Protein AF-A0A1Q9HNQ7-F1 (afdb_monomer)

pLDDT: mean 89.46, std 15.28, range [23.73, 98.38]

Mean predicted aligned error: 10.91 Å

Solvent-accessible surface area (backbone atoms only — not comparable to full-atom values): 27500 Å² total; per-residue (Å²): 143,78,88,79,82,76,81,74,91,65,92,75,77,81,81,85,80,81,80,77,95,71,97,66,94,70,82,82,75,68,68,32,61,39,37,33,38,51,45,33,31,14,45,19,39,31,31,39,55,84,80,77,77,73,62,89,55,94,88,52,54,72,78,48,54,20,36,83,77,5,33,37,79,37,73,58,79,75,85,63,38,43,30,37,34,42,20,19,91,90,26,73,59,40,55,53,42,30,75,78,41,60,91,51,60,97,61,44,11,28,34,60,74,45,74,58,26,51,41,67,59,58,44,60,33,26,17,50,83,91,47,52,35,28,23,50,54,20,24,50,38,44,56,37,32,77,71,72,40,52,71,68,56,24,51,52,49,50,24,57,49,61,74,43,93,67,67,61,65,59,58,35,86,50,79,97,52,51,33,58,66,61,31,41,37,22,43,24,48,46,54,19,51,52,74,40,59,64,69,61,45,66,74,39,44,66,61,50,51,30,52,41,44,55,50,45,55,49,35,70,70,34,92,89,49,57,59,80,42,77,45,63,49,46,32,54,47,71,45,97,85,69,50,77,47,81,44,59,27,29,54,43,39,52,34,58,74,30,47,51,49,44,44,53,52,50,73,69,53,71,43,30,85,82,44,83,54,51,76,42,62,41,52,38,73,54,100,87,40,82,38,50,32,50,48,40,83,43,58,84,84,87,70,70,59,46,69,75,45,43,70,61,43,43,75,35,12,30,42,60,48,74,54,96,65,19,45,34,38,30,63,63,81,54,72,57,49,60,48,81,46,70,47,40,35,32,38,78,18,34,23,64,86,68,45,81,75,52,47,33,47,41,77,37,74,41,62,33,54,19,54,95,72,62,67,72,36,41,72,34,67,65,50,50,52,50,54,43,48,49,41,69,74,74,51,80,40,35,46,74,44,68,48,66,95,47,68,46,82,44,68,70,34,57,49,39,86,86,66,51,67,75,40,66,52,100,50,54,48,61,37,65,74,47,42,77,21,35,42,46,60,41,60,43,99,83,56,38,34,38,39,45,34,44,41,28,75,50,71,48,69,87,33,39,39,33,45,41,33,26,48,84,68,66,61,98,88,61,61,37,70,53,76,38,69,48,62,47,30,37,120

Secondary structure (DSSP, 8-state):
-----PPP------------S----------EEEEEBTTBEETPEEEEE-SSSSS--TT--EEEE--TTSEEEESSPPSSEEEEE---TT-HHHHHHHHH-GGGTT---EETTSTTS--SS--EEEE-TT-SEESHHHHHHHHHHHTT--HHHHHHHHHHHTTS---TTS-TTSGGG--HHHHHHHHHHHHHHHTS-HHHHHHHHHHHHHHHHHHHHHHHH-TT--TT-TTB--EEEE-TTS-EEEE--B--EE-HHHHHHHHHHHHT--BSTT---EEEESEEEETTEEEESEE-TT--S----EETTHHHHHHTTEEEEEETTEEEEEE-SSPP--EEEEEEEEEEEE-TTS-EEEEEEEEEEEEE--GGGPPPPEE-HHHHHHHHHHHHHH--EETT--EEEEEEE-TTSEE-TT----EE-SSPEEPHHHHHTTEEEEE-TTSSEEEEEE---S-B-S-EEEEEEE-SSS-TT--EEEEEEPPPEE-

Radius of gyration: 30.81 Å; Cα contacts (8 Å, |Δi|>4): 963; chains: 1; bounding box: 62×51×103 Å

Organism: NCBI:txid1381081

Sequence (491 aa):
MKKLSLLAASIVIGLTGCGGDGEESGSSSASFTLTAFDGYLSNAIVFIDSNDDSSWSRGETILGLTNQAGQLSLATRPEGVIAVQTLTPNGVVQQRLVSDHPEYEGIYTIDTDRPAQPMQQEVVLKTTASSNVVSPLTDWIVIAMESGQSEQQAIESLTTALGKPVSPFDNYLSGNTTDSELHKLAQILTETKANNDIAQYKQNRDAVVTKAQDLVDTIISDPNLDVDNSHYIPTIEIALDNTLSSKSNHLIVVNQHVAGAVQQTLSSLMINDSFSGVTIPLTKSIDGIDTELFQDADQTGSIVPSLANSAELSAKGLNAVIVAGALEITPNGTSLVSGEYQINLQASDLDSGGNLVTHGQALFPVTIQAASNNQLPIADDKVSQSLQGQITADWSFQVGTPVSNMTLDISNLFNDPEGDKLKFGTRPRLSYHYLERGIDVAYSADFSTLTLSGTPTGTASDGTMSIDVQDHFHGYGEWTTVELKLPDITQ

Structure (mmCIF, N/CA/C/O backbone):
data_AF-A0A1Q9HNQ7-F1
#
_entry.id   AF-A0A1Q9HNQ7-F1
#
loop_
_atom_site.group_PDB
_atom_site.id
_atom_site.type_symbol
_atom_site.label_atom_id
_atom_site.label_alt_id
_atom_site.label_comp_id
_atom_site.label_asym_id
_atom_site.label_entity_id
_atom_site.label_seq_id
_atom_site.pdbx_PDB_ins_code
_atom_site.Cartn_x
_atom_site.Cartn_y
_atom_site.Cartn_z
_atom_site.occupancy
_atom_site.B_iso_or_equiv
_atom_site.auth_seq_id
_atom_site.auth_comp_id
_atom_site.auth_asym_id
_atom_site.auth_atom_id
_atom_site.pdbx_PDB_model_num
ATOM 1 N N . MET A 1 1 ? 7.703 24.005 -29.912 1.00 42.09 1 MET A N 1
ATOM 2 C CA . MET A 1 1 ? 6.764 23.982 -28.771 1.00 42.09 1 MET A CA 1
ATOM 3 C C . MET A 1 1 ? 5.558 23.125 -29.120 1.00 42.09 1 MET A C 1
ATOM 5 O O . MET A 1 1 ? 4.658 23.610 -29.788 1.00 42.09 1 MET A O 1
ATOM 9 N N . LYS A 1 2 ? 5.563 21.866 -28.680 1.00 23.73 2 LYS A N 1
ATOM 10 C CA . LYS A 1 2 ? 4.375 21.074 -28.338 1.00 23.73 2 LYS A CA 1
ATOM 11 C C . LYS A 1 2 ? 4.823 20.165 -27.195 1.00 23.73 2 LYS A C 1
ATOM 13 O O . LYS A 1 2 ? 5.821 19.466 -27.333 1.00 23.73 2 LYS A O 1
ATOM 18 N N . LYS A 1 3 ? 4.179 20.326 -26.042 1.00 33.50 3 LYS A N 1
ATOM 19 C CA . LYS A 1 3 ? 4.436 19.566 -24.820 1.00 33.50 3 LYS A CA 1
ATOM 20 C C . LYS A 1 3 ? 3.907 18.153 -25.056 1.00 33.50 3 LYS A C 1
ATOM 22 O O . LYS A 1 3 ? 2.711 18.003 -25.283 1.00 33.50 3 LYS A O 1
ATOM 27 N N . LEU A 1 4 ? 4.787 17.160 -25.055 1.00 30.05 4 LEU A N 1
ATOM 28 C CA . LEU A 1 4 ? 4.398 15.758 -24.969 1.00 30.05 4 LEU A CA 1
ATOM 29 C C . LEU A 1 4 ? 4.558 15.362 -23.504 1.00 30.05 4 LEU A C 1
ATOM 31 O O . LEU A 1 4 ? 5.665 15.286 -22.982 1.00 30.05 4 LEU A O 1
ATOM 35 N N . SER A 1 5 ? 3.407 15.259 -22.846 1.00 31.61 5 SER A N 1
ATOM 36 C CA . SER A 1 5 ? 3.229 14.707 -21.510 1.00 31.61 5 SER A CA 1
ATOM 37 C C . SER A 1 5 ? 3.661 13.244 -21.555 1.00 31.61 5 SER A C 1
ATOM 39 O O . SER A 1 5 ? 3.027 12.456 -22.254 1.00 31.61 5 SER A O 1
ATOM 41 N N . LEU A 1 6 ? 4.750 12.891 -20.871 1.00 30.20 6 LEU A N 1
ATOM 42 C CA . LEU A 1 6 ? 5.074 11.490 -20.616 1.00 30.20 6 LEU A CA 1
ATOM 43 C C . LEU A 1 6 ? 4.100 10.976 -19.552 1.00 30.20 6 LEU A C 1
ATOM 45 O O . LEU A 1 6 ? 3.877 11.642 -18.540 1.00 30.20 6 LEU A O 1
ATOM 49 N N . LEU A 1 7 ? 3.493 9.828 -19.838 1.00 31.20 7 LEU A N 1
ATOM 50 C CA . LEU A 1 7 ? 2.587 9.101 -18.961 1.00 31.20 7 LEU A CA 1
ATOM 51 C C . LEU A 1 7 ? 3.254 8.861 -17.600 1.00 31.20 7 LEU A C 1
ATOM 53 O O . LEU A 1 7 ? 4.331 8.275 -17.524 1.00 31.20 7 LEU A O 1
ATOM 57 N N . ALA A 1 8 ? 2.586 9.296 -16.535 1.00 30.53 8 ALA A N 1
ATOM 58 C CA . ALA A 1 8 ? 2.787 8.728 -15.215 1.00 30.53 8 ALA A CA 1
ATOM 59 C C . ALA A 1 8 ? 2.381 7.248 -15.280 1.00 30.53 8 ALA A C 1
ATOM 61 O O . ALA A 1 8 ? 1.311 6.940 -15.817 1.00 30.53 8 ALA A O 1
ATOM 62 N N . ALA A 1 9 ? 3.218 6.355 -14.749 1.00 29.69 9 ALA A N 1
ATOM 63 C CA . ALA A 1 9 ? 2.857 4.968 -14.493 1.00 29.69 9 ALA A CA 1
ATOM 64 C C . ALA A 1 9 ? 1.701 4.960 -13.483 1.00 29.69 9 ALA A C 1
ATOM 66 O O . ALA A 1 9 ? 1.872 5.025 -12.270 1.00 29.69 9 ALA A O 1
ATOM 67 N N . SER A 1 10 ? 0.499 4.996 -14.038 1.00 30.58 10 SER A N 1
ATOM 68 C CA . SER A 1 10 ? -0.743 4.675 -13.370 1.00 30.58 10 SER A CA 1
ATOM 69 C C . SER A 1 10 ? -0.798 3.157 -13.365 1.00 30.58 10 SER A C 1
ATOM 71 O O . SER A 1 10 ? -0.655 2.530 -14.412 1.00 30.58 10 SER A O 1
ATOM 73 N N . ILE A 1 11 ? -0.957 2.566 -12.185 1.00 34.53 11 ILE A N 1
ATOM 74 C CA . ILE A 1 11 ? -1.228 1.139 -12.037 1.00 34.53 11 ILE A CA 1
ATOM 75 C C . ILE A 1 11 ? -2.604 0.895 -12.674 1.00 34.53 11 ILE A C 1
ATOM 77 O O . ILE A 1 11 ? -3.643 1.085 -12.045 1.00 34.53 11 ILE A O 1
ATOM 81 N N . VAL A 1 12 ? -2.614 0.568 -13.966 1.00 29.73 12 VAL A N 1
ATOM 82 C CA . VAL A 1 12 ? -3.797 0.114 -14.698 1.00 29.73 12 VAL A CA 1
ATOM 83 C C . VAL A 1 12 ? -3.829 -1.402 -14.568 1.00 29.73 12 VAL A C 1
ATOM 85 O O . VAL A 1 12 ? -3.191 -2.123 -15.330 1.00 29.73 12 VAL A O 1
ATOM 88 N N . ILE A 1 13 ? -4.573 -1.886 -13.576 1.00 39.19 13 ILE A N 1
ATOM 89 C CA . ILE A 1 13 ? -5.011 -3.282 -13.523 1.00 39.19 13 ILE A CA 1
ATOM 90 C C . ILE A 1 13 ? -6.040 -3.457 -14.645 1.00 39.19 13 ILE A C 1
ATOM 92 O O . ILE A 1 13 ? -6.967 -2.657 -14.783 1.00 39.19 13 ILE A O 1
ATOM 96 N N . GLY A 1 14 ? -5.821 -4.462 -15.492 1.00 33.31 14 GLY A N 1
ATOM 97 C CA . GLY A 1 14 ? -6.529 -4.665 -16.751 1.00 33.31 14 GLY A CA 1
ATOM 98 C C . GLY A 1 14 ? -8.053 -4.636 -16.628 1.00 33.31 14 GLY A C 1
ATOM 99 O O . GLY A 1 14 ? -8.670 -5.513 -16.025 1.00 33.31 14 GLY A O 1
ATOM 100 N N . LEU A 1 15 ? -8.667 -3.658 -17.294 1.00 31.81 15 LEU A N 1
ATOM 101 C CA . LEU A 1 15 ? -10.073 -3.700 -17.669 1.00 31.81 15 LEU A CA 1
ATOM 102 C C . LEU A 1 15 ? -10.247 -4.777 -18.745 1.00 31.81 15 LEU A C 1
ATOM 104 O O . LEU A 1 15 ? -9.947 -4.558 -19.919 1.00 31.81 15 LEU A O 1
ATOM 108 N N . THR A 1 16 ? -10.765 -5.939 -18.362 1.00 35.41 16 THR A N 1
ATOM 109 C CA . THR A 1 16 ? -11.345 -6.893 -19.312 1.00 35.41 16 THR A CA 1
ATOM 110 C C . THR A 1 16 ? -12.707 -6.367 -19.771 1.00 35.41 16 THR A C 1
ATOM 112 O O . THR A 1 16 ? -13.765 -6.784 -19.315 1.00 35.41 16 THR A O 1
ATOM 115 N N . GLY A 1 17 ? -12.681 -5.396 -20.685 1.00 26.22 17 GLY A N 1
ATOM 116 C CA . GLY A 1 17 ? -13.854 -4.930 -21.419 1.00 26.22 17 GLY A CA 1
ATOM 117 C C . GLY A 1 17 ? -14.144 -5.848 -22.603 1.00 26.22 17 GLY A C 1
ATOM 118 O O . GLY A 1 17 ? -13.705 -5.585 -23.718 1.00 26.22 17 GLY A O 1
ATOM 119 N N . CYS A 1 18 ? -14.873 -6.935 -22.362 1.00 35.12 18 CYS A N 1
ATOM 120 C CA . CYS A 1 18 ? -15.587 -7.658 -23.410 1.00 35.12 18 CYS A CA 1
ATOM 121 C C . CYS A 1 18 ? -16.958 -6.992 -23.600 1.00 35.12 18 CYS A C 1
ATOM 123 O O . CYS A 1 18 ? -17.664 -6.788 -22.615 1.00 35.12 18 CYS A O 1
ATOM 125 N N . GLY A 1 19 ? -17.351 -6.663 -24.833 1.00 31.50 19 GLY A N 1
ATOM 126 C CA . GLY A 1 19 ? -18.733 -6.256 -25.094 1.00 31.50 19 GLY A CA 1
ATOM 127 C C . GLY A 1 19 ? -18.943 -5.512 -26.401 1.00 31.50 19 GLY A C 1
ATOM 128 O O . GLY A 1 19 ? -19.123 -4.299 -26.396 1.00 31.50 19 GLY A O 1
ATOM 129 N N . GLY A 1 20 ? -18.928 -6.251 -27.511 1.00 29.89 20 GLY A N 1
ATOM 130 C CA . GLY A 1 20 ? -19.629 -5.841 -28.722 1.00 29.89 20 GLY A CA 1
ATOM 131 C C . GLY A 1 20 ? -21.144 -5.963 -28.534 1.00 29.89 20 GLY A C 1
ATOM 132 O O . GLY A 1 20 ? -21.613 -6.750 -27.713 1.00 29.89 20 GLY A O 1
ATOM 133 N N . ASP A 1 21 ? -21.875 -5.163 -29.305 1.00 33.34 21 ASP A N 1
ATOM 134 C CA . ASP A 1 21 ? -23.334 -5.107 -29.347 1.00 33.34 21 ASP A CA 1
ATOM 135 C C . ASP A 1 21 ? -23.980 -6.495 -29.481 1.00 33.34 21 ASP A C 1
ATOM 137 O O . ASP A 1 21 ? -23.758 -7.227 -30.448 1.00 33.34 21 ASP A O 1
ATOM 141 N N . GLY A 1 22 ? -24.833 -6.815 -28.513 1.00 29.47 22 GLY A N 1
ATOM 142 C CA . GLY A 1 22 ? -25.702 -7.980 -28.508 1.00 29.47 22 GLY A CA 1
ATOM 143 C C . GLY A 1 22 ? -26.739 -7.821 -27.404 1.00 29.47 22 GLY A C 1
ATOM 144 O O . GLY A 1 22 ? -26.427 -7.962 -26.225 1.00 29.47 22 GLY A O 1
ATOM 145 N N . GLU A 1 23 ? -27.965 -7.472 -27.786 1.00 40.12 23 GLU A N 1
ATOM 146 C CA . GLU A 1 23 ? -29.124 -7.442 -26.896 1.00 40.12 23 GLU A CA 1
ATOM 147 C C . GLU A 1 23 ? -29.399 -8.853 -26.354 1.00 40.12 23 GLU A C 1
ATOM 149 O O . GLU A 1 23 ? -30.071 -9.654 -26.998 1.00 40.12 23 GLU A O 1
ATOM 154 N N . GLU A 1 24 ? -28.915 -9.158 -25.151 1.00 31.78 24 GLU A N 1
ATOM 155 C CA . GLU A 1 24 ? -29.402 -10.292 -24.369 1.00 31.78 24 GLU A CA 1
ATOM 156 C C . GLU A 1 24 ? -29.783 -9.835 -22.960 1.00 31.78 24 GLU A C 1
ATOM 158 O O . GLU A 1 24 ? -28.976 -9.373 -22.155 1.00 31.78 24 GLU A O 1
ATOM 163 N N . SER A 1 25 ? -31.076 -9.955 -22.673 1.00 42.91 25 SER A N 1
ATOM 164 C CA . SER A 1 25 ? -31.689 -9.763 -21.365 1.00 42.91 25 SER A CA 1
ATOM 165 C C . SER A 1 25 ? -31.144 -10.789 -20.362 1.00 42.91 25 SER A C 1
ATOM 167 O O . SER A 1 25 ? -31.700 -11.879 -20.212 1.00 42.91 25 SER A O 1
ATOM 169 N N . GLY A 1 26 ? -30.045 -10.443 -19.691 1.00 32.19 26 GLY A N 1
ATOM 170 C CA . GLY A 1 26 ? -29.411 -11.238 -18.642 1.00 32.19 26 GLY A CA 1
ATOM 171 C C . GLY A 1 26 ? -29.948 -10.892 -17.253 1.00 32.19 26 GLY A C 1
ATOM 172 O O . GLY A 1 26 ? -29.834 -9.762 -16.788 1.00 32.19 26 GLY A O 1
ATOM 173 N N . SER A 1 27 ? -30.533 -11.884 -16.585 1.00 37.53 27 SER A N 1
ATOM 174 C CA . SER A 1 27 ? -30.915 -11.857 -15.170 1.00 37.53 27 SER A CA 1
ATOM 175 C C . SER A 1 27 ? -29.758 -11.360 -14.294 1.00 37.53 27 SER A C 1
ATOM 177 O O . SER A 1 27 ? -28.737 -12.037 -14.198 1.00 37.53 27 SER A O 1
ATOM 179 N N . SER A 1 28 ? -29.924 -10.221 -13.614 1.00 39.09 28 SER A N 1
ATOM 180 C CA . SER A 1 28 ? -28.970 -9.725 -12.619 1.00 39.09 28 SER A CA 1
ATOM 181 C C . SER A 1 28 ? -28.888 -10.708 -11.447 1.00 39.09 28 SER A C 1
ATOM 183 O O . SER A 1 28 ? -29.738 -10.698 -10.553 1.00 39.09 28 SER A O 1
ATOM 185 N N . SER A 1 29 ? -27.888 -11.586 -11.443 1.00 50.31 29 SER A N 1
ATOM 186 C CA . SER A 1 29 ? -27.482 -12.298 -10.233 1.00 50.31 29 SER A CA 1
ATOM 187 C C . SER A 1 29 ? -27.060 -11.251 -9.201 1.00 50.31 29 SER A C 1
ATOM 189 O O . SER A 1 29 ? -26.140 -10.480 -9.465 1.00 50.31 29 SER A O 1
ATOM 191 N N . ALA A 1 30 ? -27.776 -11.169 -8.077 1.00 57.25 30 ALA A N 1
ATOM 192 C CA . ALA A 1 30 ? -27.500 -10.204 -7.018 1.00 57.25 30 ALA A CA 1
ATOM 193 C C . ALA A 1 30 ? -26.054 -10.364 -6.527 1.00 57.25 30 ALA A C 1
ATOM 195 O O . ALA A 1 30 ? -25.719 -11.398 -5.961 1.00 57.25 30 ALA A O 1
ATOM 196 N N . SER A 1 31 ? -25.206 -9.364 -6.764 1.00 81.69 31 SER A N 1
ATOM 197 C CA . SER A 1 31 ? -23.826 -9.338 -6.280 1.00 81.69 31 SER A CA 1
ATOM 198 C C . SER A 1 31 ? -23.780 -8.880 -4.822 1.00 81.69 31 SER A C 1
ATOM 200 O O . SER A 1 31 ? -24.456 -7.922 -4.445 1.00 81.69 31 SER A O 1
ATOM 202 N N . PHE A 1 32 ? -22.966 -9.541 -4.005 1.00 88.94 32 PHE A N 1
ATOM 203 C CA . PHE A 1 32 ? -22.637 -9.116 -2.646 1.00 88.94 32 PHE A CA 1
ATOM 204 C C . PHE A 1 32 ? -21.390 -8.229 -2.684 1.00 88.94 32 PHE A C 1
ATOM 206 O O . PHE A 1 32 ? -20.371 -8.640 -3.231 1.00 88.94 32 PHE A O 1
ATOM 213 N N . THR A 1 33 ? -21.445 -7.043 -2.083 1.00 94.19 33 THR A N 1
ATOM 214 C CA . THR A 1 33 ? -20.286 -6.147 -1.972 1.00 94.19 33 THR A CA 1
ATOM 215 C C . THR A 1 33 ? -19.980 -5.913 -0.505 1.00 94.19 33 THR A C 1
ATOM 217 O O . THR A 1 33 ? -20.781 -5.306 0.202 1.00 94.19 33 THR A O 1
ATOM 220 N N . LEU A 1 34 ? -18.821 -6.397 -0.065 1.00 95.94 34 LEU A N 1
ATOM 221 C CA . LEU A 1 34 ? -18.252 -6.091 1.240 1.00 95.94 34 LEU A CA 1
ATOM 222 C C . LEU A 1 34 ? -17.518 -4.753 1.160 1.00 95.94 34 LEU A C 1
ATOM 224 O O . LEU A 1 34 ? -16.814 -4.524 0.181 1.00 95.94 34 LEU A O 1
ATOM 228 N N . THR A 1 35 ? -17.642 -3.906 2.178 1.00 96.31 35 THR A N 1
ATOM 229 C CA . THR A 1 35 ? -16.848 -2.676 2.326 1.00 96.31 35 THR A CA 1
ATOM 230 C C . THR A 1 35 ? -16.089 -2.727 3.646 1.00 96.31 35 THR A C 1
ATOM 232 O O . THR A 1 35 ? -16.710 -2.869 4.695 1.00 96.31 35 THR A O 1
ATOM 235 N N . ALA A 1 36 ? -14.766 -2.623 3.601 1.00 95.38 36 ALA A N 1
ATOM 236 C CA . ALA A 1 36 ? -13.889 -2.632 4.761 1.00 95.38 36 ALA A CA 1
ATOM 237 C C . ALA A 1 36 ? -13.295 -1.246 4.993 1.00 95.38 36 ALA A C 1
ATOM 239 O O . ALA A 1 36 ? -12.710 -0.670 4.068 1.00 95.38 36 ALA A O 1
ATOM 240 N N . PHE A 1 37 ? -13.454 -0.717 6.205 1.00 90.62 37 PHE A N 1
ATOM 241 C CA . PHE A 1 37 ? -12.950 0.607 6.511 1.00 90.62 37 PHE A CA 1
ATOM 242 C C . PHE A 1 37 ? -12.732 0.914 7.993 1.00 90.62 37 PHE A C 1
ATOM 244 O O . PHE A 1 37 ? -13.503 0.513 8.865 1.00 90.62 37 PHE A O 1
ATOM 251 N N . ASP A 1 38 ? -11.714 1.732 8.217 1.00 75.75 38 ASP A N 1
ATOM 252 C CA . ASP A 1 38 ? -11.610 2.743 9.265 1.00 75.75 38 ASP A CA 1
ATOM 253 C C . ASP A 1 38 ? -11.315 4.121 8.637 1.00 75.75 38 ASP A C 1
ATOM 255 O O . ASP A 1 38 ? -11.979 5.075 9.001 1.00 75.75 38 ASP A O 1
ATOM 259 N N . GLY A 1 39 ? -10.451 4.193 7.622 1.00 78.44 39 GLY A N 1
ATOM 260 C CA . GLY A 1 39 ? -10.639 4.819 6.306 1.00 78.44 39 GLY A CA 1
ATOM 261 C C . GLY A 1 39 ? -10.803 3.703 5.255 1.00 78.44 39 GLY A C 1
ATOM 262 O O . GLY A 1 39 ? -10.774 2.527 5.616 1.00 78.44 39 GLY A O 1
ATOM 263 N N . TYR A 1 40 ? -11.008 3.969 3.958 1.00 92.38 40 TYR A N 1
ATOM 264 C CA . TYR A 1 40 ? -11.131 2.846 3.008 1.00 92.38 40 TYR A CA 1
ATOM 265 C C . TYR A 1 40 ? -9.826 2.036 2.950 1.00 92.38 40 TYR A C 1
ATOM 267 O O . TYR A 1 40 ? -8.779 2.544 2.553 1.00 92.38 40 TYR A O 1
ATOM 275 N N . LEU A 1 41 ? -9.898 0.753 3.320 1.00 97.06 41 LEU A N 1
ATOM 276 C CA . LEU A 1 41 ? -8.739 -0.136 3.372 1.00 97.06 41 LEU A CA 1
ATOM 277 C C . LEU A 1 41 ? -8.541 -0.804 2.014 1.00 97.06 41 LEU A C 1
ATOM 279 O O . LEU A 1 41 ? -9.223 -1.776 1.702 1.00 97.06 41 LEU A O 1
ATOM 283 N N . SER A 1 42 ? -7.615 -0.308 1.199 1.00 97.31 42 SER A N 1
ATOM 284 C CA . SER A 1 42 ? -7.249 -0.902 -0.094 1.00 97.31 42 SER A CA 1
ATOM 285 C C . SER A 1 42 ? -6.208 -2.002 0.079 1.00 97.31 42 SER A C 1
ATOM 287 O O . SER A 1 42 ? -5.283 -1.839 0.865 1.00 97.31 42 SER A O 1
ATOM 289 N N . ASN A 1 43 ? -6.288 -3.082 -0.706 1.00 96.62 43 ASN A N 1
ATOM 290 C CA . ASN A 1 43 ? -5.375 -4.234 -0.650 1.00 96.62 43 ASN A CA 1
ATOM 291 C C . ASN A 1 43 ? -5.342 -4.949 0.716 1.00 96.62 43 ASN A C 1
ATOM 293 O O . ASN A 1 43 ? -4.317 -5.508 1.107 1.00 96.62 43 ASN A O 1
ATOM 297 N N . ALA A 1 44 ? -6.435 -4.913 1.471 1.00 97.69 44 ALA A N 1
ATOM 298 C CA . ALA A 1 44 ? -6.596 -5.741 2.657 1.00 97.69 44 ALA A CA 1
ATOM 299 C C . ALA A 1 44 ? -7.135 -7.115 2.248 1.00 97.69 44 ALA A C 1
ATOM 301 O O . ALA A 1 44 ? -7.965 -7.222 1.339 1.00 97.69 44 ALA A O 1
ATOM 302 N N . ILE A 1 45 ? -6.672 -8.172 2.909 1.00 97.25 45 ILE A N 1
ATOM 303 C CA . ILE A 1 45 ? -7.155 -9.529 2.645 1.00 97.25 45 ILE A CA 1
ATOM 304 C C . ILE A 1 45 ? -8.504 -9.702 3.291 1.00 97.25 45 ILE A C 1
ATOM 306 O O . ILE A 1 45 ? -8.647 -9.480 4.487 1.00 97.25 45 ILE A O 1
ATOM 310 N N . VAL A 1 46 ? -9.459 -10.197 2.519 1.00 97.31 46 VAL A N 1
ATOM 311 C CA . VAL A 1 46 ? -10.733 -10.665 3.043 1.00 97.31 46 VAL A CA 1
ATOM 312 C C . VAL A 1 46 ? -10.694 -12.184 3.145 1.00 97.31 46 VAL A C 1
ATOM 314 O O . VAL A 1 46 ? -10.386 -12.864 2.165 1.00 97.31 46 VAL A O 1
ATOM 317 N N . PHE A 1 47 ? -11.032 -12.725 4.310 1.00 96.06 47 PHE A N 1
ATOM 318 C CA . PHE A 1 47 ? -11.050 -14.164 4.563 1.00 96.06 47 PHE A CA 1
ATOM 319 C C . PHE A 1 47 ? -12.207 -14.568 5.485 1.00 96.06 47 PHE A C 1
ATOM 321 O O . PHE A 1 47 ? -12.882 -13.721 6.073 1.00 96.06 47 PHE A O 1
ATOM 328 N N . ILE A 1 48 ? -12.460 -15.873 5.575 1.00 94.81 48 ILE A N 1
ATOM 329 C CA . ILE A 1 48 ? -13.367 -16.447 6.574 1.00 94.81 48 ILE A CA 1
ATOM 330 C C . ILE A 1 48 ? -12.555 -16.818 7.812 1.00 94.81 48 ILE A C 1
ATOM 332 O O . ILE A 1 48 ? -11.760 -17.755 7.737 1.00 94.81 48 ILE A O 1
ATOM 336 N N . ASP A 1 49 ? -12.784 -16.101 8.915 1.00 92.50 49 ASP A N 1
ATOM 337 C CA . ASP A 1 49 ? -12.222 -16.414 10.236 1.00 92.50 49 ASP A CA 1
ATOM 338 C C . ASP A 1 49 ? -12.992 -17.614 10.795 1.00 92.50 49 ASP A C 1
ATOM 340 O O . ASP A 1 49 ? -14.142 -17.507 11.223 1.00 92.50 49 ASP A O 1
ATOM 344 N N . SER A 1 50 ? -12.400 -18.794 10.650 1.00 89.62 50 SER A N 1
ATOM 345 C CA . SER A 1 50 ? -13.044 -20.078 10.947 1.00 89.62 50 SER A CA 1
ATOM 346 C C . SER A 1 50 ? -12.650 -20.646 12.307 1.00 89.62 50 SER A C 1
ATOM 348 O O . SER A 1 50 ? -13.278 -21.597 12.781 1.00 89.62 50 SER A O 1
ATOM 350 N N . ASN A 1 51 ? -11.603 -20.090 12.918 1.00 87.94 51 ASN A N 1
ATOM 351 C CA . ASN A 1 51 ? -11.041 -20.535 14.187 1.00 87.94 51 ASN A CA 1
ATOM 352 C C . ASN A 1 51 ? -11.164 -19.480 15.311 1.00 87.94 51 ASN A C 1
ATOM 354 O O . ASN A 1 51 ? -10.757 -19.768 16.440 1.00 87.94 51 ASN A O 1
ATOM 358 N N . ASP A 1 52 ? -11.739 -18.309 15.011 1.00 84.06 52 ASP A N 1
ATOM 359 C CA . ASP A 1 52 ? -11.970 -17.164 15.899 1.00 84.06 52 ASP A CA 1
ATOM 360 C C . ASP A 1 52 ? -10.686 -16.580 16.534 1.00 84.06 52 ASP A C 1
ATOM 362 O O . ASP A 1 52 ? -10.736 -15.863 17.546 1.00 84.06 52 ASP A O 1
ATOM 366 N N . ASP A 1 53 ? -9.513 -16.840 15.945 1.00 83.69 53 ASP A N 1
ATOM 367 C CA . ASP A 1 53 ? -8.219 -16.400 16.482 1.00 83.69 53 ASP A CA 1
ATOM 368 C C . ASP A 1 53 ? -7.886 -14.933 16.146 1.00 83.69 53 ASP A C 1
ATOM 370 O O . ASP A 1 53 ? -6.985 -14.343 16.745 1.00 83.69 53 ASP A O 1
ATOM 374 N N . SER A 1 54 ? -8.696 -14.299 15.284 1.00 83.56 54 SER A N 1
ATOM 375 C CA . SER A 1 54 ? -8.543 -12.898 14.864 1.00 83.56 54 SER A CA 1
ATOM 376 C C . SER A 1 54 ? -7.210 -12.604 14.162 1.00 83.56 54 SER A C 1
ATOM 378 O O . SER A 1 54 ? -6.661 -11.511 14.307 1.00 83.56 54 SER A O 1
ATOM 380 N N . SER A 1 55 ? -6.702 -13.563 13.388 1.00 89.31 55 SER A N 1
ATOM 381 C CA . SER A 1 55 ? -5.564 -13.430 12.481 1.00 89.31 55 SER A CA 1
ATOM 382 C C . SER A 1 55 ? -5.771 -14.346 11.280 1.00 89.31 55 SER A C 1
ATOM 384 O O . SER A 1 55 ? -6.246 -15.461 11.432 1.00 89.31 55 SER A O 1
ATOM 386 N N . TRP A 1 56 ? -5.380 -13.934 10.072 1.00 93.94 56 TRP A N 1
ATOM 387 C CA . TRP A 1 56 ? -5.394 -14.912 8.982 1.00 93.94 56 TRP A CA 1
ATOM 388 C C . TRP A 1 56 ? -4.385 -16.041 9.253 1.00 93.94 56 TRP A C 1
ATOM 390 O O . TRP A 1 56 ? -3.198 -15.813 9.542 1.00 93.94 56 TRP A O 1
ATOM 400 N N . SER A 1 57 ? -4.849 -17.283 9.124 1.00 91.75 57 SER A N 1
ATOM 401 C CA . SER A 1 57 ? -4.041 -18.478 9.338 1.00 91.75 57 SER A CA 1
ATOM 402 C C . SER A 1 57 ? -4.143 -19.500 8.197 1.00 91.75 57 SER A C 1
ATOM 404 O O . SER A 1 57 ? -5.047 -19.496 7.359 1.00 91.75 57 SER A O 1
ATOM 406 N N . ARG A 1 58 ? -3.152 -20.401 8.137 1.00 89.44 58 ARG A N 1
ATOM 407 C CA . ARG A 1 58 ? -3.066 -21.445 7.106 1.00 89.44 58 ARG A CA 1
ATOM 408 C C . ARG A 1 58 ? -4.306 -22.332 7.117 1.00 89.44 58 ARG A C 1
ATOM 410 O O . ARG A 1 58 ? -4.594 -22.979 8.120 1.00 89.44 58 ARG A O 1
ATOM 417 N N . GLY A 1 59 ? -4.942 -22.460 5.955 1.00 86.25 59 GLY A N 1
ATOM 418 C CA . GLY A 1 59 ? -6.123 -23.302 5.755 1.00 86.25 59 GLY A CA 1
A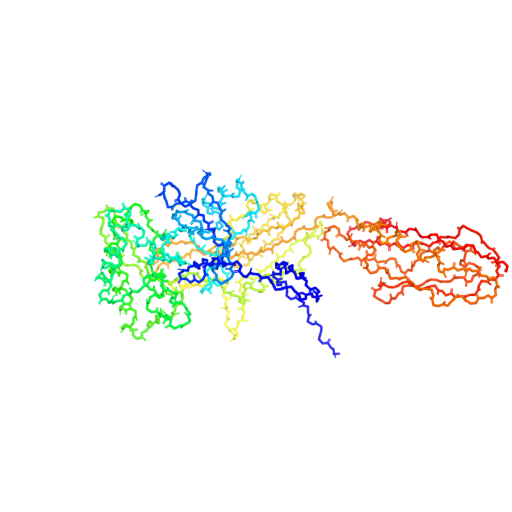TOM 419 C C . GLY A 1 59 ? -7.444 -22.538 5.802 1.00 86.25 59 GLY A C 1
ATOM 420 O O . GLY A 1 59 ? -8.475 -23.112 5.453 1.00 86.25 59 GLY A O 1
ATOM 421 N N . GLU A 1 60 ? -7.420 -21.257 6.164 1.00 93.56 60 GLU A N 1
ATOM 422 C CA . GLU A 1 60 ? -8.589 -20.392 6.072 1.00 93.56 60 GLU A CA 1
ATOM 423 C C . GLU A 1 60 ? -8.834 -19.928 4.639 1.00 93.56 60 GLU A C 1
ATOM 425 O O . GLU A 1 60 ? -7.916 -19.780 3.829 1.00 93.56 60 GLU A O 1
ATOM 430 N N . THR A 1 61 ? -10.106 -19.719 4.308 1.00 93.31 61 THR A N 1
ATOM 431 C CA . THR A 1 61 ? -10.502 -19.380 2.939 1.00 93.31 61 THR A CA 1
ATOM 432 C C . THR A 1 61 ? -10.299 -17.893 2.688 1.00 93.31 61 THR A C 1
ATOM 434 O O . THR A 1 61 ? -11.035 -17.073 3.235 1.00 93.31 61 THR A O 1
ATOM 437 N N . ILE A 1 62 ? -9.344 -17.557 1.819 1.00 95.75 62 ILE A N 1
ATOM 438 C CA . ILE A 1 62 ? -9.188 -16.209 1.266 1.00 95.75 62 ILE A CA 1
ATOM 439 C C . ILE A 1 62 ? -10.272 -15.983 0.208 1.00 95.75 62 ILE A C 1
ATOM 441 O O . ILE A 1 62 ? -10.450 -16.784 -0.709 1.00 95.75 62 ILE A O 1
ATOM 445 N N . LEU A 1 63 ? -10.996 -14.877 0.340 1.00 95.44 63 LEU A N 1
ATOM 446 C CA . LEU A 1 63 ? -12.051 -14.454 -0.580 1.00 95.44 63 LEU A CA 1
ATOM 447 C C . LEU A 1 63 ? -11.531 -13.478 -1.642 1.00 95.44 63 LEU A C 1
ATOM 449 O O . LEU A 1 63 ? -12.111 -13.385 -2.722 1.00 95.44 63 LEU A O 1
ATOM 453 N N . GLY A 1 64 ? -10.458 -12.747 -1.336 1.00 95.69 64 GLY A N 1
ATOM 454 C CA . GLY A 1 64 ? -9.813 -11.804 -2.244 1.00 95.69 64 GLY A CA 1
ATOM 455 C C . GLY A 1 64 ? -9.188 -10.619 -1.514 1.00 95.69 64 GLY A C 1
ATOM 456 O O . GLY A 1 64 ? -9.053 -10.628 -0.291 1.00 95.69 64 GLY A O 1
ATOM 457 N N . LEU A 1 65 ? -8.832 -9.593 -2.285 1.00 97.06 65 LEU A N 1
ATOM 458 C CA . LEU A 1 65 ? -8.354 -8.309 -1.780 1.00 97.06 65 LEU A CA 1
ATOM 459 C C . LEU A 1 65 ? -9.431 -7.239 -1.945 1.00 97.06 65 LEU A C 1
ATOM 461 O O . LEU A 1 65 ? -10.171 -7.237 -2.932 1.00 97.06 65 LEU A O 1
ATOM 465 N N . THR A 1 66 ? -9.482 -6.299 -1.013 1.00 98.06 66 THR A N 1
ATOM 466 C CA . THR A 1 66 ? -10.253 -5.070 -1.192 1.00 98.06 66 THR A CA 1
ATOM 467 C C . THR A 1 66 ? -9.620 -4.171 -2.258 1.00 98.06 66 THR A C 1
ATOM 469 O O . THR A 1 66 ? -8.400 -4.102 -2.407 1.00 98.06 66 THR A O 1
ATOM 472 N N . ASN A 1 67 ? -10.456 -3.460 -3.011 1.00 95.75 67 ASN A N 1
ATOM 473 C CA . ASN A 1 67 ? -10.026 -2.469 -3.997 1.00 95.75 67 ASN A CA 1
ATOM 474 C C . ASN A 1 67 ? -9.781 -1.082 -3.358 1.00 95.75 67 ASN A C 1
ATOM 476 O O . ASN A 1 67 ? -9.907 -0.913 -2.149 1.00 95.75 67 ASN A O 1
ATOM 480 N N . GLN A 1 68 ? -9.508 -0.063 -4.181 1.00 92.94 68 GLN A N 1
ATOM 481 C CA . GLN A 1 68 ? -9.259 1.321 -3.733 1.00 92.94 68 GLN A CA 1
ATOM 482 C C . GLN A 1 68 ? -10.427 1.977 -2.977 1.00 92.94 68 GLN A C 1
ATOM 484 O O . GLN A 1 68 ? -10.216 2.945 -2.258 1.00 92.94 68 GLN A O 1
ATOM 489 N N . ALA A 1 69 ? -11.652 1.472 -3.138 1.00 93.31 69 ALA A N 1
ATOM 490 C CA . ALA A 1 69 ? -12.825 1.910 -2.384 1.00 93.31 69 ALA A CA 1
ATOM 491 C C . ALA A 1 69 ? -13.068 1.041 -1.136 1.00 93.31 69 ALA A C 1
ATOM 493 O O . ALA A 1 69 ? -14.179 1.007 -0.617 1.00 93.31 69 ALA A O 1
ATOM 494 N N . GLY A 1 70 ? -12.071 0.264 -0.701 1.00 96.31 70 GLY A N 1
ATOM 495 C CA . GLY A 1 70 ? -12.190 -0.676 0.410 1.00 96.31 70 GLY A CA 1
ATOM 496 C C . GLY A 1 70 ? -13.139 -1.842 0.132 1.00 96.31 70 GLY A C 1
ATOM 497 O O . GLY A 1 70 ? -13.621 -2.472 1.067 1.00 96.31 70 GLY A O 1
ATOM 498 N N . GLN A 1 71 ? -13.462 -2.129 -1.134 1.00 97.12 71 GLN A N 1
ATOM 499 C CA . GLN A 1 71 ? -14.535 -3.061 -1.484 1.00 97.12 71 GLN A CA 1
ATOM 500 C C . GLN A 1 71 ? -14.043 -4.384 -2.060 1.00 97.12 71 GLN A C 1
ATOM 502 O O . GLN A 1 71 ? -13.122 -4.415 -2.873 1.00 97.12 71 GLN A O 1
ATOM 507 N N . LEU A 1 72 ? -14.750 -5.465 -1.728 1.00 96.88 72 LEU A N 1
ATOM 508 C CA . LEU A 1 72 ? -14.656 -6.756 -2.409 1.00 96.88 72 LEU A CA 1
ATOM 509 C C . LEU A 1 72 ? -16.049 -7.173 -2.887 1.00 96.88 72 LEU A C 1
ATOM 511 O O . LEU A 1 72 ? -16.988 -7.256 -2.096 1.00 96.88 72 LEU A O 1
ATOM 515 N N . SER A 1 73 ? -16.185 -7.448 -4.185 1.00 96.00 73 SER A N 1
ATOM 516 C CA . SER A 1 73 ? -17.435 -7.943 -4.769 1.00 96.00 73 SER A CA 1
ATOM 517 C C . SER A 1 73 ? -17.379 -9.453 -4.976 1.00 96.00 73 SER A C 1
ATOM 519 O O . SER A 1 73 ? -16.453 -9.965 -5.597 1.00 96.00 73 SER A O 1
ATOM 521 N N . LEU A 1 74 ? -18.395 -10.153 -4.482 1.00 92.69 74 LEU A N 1
ATOM 522 C CA . LEU A 1 74 ? -18.577 -11.595 -4.594 1.00 92.69 74 LEU A CA 1
ATOM 523 C C . LEU A 1 74 ? -19.933 -11.896 -5.239 1.00 92.69 74 LEU A C 1
ATOM 525 O O . LEU A 1 74 ? -20.881 -11.115 -5.141 1.00 92.69 74 LEU A O 1
ATOM 529 N N . ALA A 1 75 ? -20.053 -13.063 -5.869 1.00 92.44 75 ALA A N 1
ATOM 530 C CA . ALA A 1 75 ? -21.323 -13.497 -6.451 1.00 92.44 75 ALA A CA 1
ATOM 531 C C . ALA A 1 75 ? -22.408 -13.711 -5.381 1.00 92.44 75 ALA A C 1
ATOM 533 O O . ALA A 1 75 ? -23.573 -13.423 -5.618 1.00 92.44 75 ALA A O 1
ATOM 534 N N . THR A 1 76 ? -22.024 -14.200 -4.202 1.00 90.56 76 THR A N 1
ATOM 535 C CA . THR A 1 76 ? -22.908 -14.425 -3.053 1.00 90.56 76 THR A CA 1
ATOM 536 C C . THR A 1 76 ? -22.142 -14.176 -1.761 1.00 90.56 76 THR A C 1
ATOM 538 O O . THR A 1 76 ? -20.928 -14.383 -1.721 1.00 90.56 76 THR A O 1
ATOM 541 N N . ARG A 1 77 ? -22.842 -13.789 -0.688 1.00 90.62 77 ARG A N 1
ATOM 542 C CA . ARG A 1 77 ? -22.230 -13.698 0.642 1.00 90.62 77 ARG A CA 1
ATOM 543 C C . ARG A 1 77 ? -21.809 -15.101 1.112 1.00 90.62 77 ARG A C 1
ATOM 545 O O . ARG A 1 77 ? -22.669 -15.983 1.136 1.00 90.62 77 ARG A O 1
ATOM 552 N N . PRO A 1 78 ? -20.544 -15.325 1.497 1.00 90.19 78 PRO A N 1
ATOM 553 C CA . PRO A 1 78 ? -20.127 -16.592 2.090 1.00 90.19 78 PRO A CA 1
ATOM 554 C C . PRO A 1 78 ? -20.707 -16.769 3.503 1.00 90.19 78 PRO A C 1
ATOM 556 O O . PRO A 1 78 ? -21.063 -15.795 4.173 1.00 90.19 78 PRO A O 1
ATOM 559 N N . GLU A 1 79 ? -20.821 -18.015 3.958 1.00 88.88 79 GLU A N 1
ATOM 560 C CA . GLU A 1 79 ? -21.192 -18.324 5.344 1.00 88.88 79 GLU A CA 1
ATOM 561 C C . GLU A 1 79 ? -20.005 -18.090 6.291 1.00 88.88 79 GLU A C 1
ATOM 563 O O . GLU A 1 79 ? -18.850 -18.238 5.897 1.00 88.88 79 GLU A O 1
ATOM 568 N N . GLY A 1 80 ? -20.299 -17.745 7.548 1.00 87.12 80 GLY A N 1
ATOM 569 C CA . GLY A 1 80 ? -19.292 -17.508 8.585 1.00 87.12 80 GLY A CA 1
ATOM 570 C C . GLY A 1 80 ? -18.993 -16.033 8.864 1.00 87.12 80 GLY A C 1
ATOM 571 O O . GLY A 1 80 ? -19.603 -15.119 8.286 1.00 87.12 80 GLY A O 1
ATOM 572 N N . VAL A 1 81 ? -18.067 -15.830 9.806 1.00 92.12 81 VAL A N 1
ATOM 573 C CA . VAL A 1 81 ? -17.513 -14.523 10.169 1.00 92.12 81 VAL A CA 1
ATOM 574 C C . VAL A 1 81 ? -16.539 -14.112 9.074 1.00 92.12 81 VAL A C 1
ATOM 576 O O . VAL A 1 81 ? -15.584 -14.825 8.771 1.00 92.12 81 VAL A O 1
ATOM 579 N N . ILE A 1 82 ? -16.811 -12.969 8.450 1.00 95.56 82 ILE A N 1
ATOM 580 C CA . ILE A 1 82 ? -15.904 -12.398 7.457 1.00 95.56 82 ILE A CA 1
ATOM 581 C C . ILE A 1 82 ? -14.945 -11.481 8.204 1.00 95.56 82 ILE A C 1
ATOM 583 O O . ILE A 1 82 ? -15.379 -10.621 8.977 1.00 95.56 82 ILE A O 1
ATOM 587 N N . ALA A 1 83 ? -13.659 -11.666 7.951 1.00 96.75 83 ALA A N 1
ATOM 588 C CA . ALA A 1 83 ? -12.588 -10.881 8.523 1.00 96.75 83 ALA A CA 1
ATOM 589 C C . ALA A 1 83 ? -11.782 -10.188 7.424 1.00 96.75 83 ALA A C 1
ATOM 591 O O . ALA A 1 83 ? -11.681 -10.668 6.291 1.00 96.75 83 ALA A O 1
ATOM 592 N N . VAL A 1 84 ? -11.221 -9.038 7.777 1.00 97.56 84 VAL A N 1
ATOM 593 C CA . VAL A 1 84 ? -10.319 -8.247 6.950 1.00 97.56 84 VAL A CA 1
ATOM 594 C C . VAL A 1 84 ? -9.004 -8.121 7.692 1.00 97.56 84 VAL A C 1
ATOM 596 O O . VAL A 1 84 ? -8.987 -7.605 8.804 1.00 97.56 84 VAL A O 1
ATOM 599 N N . GLN A 1 85 ? -7.924 -8.590 7.080 1.00 97.06 85 GLN A N 1
ATOM 600 C CA . GLN A 1 85 ? -6.561 -8.505 7.589 1.00 97.06 85 GLN A CA 1
ATOM 601 C C . GLN A 1 85 ? -5.796 -7.448 6.797 1.00 97.06 85 GLN A C 1
ATOM 603 O O . GLN A 1 85 ? -5.670 -7.549 5.573 1.00 97.06 85 GLN A O 1
ATOM 608 N N . THR A 1 86 ? -5.247 -6.462 7.499 1.00 97.06 86 THR A N 1
ATOM 609 C CA . THR A 1 86 ? -4.316 -5.507 6.895 1.00 97.06 86 THR A CA 1
ATOM 610 C C . THR A 1 86 ? -2.933 -6.143 6.761 1.00 97.06 86 THR A C 1
ATOM 612 O O . THR A 1 86 ? -2.529 -6.967 7.586 1.00 97.06 86 THR A O 1
ATOM 615 N N . LEU A 1 87 ? -2.224 -5.780 5.696 1.00 96.62 87 LEU A N 1
ATOM 616 C CA . LEU A 1 87 ? -0.891 -6.261 5.354 1.00 96.62 87 LEU A CA 1
ATOM 617 C C . LEU A 1 87 ? 0.100 -5.111 5.413 1.00 96.62 87 LEU A C 1
ATOM 619 O O . LEU A 1 87 ? -0.126 -4.064 4.801 1.00 96.62 87 LEU A O 1
ATOM 623 N N . THR A 1 88 ? 1.228 -5.328 6.076 1.00 95.38 88 THR A N 1
ATOM 624 C CA . THR A 1 88 ? 2.306 -4.340 6.151 1.00 95.38 88 THR A CA 1
ATOM 625 C C . THR A 1 88 ? 3.617 -4.935 5.655 1.00 95.38 88 THR A C 1
ATOM 627 O O . THR A 1 88 ? 3.791 -6.160 5.667 1.00 95.38 88 THR A O 1
ATOM 630 N N . PRO A 1 89 ? 4.570 -4.111 5.191 1.00 92.56 89 PRO A N 1
ATOM 631 C CA . PRO A 1 89 ? 5.851 -4.642 4.764 1.00 92.56 89 PRO A CA 1
ATOM 632 C C . PRO A 1 89 ? 6.620 -5.194 5.957 1.00 92.56 89 PRO A C 1
ATOM 634 O O . PRO A 1 89 ? 6.775 -4.527 6.983 1.00 92.56 89 PRO A O 1
ATOM 637 N N . ASN A 1 90 ? 7.118 -6.421 5.791 1.00 87.81 90 ASN A N 1
ATOM 638 C CA . ASN A 1 90 ? 7.716 -7.242 6.846 1.00 87.81 90 ASN A CA 1
ATOM 639 C C . ASN A 1 90 ? 6.748 -7.648 7.975 1.00 87.81 90 ASN A C 1
ATOM 641 O O . ASN A 1 90 ? 7.206 -8.120 9.017 1.00 87.81 90 ASN A O 1
ATOM 645 N N . GLY A 1 91 ? 5.437 -7.489 7.773 1.00 92.56 91 GLY A N 1
ATOM 646 C CA . GLY A 1 91 ? 4.411 -7.979 8.685 1.00 92.56 91 GLY A CA 1
ATOM 647 C C . GLY A 1 91 ? 4.450 -9.503 8.824 1.00 92.56 91 GLY A C 1
ATOM 648 O O . GLY A 1 91 ? 4.821 -10.227 7.896 1.00 92.56 91 GLY A O 1
ATOM 649 N N . VAL A 1 92 ? 4.092 -10.013 10.001 1.00 93.25 92 VAL A N 1
ATOM 650 C CA . VAL A 1 92 ? 4.148 -11.455 10.292 1.00 93.25 92 VAL A CA 1
ATOM 651 C C . VAL A 1 92 ? 3.108 -12.209 9.465 1.00 93.25 92 VAL A C 1
ATOM 653 O O . VAL A 1 92 ? 3.359 -13.335 9.022 1.00 93.25 92 VAL A O 1
ATOM 656 N N . VAL A 1 93 ? 1.934 -11.611 9.265 1.00 94.38 93 VAL A N 1
ATOM 657 C CA . VAL A 1 93 ? 0.869 -12.188 8.446 1.00 94.38 93 VAL A CA 1
ATOM 658 C C . VAL A 1 93 ? 1.216 -12.061 6.967 1.00 94.38 93 VAL A C 1
ATOM 660 O O . VAL A 1 93 ? 1.089 -13.049 6.249 1.00 94.38 93 VAL A O 1
ATOM 663 N N . GLN A 1 94 ? 1.762 -10.927 6.527 1.00 95.06 94 GLN A N 1
ATOM 664 C CA . GLN A 1 94 ? 2.250 -10.735 5.160 1.00 95.06 94 GLN A CA 1
ATOM 665 C C . GLN A 1 94 ? 3.333 -11.757 4.781 1.00 95.06 94 GLN A C 1
ATOM 667 O O . GLN A 1 94 ? 3.223 -12.408 3.744 1.00 95.06 94 GLN A O 1
ATOM 672 N N . GLN A 1 95 ? 4.334 -11.983 5.636 1.00 93.62 95 GLN A N 1
ATOM 673 C CA . GLN A 1 95 ? 5.392 -12.967 5.368 1.00 93.62 95 GLN A CA 1
ATOM 674 C C . GLN A 1 95 ? 4.839 -14.393 5.280 1.00 93.62 95 GLN A C 1
ATOM 676 O O . GLN A 1 95 ? 5.252 -15.188 4.432 1.00 93.62 95 GLN A O 1
ATOM 681 N N . ARG A 1 96 ? 3.889 -14.728 6.159 1.00 94.31 96 ARG A N 1
ATOM 682 C CA . ARG A 1 96 ? 3.216 -16.031 6.151 1.00 94.31 96 ARG A CA 1
ATOM 683 C C . ARG A 1 96 ? 2.393 -16.220 4.885 1.00 94.31 96 ARG A C 1
ATOM 685 O O . ARG A 1 96 ? 2.477 -17.277 4.270 1.00 94.31 96 ARG A O 1
ATOM 692 N N . LEU A 1 97 ? 1.643 -15.192 4.502 1.00 94.31 97 LEU A N 1
ATOM 693 C CA . LEU A 1 97 ? 0.830 -15.179 3.302 1.00 94.31 97 LEU A CA 1
ATOM 694 C C . LEU A 1 97 ? 1.688 -15.405 2.065 1.00 94.31 97 LEU A C 1
ATOM 696 O O . LEU A 1 97 ? 1.397 -16.326 1.322 1.00 94.31 97 LEU A O 1
ATOM 700 N N . VAL A 1 98 ? 2.765 -14.639 1.871 1.00 92.62 98 VAL A N 1
ATOM 701 C CA . VAL A 1 98 ? 3.647 -14.782 0.698 1.00 92.62 98 VAL A CA 1
ATOM 702 C C . VAL A 1 98 ? 4.283 -16.171 0.630 1.00 92.62 98 VAL A C 1
ATOM 704 O O . VAL A 1 98 ? 4.462 -16.720 -0.454 1.00 92.62 98 VAL A O 1
ATOM 707 N N . SER A 1 99 ? 4.576 -16.791 1.778 1.00 92.19 99 SER A N 1
ATOM 708 C CA . SER A 1 99 ? 5.073 -18.171 1.803 1.00 92.19 99 SER A CA 1
ATOM 709 C C . SER A 1 99 ? 4.067 -19.192 1.257 1.00 92.19 99 SER A C 1
ATOM 711 O O . SER A 1 99 ? 4.503 -20.250 0.800 1.00 92.19 99 SER A O 1
ATOM 713 N N . ASP A 1 100 ? 2.764 -18.929 1.360 1.00 90.25 100 ASP A N 1
ATOM 714 C CA . ASP A 1 100 ? 1.696 -19.847 0.936 1.00 90.25 100 ASP A CA 1
ATOM 715 C C . ASP A 1 100 ? 1.071 -19.446 -0.405 1.00 90.25 100 ASP A C 1
ATOM 717 O O . ASP A 1 100 ? 0.650 -20.303 -1.180 1.00 90.25 100 ASP A O 1
ATOM 721 N N . HIS A 1 101 ? 1.062 -18.145 -0.669 1.00 88.62 101 HIS A N 1
ATOM 722 C CA . HIS A 1 101 ? 0.452 -17.448 -1.788 1.00 88.62 101 HIS A CA 1
ATOM 723 C C . HIS A 1 101 ? 1.434 -16.385 -2.318 1.00 88.62 101 HIS A C 1
ATOM 725 O O . HIS A 1 101 ? 1.279 -15.191 -2.027 1.00 88.62 101 HIS A O 1
ATOM 731 N N . PRO A 1 102 ? 2.478 -16.798 -3.067 1.00 88.19 102 PRO A N 1
ATOM 732 C CA . PRO A 1 102 ? 3.506 -15.891 -3.581 1.00 88.19 102 PRO A CA 1
ATOM 733 C C . PRO A 1 102 ? 2.955 -14.750 -4.448 1.00 88.19 102 PRO A C 1
ATOM 735 O O . PRO A 1 102 ? 3.590 -13.711 -4.572 1.00 88.19 102 PRO A O 1
ATOM 738 N N . GLU A 1 103 ? 1.758 -14.906 -5.017 1.00 87.50 103 GLU A N 1
ATOM 739 C CA . GLU A 1 103 ? 1.053 -13.872 -5.779 1.00 87.50 103 GLU A CA 1
ATOM 740 C C . GLU A 1 103 ? 0.732 -12.595 -4.980 1.00 87.50 103 GLU A C 1
ATOM 742 O O . GLU A 1 103 ? 0.435 -11.566 -5.586 1.00 87.50 103 GLU A O 1
ATOM 747 N N . TYR A 1 104 ? 0.793 -12.639 -3.644 1.00 89.88 104 TYR A N 1
ATOM 748 C CA . TYR A 1 104 ? 0.608 -11.470 -2.779 1.00 89.88 104 TYR A CA 1
ATOM 749 C C . TYR A 1 104 ? 1.924 -10.784 -2.372 1.00 89.88 104 TYR A C 1
ATOM 751 O O . TYR A 1 104 ? 1.920 -9.881 -1.530 1.00 89.88 104 TYR A O 1
ATOM 759 N N . GLU A 1 105 ? 3.063 -11.192 -2.938 1.00 89.06 105 GLU A N 1
ATOM 760 C CA . GLU A 1 105 ? 4.345 -10.528 -2.699 1.00 89.06 105 GLU A CA 1
ATOM 761 C C . GLU A 1 105 ? 4.290 -9.048 -3.112 1.00 89.06 105 GLU A C 1
ATOM 763 O O . GLU A 1 105 ? 3.735 -8.686 -4.147 1.00 89.06 105 GLU A O 1
ATOM 768 N N . GLY A 1 106 ? 4.828 -8.166 -2.262 1.00 88.62 106 GLY A N 1
ATOM 769 C CA . GLY A 1 106 ? 4.821 -6.718 -2.503 1.00 88.62 106 GLY A CA 1
ATOM 770 C C . GLY A 1 106 ? 3.451 -6.033 -2.382 1.00 88.62 106 GLY A C 1
ATOM 771 O O . GLY A 1 106 ? 3.362 -4.828 -2.622 1.00 88.62 106 GLY A O 1
ATOM 772 N N . ILE A 1 107 ? 2.393 -6.757 -1.997 1.00 92.12 107 ILE A N 1
ATOM 773 C CA . ILE A 1 107 ? 1.058 -6.194 -1.778 1.00 92.12 107 ILE A CA 1
ATOM 774 C C . ILE A 1 107 ? 0.887 -5.822 -0.304 1.00 92.12 107 ILE A C 1
ATOM 776 O O . ILE A 1 107 ? 0.967 -6.669 0.585 1.00 92.12 107 ILE A O 1
ATOM 780 N N . TYR A 1 108 ? 0.608 -4.542 -0.057 1.00 96.44 108 TYR A N 1
ATOM 781 C CA . TYR A 1 108 ? 0.399 -3.989 1.281 1.00 96.44 108 TYR A CA 1
ATOM 782 C C . TYR A 1 108 ? -0.877 -3.162 1.331 1.00 96.44 108 TYR A C 1
ATOM 784 O O . TYR A 1 108 ? -1.266 -2.539 0.336 1.00 96.44 108 TYR A O 1
ATOM 792 N N . THR A 1 109 ? -1.511 -3.147 2.500 1.00 97.69 109 THR A N 1
ATOM 793 C CA . THR A 1 109 ? -2.749 -2.412 2.728 1.00 97.69 109 THR A CA 1
ATOM 794 C C . THR A 1 109 ? -2.481 -0.916 2.804 1.00 97.69 109 THR A C 1
ATOM 796 O O . THR A 1 109 ? -1.605 -0.475 3.549 1.00 97.69 109 THR A O 1
ATOM 799 N N . ILE A 1 110 ? -3.256 -0.147 2.041 1.00 95.94 110 ILE A N 1
ATOM 800 C CA . ILE A 1 110 ? -3.243 1.315 2.033 1.00 95.94 110 ILE A CA 1
ATOM 801 C C . ILE A 1 110 ? -4.563 1.804 2.622 1.00 95.94 110 ILE A C 1
ATOM 803 O O . ILE A 1 110 ? -5.629 1.461 2.113 1.00 95.94 110 ILE A O 1
ATOM 807 N N . ASP A 1 111 ? -4.481 2.628 3.657 1.00 94.31 111 ASP A N 1
ATOM 808 C CA . ASP A 1 111 ? -5.604 3.416 4.156 1.00 94.31 111 ASP A CA 1
ATOM 809 C C . ASP A 1 111 ? -5.736 4.681 3.290 1.00 94.31 111 ASP A C 1
ATOM 811 O O . ASP A 1 111 ? -4.767 5.426 3.108 1.00 94.31 111 ASP A O 1
ATOM 815 N N . THR A 1 112 ? -6.916 4.926 2.711 1.00 91.75 112 THR A N 1
ATOM 816 C CA . THR A 1 112 ? -7.141 6.098 1.848 1.00 91.75 112 THR A CA 1
ATOM 817 C C . THR A 1 112 ? -7.006 7.433 2.565 1.00 91.75 112 THR A C 1
ATOM 819 O O . THR A 1 112 ? -6.806 8.441 1.887 1.00 91.75 112 THR A O 1
ATOM 822 N N . ASP A 1 113 ? -7.077 7.456 3.896 1.00 90.00 113 ASP A N 1
ATOM 823 C CA . ASP A 1 113 ? -6.792 8.658 4.680 1.00 90.00 113 ASP A CA 1
ATOM 824 C C . ASP A 1 113 ? -5.297 9.035 4.612 1.00 90.00 113 ASP A C 1
ATOM 826 O O . ASP A 1 113 ? -4.929 10.193 4.832 1.00 90.00 113 ASP A O 1
ATOM 830 N N . ARG A 1 114 ? -4.428 8.068 4.264 1.00 89.38 114 ARG A N 1
ATOM 831 C CA . ARG A 1 114 ? -2.961 8.188 4.167 1.00 89.38 114 ARG A CA 1
ATOM 832 C C . ARG A 1 114 ? -2.408 7.463 2.921 1.00 89.38 114 ARG A C 1
ATOM 834 O O . ARG A 1 114 ? -1.584 6.556 3.034 1.00 89.38 114 ARG A O 1
ATOM 841 N N . PRO A 1 115 ? -2.754 7.891 1.691 1.00 88.94 115 PRO A N 1
ATOM 842 C CA . PRO A 1 115 ? -2.518 7.093 0.482 1.00 88.94 115 PRO A CA 1
ATOM 843 C C . PRO A 1 115 ? -1.050 7.023 0.021 1.00 88.94 115 PRO A C 1
ATOM 845 O O . PRO A 1 115 ? -0.740 6.379 -0.978 1.00 88.94 115 PRO A O 1
ATOM 848 N N . ALA A 1 116 ? -0.142 7.720 0.709 1.00 87.12 116 ALA A N 1
ATOM 849 C CA . ALA A 1 116 ? 1.283 7.780 0.384 1.00 87.12 116 ALA A CA 1
ATOM 850 C C . ALA A 1 116 ? 2.111 6.636 0.990 1.00 87.12 116 ALA A C 1
ATOM 852 O O . ALA A 1 116 ? 3.287 6.498 0.652 1.00 87.12 116 ALA A O 1
ATOM 853 N N . GLN A 1 117 ? 1.530 5.867 1.913 1.00 93.19 117 GLN A N 1
ATOM 854 C CA . GLN A 1 117 ? 2.240 4.867 2.702 1.00 93.19 117 GLN A CA 1
ATOM 855 C C . GLN A 1 117 ? 1.345 3.668 3.017 1.00 93.19 117 GLN A C 1
ATOM 857 O O . GLN A 1 117 ? 0.127 3.824 3.117 1.00 93.19 117 GLN A O 1
ATOM 862 N N . PRO A 1 118 ? 1.926 2.474 3.199 1.00 95.06 118 PRO A N 1
ATOM 863 C CA . PRO A 1 118 ? 1.194 1.355 3.765 1.00 95.06 118 PRO A CA 1
ATOM 864 C C . PRO A 1 118 ? 0.806 1.618 5.219 1.00 95.06 118 PRO A C 1
ATOM 866 O O . PRO A 1 118 ? 1.392 2.465 5.902 1.00 95.06 118 PRO A O 1
ATOM 869 N N . MET A 1 119 ? -0.158 0.838 5.705 1.00 94.31 119 MET A N 1
ATOM 870 C CA . MET A 1 119 ? -0.451 0.776 7.132 1.00 94.31 119 MET A CA 1
ATOM 871 C C . MET A 1 119 ? 0.806 0.433 7.938 1.00 94.31 119 MET A C 1
ATOM 873 O O . MET A 1 119 ? 1.680 -0.311 7.489 1.00 94.31 119 MET A O 1
ATOM 877 N N . GLN A 1 120 ? 0.892 0.992 9.143 1.00 92.56 120 GLN A N 1
ATOM 878 C CA . GLN A 1 120 ? 2.065 0.855 10.008 1.00 92.56 120 GLN A CA 1
ATOM 879 C C . GLN A 1 120 ? 2.043 -0.460 10.802 1.00 92.56 120 GLN A C 1
ATOM 881 O O . GLN A 1 120 ? 3.093 -0.951 11.216 1.00 92.56 120 GLN A O 1
ATOM 886 N N . GLN A 1 121 ? 0.858 -1.049 10.999 1.00 92.56 121 GLN A N 1
ATOM 887 C CA . GLN A 1 121 ? 0.657 -2.293 11.741 1.00 92.56 121 GLN A CA 1
ATOM 888 C C . GLN A 1 121 ? -0.387 -3.199 11.075 1.00 92.56 121 GLN A C 1
ATOM 890 O O . GLN A 1 121 ? -1.294 -2.739 10.377 1.00 92.56 121 GLN A O 1
ATOM 895 N N . GLU A 1 122 ? -0.231 -4.505 11.292 1.00 94.31 122 GLU A N 1
ATOM 896 C CA . GLU A 1 122 ? -1.210 -5.513 10.891 1.00 94.31 122 GLU A CA 1
ATOM 897 C C . GLU A 1 122 ? -2.343 -5.565 11.919 1.00 94.31 122 GLU A C 1
ATOM 899 O O . GLU A 1 122 ? -2.104 -5.707 13.117 1.00 94.31 122 GLU A O 1
ATOM 904 N N . VAL A 1 123 ? -3.583 -5.488 11.450 1.00 95.44 123 VAL A N 1
ATOM 905 C CA . VAL A 1 123 ? -4.788 -5.553 12.276 1.00 95.44 123 VAL A CA 1
ATOM 906 C C . VAL A 1 123 ? -5.851 -6.373 11.560 1.00 95.44 123 VAL A C 1
ATOM 908 O O . VAL A 1 123 ? -5.936 -6.376 10.330 1.00 95.44 123 VAL A O 1
ATOM 911 N N . VAL A 1 124 ? -6.668 -7.078 12.341 1.00 96.50 124 VAL A N 1
ATOM 912 C CA . VAL A 1 124 ? -7.861 -7.760 11.838 1.00 96.50 124 VAL A CA 1
ATOM 913 C C . VAL A 1 124 ? -9.103 -7.032 12.297 1.00 96.50 124 VAL A C 1
ATOM 915 O O . VAL A 1 124 ? -9.225 -6.716 13.477 1.00 96.50 124 VAL A O 1
ATOM 918 N N . LEU A 1 125 ? -10.045 -6.823 11.388 1.00 97.38 125 LEU A N 1
ATOM 919 C CA . LEU A 1 125 ? -11.391 -6.342 11.679 1.00 97.38 125 LEU A CA 1
ATOM 920 C C . LEU A 1 125 ? -12.406 -7.373 11.193 1.00 97.38 125 LEU A C 1
ATOM 922 O O . LEU A 1 125 ? -12.193 -8.016 10.16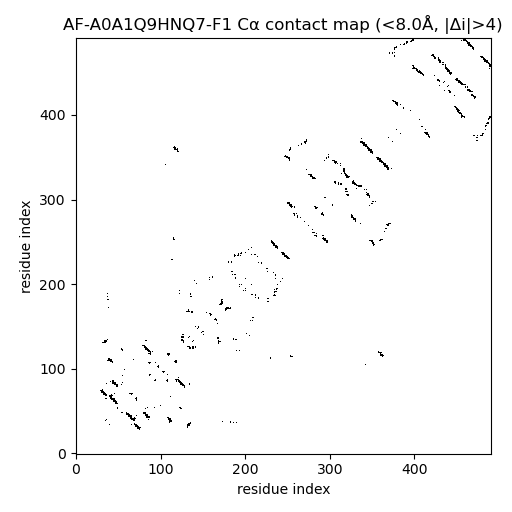7 1.00 97.38 125 LEU A O 1
ATOM 926 N N . LYS A 1 126 ? -13.510 -7.542 11.920 1.00 96.25 126 LYS A N 1
ATOM 927 C CA . LYS A 1 126 ? -14.498 -8.593 11.639 1.00 96.25 126 LYS A CA 1
ATOM 928 C C . LYS A 1 126 ? -15.904 -8.051 11.485 1.00 96.25 126 LYS A C 1
ATOM 930 O O . LYS A 1 126 ? -16.227 -6.954 11.935 1.00 96.25 126 LYS A O 1
ATOM 935 N N . THR A 1 127 ? -16.759 -8.839 10.843 1.00 95.50 127 THR A N 1
ATOM 936 C CA . THR A 1 127 ? -18.184 -8.535 10.748 1.00 95.50 127 THR A CA 1
ATOM 937 C C . THR A 1 127 ? -19.064 -9.770 10.841 1.00 95.50 127 THR A C 1
ATOM 939 O O . THR A 1 127 ? -18.646 -10.898 10.565 1.00 95.50 127 THR A O 1
ATOM 942 N N . THR A 1 128 ? -20.312 -9.543 11.237 1.00 90.44 128 THR A N 1
ATOM 943 C CA . THR A 1 128 ? -21.314 -10.587 11.437 1.00 90.44 128 THR A CA 1
ATOM 944 C C . THR A 1 128 ? -22.000 -10.969 10.125 1.00 90.44 128 THR A C 1
ATOM 946 O O . THR A 1 128 ? -21.873 -10.300 9.095 1.00 90.44 128 THR A O 1
ATOM 949 N N . ALA A 1 129 ? -22.774 -12.058 10.163 1.00 87.31 129 ALA A N 1
ATOM 950 C CA . ALA A 1 129 ? -23.557 -12.551 9.029 1.00 87.31 129 ALA A CA 1
ATOM 951 C C . ALA A 1 129 ? -24.574 -11.532 8.472 1.00 87.31 129 ALA A C 1
ATOM 953 O O . ALA A 1 129 ? -24.962 -11.638 7.308 1.00 87.31 129 ALA A O 1
ATOM 954 N N . SER A 1 130 ? -25.009 -10.569 9.288 1.00 86.62 130 SER A N 1
ATOM 955 C CA . SER A 1 130 ? -26.044 -9.588 8.944 1.00 86.62 130 SER A CA 1
ATOM 956 C C . SER A 1 130 ? -25.502 -8.319 8.281 1.00 86.62 130 SER A C 1
ATOM 958 O O . SER A 1 130 ? -26.295 -7.509 7.801 1.00 86.62 130 SER A O 1
ATOM 960 N N . SER A 1 131 ? -24.178 -8.155 8.217 1.00 91.31 131 SER A N 1
ATOM 961 C CA . SER A 1 131 ? -23.534 -6.945 7.715 1.00 91.31 131 SER A CA 1
ATOM 962 C C . SER A 1 131 ? -22.659 -7.205 6.486 1.00 91.31 131 SER A C 1
ATOM 964 O O . SER A 1 131 ? -22.049 -8.267 6.314 1.00 91.31 131 SER A O 1
ATOM 966 N N . ASN A 1 132 ? -22.604 -6.181 5.634 1.00 92.69 132 ASN A N 1
ATOM 967 C CA . ASN A 1 132 ? -21.721 -6.085 4.471 1.00 92.69 132 ASN A CA 1
ATOM 968 C C . ASN A 1 132 ? -20.572 -5.093 4.724 1.00 92.69 132 ASN A C 1
ATOM 970 O O . ASN A 1 132 ? -19.820 -4.755 3.812 1.00 92.69 132 ASN A O 1
ATOM 974 N N . VAL A 1 133 ? -20.467 -4.590 5.948 1.00 94.50 133 VAL A N 1
ATOM 975 C CA . VAL A 1 133 ? -19.472 -3.617 6.383 1.00 94.50 133 VAL A CA 1
ATOM 976 C C . VAL A 1 133 ? -18.531 -4.291 7.364 1.00 94.50 133 VAL A C 1
ATOM 978 O O . VAL A 1 133 ? -18.998 -4.950 8.289 1.00 94.50 133 VAL A O 1
ATOM 981 N N . VAL A 1 134 ? -17.228 -4.112 7.175 1.00 97.25 134 VAL A N 1
ATOM 982 C CA . VAL A 1 134 ? -16.192 -4.473 8.143 1.00 97.25 134 VAL A CA 1
ATOM 983 C C . VAL A 1 134 ? -15.565 -3.186 8.654 1.00 97.25 134 VAL A C 1
ATOM 985 O O . VAL A 1 134 ? -14.906 -2.482 7.898 1.00 97.25 134 VAL A O 1
ATOM 988 N N . SER A 1 135 ? -15.784 -2.874 9.923 1.00 96.94 135 SER A N 1
ATOM 989 C CA . SER A 1 135 ? -15.237 -1.694 10.587 1.00 96.94 135 SER A CA 1
ATOM 990 C C . SER A 1 135 ? -14.870 -2.011 12.039 1.00 96.94 135 SER A C 1
ATOM 992 O O . SER A 1 135 ? -15.280 -3.054 12.560 1.00 96.94 135 SER A O 1
ATOM 994 N N . PRO A 1 136 ? -14.157 -1.120 12.747 1.00 96.69 136 PRO A N 1
ATOM 995 C CA . PRO A 1 136 ? -13.898 -1.292 14.178 1.00 96.69 136 PRO A CA 1
ATOM 996 C C . PRO A 1 136 ? -15.173 -1.436 15.021 1.00 96.69 136 PRO A C 1
ATOM 998 O O . PRO A 1 136 ? -15.168 -2.122 16.041 1.00 96.69 136 PRO A O 1
ATOM 1001 N N . LEU A 1 137 ? -16.296 -0.855 14.578 1.00 97.12 137 LEU A N 1
ATOM 1002 C CA . LEU A 1 137 ? -17.580 -1.004 15.264 1.00 97.12 137 LEU A CA 1
ATOM 1003 C C . LEU A 1 137 ? -18.195 -2.386 15.029 1.00 97.12 137 LEU A C 1
ATOM 1005 O O . LEU A 1 137 ? -18.693 -2.992 15.974 1.00 97.12 137 LEU A O 1
ATOM 1009 N N . THR A 1 138 ? -18.141 -2.926 13.806 1.00 97.12 138 THR A N 1
ATOM 1010 C CA . THR A 1 138 ? -18.619 -4.299 13.566 1.00 97.12 138 THR A CA 1
ATOM 1011 C C . THR A 1 138 ? -17.719 -5.334 14.223 1.00 97.12 138 THR A C 1
ATOM 1013 O O . THR A 1 138 ? -18.216 -6.343 14.718 1.00 97.12 138 THR A O 1
ATOM 1016 N N . ASP A 1 139 ? -16.415 -5.066 14.289 1.00 97.25 139 ASP A N 1
ATOM 1017 C CA . ASP A 1 139 ? -15.454 -5.908 14.993 1.00 97.25 139 ASP A CA 1
ATOM 1018 C C . ASP A 1 139 ? -15.777 -5.970 16.489 1.00 97.25 139 ASP A C 1
ATOM 1020 O O . ASP A 1 139 ? -15.853 -7.055 17.065 1.00 97.25 139 ASP A O 1
ATOM 1024 N N . TRP A 1 140 ? -16.094 -4.822 17.098 1.00 97.25 140 TRP A N 1
ATOM 1025 C CA . TRP A 1 140 ? -16.559 -4.763 18.481 1.00 97.25 140 TRP A CA 1
ATOM 1026 C C . TRP A 1 140 ? -17.812 -5.625 18.701 1.00 97.25 140 TRP A C 1
ATOM 1028 O O . TRP A 1 140 ? -17.875 -6.380 19.675 1.00 97.25 140 TRP A O 1
ATOM 1038 N N . ILE A 1 141 ? -18.788 -5.570 17.781 1.00 97.12 141 ILE A N 1
ATOM 1039 C CA . ILE A 1 141 ? -20.001 -6.405 17.838 1.00 97.12 141 ILE A CA 1
ATOM 1040 C C . ILE A 1 141 ? -19.639 -7.893 17.798 1.00 97.12 141 ILE A C 1
ATOM 1042 O O . ILE A 1 141 ? -20.148 -8.662 18.615 1.00 97.12 141 ILE A O 1
ATOM 1046 N N . VAL A 1 142 ? -18.732 -8.302 16.904 1.00 95.94 142 VAL A N 1
ATOM 1047 C CA . VAL A 1 142 ? -18.260 -9.693 16.822 1.00 95.94 142 VAL A CA 1
ATOM 1048 C C . VAL A 1 142 ? -17.606 -10.127 18.140 1.00 95.94 142 VAL A C 1
ATOM 1050 O O . VAL A 1 142 ? -17.973 -11.170 18.678 1.00 95.94 142 VAL A O 1
ATOM 1053 N N . ILE A 1 143 ? -16.726 -9.314 18.733 1.00 95.69 143 ILE A N 1
ATOM 1054 C CA . ILE A 1 143 ? -16.075 -9.628 20.022 1.00 95.69 143 ILE A CA 1
ATOM 1055 C C . ILE A 1 143 ? -17.105 -9.739 21.165 1.00 95.69 143 ILE A C 1
ATOM 1057 O O . ILE A 1 143 ? -16.994 -10.594 22.054 1.00 95.69 143 ILE A O 1
ATOM 1061 N N . ALA A 1 144 ? -18.132 -8.887 21.171 1.00 96.12 144 ALA A N 1
ATOM 1062 C CA . ALA A 1 144 ? -19.211 -8.963 22.152 1.00 96.12 144 ALA A CA 1
ATOM 1063 C C . ALA A 1 144 ? -20.035 -10.256 21.999 1.00 96.12 144 ALA A C 1
ATOM 1065 O O . ALA A 1 144 ? -20.379 -10.896 22.999 1.00 96.12 144 ALA A O 1
ATOM 1066 N N . MET A 1 145 ? -20.286 -10.685 20.760 1.00 94.94 145 MET A N 1
ATOM 1067 C CA . MET A 1 145 ? -20.958 -11.950 20.454 1.00 94.94 145 MET A CA 1
ATOM 1068 C C . MET A 1 145 ? -20.118 -13.174 20.838 1.00 94.94 145 MET A C 1
ATOM 1070 O O . MET A 1 145 ? -20.654 -14.105 21.438 1.00 94.94 145 MET A O 1
ATOM 1074 N N . GLU A 1 146 ? -18.801 -13.146 20.607 1.00 92.62 146 GLU A N 1
ATOM 1075 C CA . GLU A 1 146 ? -17.850 -14.164 21.098 1.00 92.62 146 GLU A CA 1
ATOM 1076 C C . GLU A 1 146 ? -17.910 -14.313 22.628 1.00 92.62 146 GLU A C 1
ATOM 1078 O O . GLU A 1 146 ? -17.698 -15.393 23.177 1.00 92.62 146 GLU A O 1
ATOM 1083 N N . SER A 1 147 ? -18.267 -13.235 23.332 1.00 91.38 147 SER A N 1
ATOM 1084 C CA . SER A 1 147 ? -18.452 -13.226 24.788 1.00 91.38 147 SER A CA 1
ATOM 1085 C C . SER A 1 147 ? -19.847 -13.682 25.244 1.00 91.38 147 SER A C 1
ATOM 1087 O O . SER A 1 147 ? -20.174 -13.575 26.427 1.00 91.38 147 SER A O 1
ATOM 1089 N N . GLY A 1 148 ? -20.677 -14.189 24.327 1.00 94.06 148 GLY A N 1
ATOM 1090 C CA . GLY A 1 148 ? -21.984 -14.786 24.609 1.00 94.06 148 GLY A CA 1
ATOM 1091 C C . GLY A 1 148 ? -23.184 -13.847 24.473 1.00 94.06 148 GLY A C 1
ATOM 1092 O O . GLY A 1 148 ? -24.295 -14.248 24.825 1.00 94.06 148 GLY A O 1
ATOM 1093 N N . GLN A 1 149 ? -22.999 -12.616 23.985 1.00 96.62 149 GLN A N 1
ATOM 1094 C CA . GLN A 1 149 ? -24.123 -11.724 23.688 1.00 96.62 149 GLN A CA 1
ATOM 1095 C C . GLN A 1 149 ? -24.804 -12.105 22.365 1.00 96.62 149 GLN A C 1
ATOM 1097 O O . GLN A 1 149 ? -24.173 -12.595 21.432 1.00 96.62 149 GLN A O 1
ATOM 1102 N N . SER A 1 150 ? -26.108 -11.846 22.256 1.00 96.88 150 SER A N 1
ATOM 1103 C CA . SER A 1 150 ? -26.760 -11.786 20.941 1.00 96.88 150 SER A CA 1
ATOM 1104 C C . SER A 1 150 ? -26.355 -10.512 20.193 1.00 96.88 150 SER A C 1
ATOM 1106 O O . SER A 1 150 ? -26.003 -9.515 20.820 1.00 96.88 150 SER A O 1
ATOM 1108 N N . GLU A 1 151 ? -26.469 -10.508 18.863 1.00 95.50 151 GLU A N 1
ATOM 1109 C CA . GLU A 1 151 ? -26.156 -9.327 18.041 1.00 95.50 151 GLU A CA 1
ATOM 1110 C C . GLU A 1 151 ? -26.939 -8.082 18.492 1.00 95.50 151 GLU A C 1
ATOM 1112 O O . GLU A 1 151 ? -26.370 -7.006 18.640 1.00 95.50 151 GLU A O 1
ATOM 1117 N N . GLN A 1 152 ? -28.227 -8.237 18.819 1.00 95.94 152 GLN A N 1
ATOM 1118 C CA . GLN A 1 152 ? -29.037 -7.131 19.332 1.00 95.94 152 GLN A CA 1
ATOM 1119 C C . GLN A 1 152 ? -28.511 -6.598 20.676 1.00 95.94 152 GLN A C 1
ATOM 1121 O O . GLN A 1 152 ? -28.401 -5.388 20.854 1.00 95.94 152 GLN A O 1
ATOM 1126 N N . GLN A 1 153 ? -28.151 -7.483 21.611 1.00 97.44 153 GLN A N 1
ATOM 1127 C CA . GLN A 1 153 ? -27.581 -7.078 22.903 1.00 97.44 153 GLN A CA 1
ATOM 1128 C C . GLN A 1 153 ? -26.223 -6.391 22.743 1.00 97.44 153 GLN A C 1
ATOM 1130 O O . GLN A 1 153 ? -25.923 -5.462 23.492 1.00 97.44 153 GLN A O 1
ATOM 1135 N N . ALA A 1 154 ? -25.422 -6.822 21.768 1.00 97.38 154 ALA A N 1
ATOM 1136 C CA . ALA A 1 154 ? -24.160 -6.182 21.431 1.00 97.38 154 ALA A CA 1
ATOM 1137 C C . ALA A 1 154 ? -24.393 -4.763 20.894 1.00 97.38 154 ALA A C 1
ATOM 1139 O O . ALA A 1 154 ? -23.778 -3.821 21.386 1.00 97.38 154 ALA A O 1
ATOM 1140 N N . ILE A 1 155 ? -25.344 -4.574 19.974 1.00 96.88 155 ILE A N 1
ATOM 1141 C CA . ILE A 1 155 ? -25.703 -3.244 19.450 1.00 96.88 155 ILE A CA 1
ATOM 1142 C C . ILE A 1 155 ? -26.202 -2.320 20.572 1.00 96.88 155 ILE A C 1
ATOM 1144 O O . ILE A 1 155 ? -25.799 -1.157 20.648 1.00 96.88 155 ILE A O 1
ATOM 1148 N N . GLU A 1 156 ? -27.054 -2.830 21.466 1.00 96.62 156 GLU A N 1
ATOM 1149 C CA . GLU A 1 156 ? -27.559 -2.079 22.623 1.00 96.62 156 GLU A CA 1
ATOM 1150 C C . GLU A 1 156 ? -26.427 -1.699 23.592 1.00 96.62 156 GLU A C 1
ATOM 1152 O O . GLU A 1 156 ? -26.383 -0.570 24.091 1.00 96.62 156 GLU A O 1
ATOM 1157 N N . SER A 1 157 ? -25.484 -2.616 23.825 1.00 96.56 157 SER A N 1
ATOM 1158 C CA . SER A 1 157 ? -24.319 -2.391 24.686 1.00 96.56 157 SER A CA 1
ATOM 1159 C C . SER A 1 157 ? -23.374 -1.345 24.092 1.00 96.56 157 SER A C 1
ATOM 1161 O O . SER A 1 157 ? -22.977 -0.423 24.801 1.00 96.56 157 SER A O 1
ATOM 1163 N N . LEU A 1 158 ? -23.086 -1.425 22.788 1.00 97.31 158 LEU A N 1
ATOM 1164 C CA . LEU A 1 158 ? -22.277 -0.438 22.070 1.00 97.31 158 LEU A CA 1
ATOM 1165 C C . LEU A 1 158 ? -22.927 0.950 22.118 1.00 97.31 158 LEU A C 1
ATOM 1167 O O . LEU A 1 158 ? -22.287 1.923 22.501 1.00 97.31 158 LEU A O 1
ATOM 1171 N N . THR A 1 159 ? -24.222 1.032 21.800 1.00 96.12 159 THR A N 1
ATOM 1172 C CA . THR A 1 159 ? -25.008 2.278 21.865 1.00 96.12 159 THR A CA 1
ATOM 1173 C C . THR A 1 159 ? -24.972 2.897 23.264 1.00 96.12 159 THR A C 1
ATOM 1175 O O . THR A 1 159 ? -24.862 4.112 23.416 1.00 96.12 159 THR A O 1
ATOM 1178 N N . THR A 1 160 ? -25.047 2.059 24.301 1.00 95.44 160 THR A N 1
ATOM 1179 C CA . THR A 1 160 ? -24.955 2.507 25.695 1.00 95.44 160 THR A CA 1
ATOM 1180 C C . THR A 1 160 ? -23.560 3.034 26.022 1.00 95.44 160 THR A C 1
ATOM 1182 O O . THR A 1 160 ? -23.450 4.085 26.648 1.00 95.44 160 THR A O 1
ATOM 1185 N N . ALA A 1 161 ? -22.507 2.337 25.586 1.00 94.75 161 ALA A N 1
ATOM 1186 C CA . ALA A 1 161 ? -21.119 2.720 25.836 1.00 94.75 161 ALA A CA 1
ATOM 1187 C C . ALA A 1 161 ? -20.733 4.032 25.134 1.00 94.75 161 ALA A C 1
ATOM 1189 O O . ALA A 1 161 ? -20.031 4.850 25.718 1.00 94.75 161 ALA A O 1
ATOM 1190 N N . LEU A 1 162 ? -21.245 4.268 23.921 1.00 95.50 162 LEU A N 1
ATOM 1191 C CA . LEU A 1 162 ? -21.043 5.524 23.190 1.00 95.50 162 LEU A CA 1
ATOM 1192 C C . LEU A 1 162 ? -21.933 6.672 23.689 1.00 95.50 162 LEU A C 1
ATOM 1194 O O . LEU A 1 162 ? -21.758 7.811 23.273 1.00 95.50 162 LEU A O 1
ATOM 1198 N N . GLY A 1 163 ? -22.938 6.391 24.526 1.00 92.69 163 GLY A N 1
ATOM 1199 C CA . GLY A 1 163 ? -23.877 7.402 25.022 1.00 92.69 163 GLY A CA 1
ATOM 1200 C C . GLY A 1 163 ? -24.803 8.002 23.953 1.00 92.69 163 GLY A C 1
ATOM 1201 O O . GLY A 1 163 ? -25.549 8.938 24.248 1.00 92.69 163 GLY A O 1
ATOM 1202 N N . LYS A 1 164 ? -24.794 7.463 22.727 1.00 91.75 164 LYS A N 1
ATOM 1203 C CA . LYS A 1 164 ? -25.585 7.943 21.587 1.00 91.75 164 LYS A CA 1
ATOM 1204 C C . LYS A 1 164 ? -26.044 6.786 20.692 1.00 91.75 164 LYS A C 1
ATOM 1206 O O . LYS A 1 164 ? -25.331 5.788 20.585 1.00 91.75 164 LYS A O 1
ATOM 1211 N N . PRO A 1 165 ? -27.212 6.902 20.027 1.00 91.25 165 PRO A N 1
ATOM 1212 C CA . PRO A 1 165 ? -27.637 5.934 19.019 1.00 91.25 165 PRO A CA 1
ATOM 1213 C C . PRO A 1 165 ? -26.590 5.803 17.911 1.00 91.25 165 PRO A C 1
ATOM 1215 O O . PRO A 1 165 ? -26.211 6.805 17.310 1.00 91.25 165 PRO A O 1
ATOM 1218 N N . VAL A 1 166 ? -26.165 4.573 17.625 1.00 92.06 166 VAL A N 1
ATOM 1219 C CA . VAL A 1 166 ? -25.230 4.265 16.538 1.00 92.06 166 VAL A CA 1
ATOM 1220 C C . VAL A 1 166 ? -25.750 3.084 15.724 1.00 92.06 166 VAL A C 1
ATOM 1222 O O . VAL A 1 166 ? -26.319 2.141 16.275 1.00 92.06 166 VAL A O 1
ATOM 1225 N N . SER A 1 167 ? -25.541 3.123 14.410 1.00 92.50 167 SER A N 1
ATOM 1226 C CA . SER A 1 167 ? -25.673 1.949 13.547 1.00 92.50 167 SER A CA 1
ATOM 1227 C C . SER A 1 167 ? -24.266 1.438 13.227 1.00 92.50 167 SER A C 1
ATOM 1229 O O . SER A 1 167 ? -23.575 2.049 12.412 1.00 92.50 167 SER A O 1
ATOM 1231 N N . PRO A 1 168 ? -23.792 0.341 13.850 1.00 93.50 168 PRO A N 1
ATOM 1232 C CA . PRO A 1 168 ? -22.440 -0.166 13.597 1.00 93.50 168 PRO A CA 1
ATOM 1233 C C . PRO A 1 168 ? -22.251 -0.694 12.166 1.00 93.50 168 PRO A C 1
ATOM 1235 O O . PRO A 1 168 ? -21.121 -0.923 11.747 1.00 93.50 168 PRO A O 1
ATOM 1238 N N . PHE A 1 169 ? -23.344 -0.902 11.425 1.00 94.25 169 PHE A N 1
ATOM 1239 C CA . PHE A 1 169 ? -23.347 -1.465 10.073 1.00 94.25 169 PHE A CA 1
ATOM 1240 C C . PHE A 1 169 ? -23.396 -0.404 8.967 1.00 94.25 169 PHE A C 1
ATOM 1242 O O . PHE A 1 169 ? -23.374 -0.759 7.787 1.00 94.25 169 PHE A O 1
ATOM 1249 N N . ASP A 1 170 ? -23.467 0.878 9.327 1.00 93.31 170 ASP A N 1
ATOM 1250 C CA . ASP A 1 170 ? -23.486 1.974 8.362 1.00 93.31 170 ASP A CA 1
ATOM 1251 C C . ASP A 1 170 ? -22.070 2.301 7.871 1.00 93.31 170 ASP A C 1
ATOM 1253 O O . ASP A 1 170 ? -21.092 2.202 8.611 1.00 93.31 170 ASP A O 1
ATOM 1257 N N . ASN A 1 171 ? -21.965 2.746 6.615 1.00 91.88 171 ASN A N 1
ATOM 1258 C CA . ASN A 1 171 ? -20.743 3.352 6.093 1.00 91.88 171 ASN A CA 1
ATOM 1259 C C . ASN A 1 171 ? -20.695 4.834 6.486 1.00 91.88 171 ASN A C 1
ATOM 1261 O O . ASN A 1 171 ? -21.350 5.660 5.851 1.00 91.88 171 ASN A O 1
ATOM 1265 N N . TYR A 1 172 ? -19.920 5.170 7.516 1.00 93.69 172 TYR A N 1
ATOM 1266 C CA . TYR A 1 172 ? -19.789 6.545 8.009 1.00 93.69 172 TYR A CA 1
ATOM 1267 C C . TYR A 1 172 ? -18.770 7.407 7.246 1.00 93.69 172 TYR A C 1
ATOM 1269 O O . TYR A 1 172 ? -18.585 8.571 7.588 1.00 93.69 172 TYR A O 1
ATOM 1277 N N . LEU A 1 173 ? -18.154 6.899 6.172 1.00 90.12 173 LEU A N 1
ATOM 1278 C CA . LEU A 1 173 ? -17.223 7.677 5.342 1.00 90.12 173 LEU A CA 1
ATOM 1279 C C . LEU A 1 173 ? -17.910 8.395 4.177 1.00 90.12 173 LEU A C 1
ATOM 1281 O O . LEU A 1 173 ? -17.390 9.369 3.639 1.00 90.12 173 LEU A O 1
ATOM 1285 N N . SER A 1 174 ? -19.075 7.921 3.729 1.00 87.69 174 SER A N 1
ATOM 1286 C CA . SER A 1 174 ? -19.727 8.468 2.533 1.00 87.69 174 SER A CA 1
ATOM 1287 C C . SER A 1 174 ? -21.243 8.273 2.520 1.00 87.69 174 SER A C 1
ATOM 1289 O O . SER A 1 174 ? -21.793 7.409 3.198 1.00 87.69 174 SER A O 1
ATOM 1291 N N . GLY A 1 175 ? -21.927 9.053 1.680 1.00 87.94 175 GLY A N 1
ATOM 1292 C CA . GLY A 1 175 ? -23.370 8.949 1.486 1.00 87.94 175 GLY A CA 1
ATOM 1293 C C . GLY A 1 175 ? -24.172 9.677 2.565 1.00 87.94 175 GLY A C 1
ATOM 1294 O O . GLY A 1 175 ? -23.742 10.686 3.109 1.00 87.94 175 GLY A O 1
ATOM 1295 N N . ASN A 1 176 ? -25.382 9.188 2.844 1.00 87.06 176 ASN A N 1
ATOM 1296 C CA . ASN A 1 176 ? -26.290 9.828 3.808 1.00 87.06 176 ASN A CA 1
ATOM 1297 C C . ASN A 1 176 ? -25.942 9.519 5.272 1.00 87.06 176 ASN A C 1
ATOM 1299 O O . ASN A 1 176 ? -26.582 10.059 6.169 1.00 87.06 176 ASN A O 1
ATOM 1303 N N . THR A 1 177 ? -24.982 8.625 5.495 1.00 88.44 177 THR A N 1
ATOM 1304 C CA . THR A 1 177 ? -24.542 8.147 6.808 1.00 88.44 177 THR A CA 1
ATOM 1305 C C . THR A 1 177 ? -23.166 8.684 7.192 1.00 88.44 177 THR A C 1
ATOM 1307 O O . THR A 1 177 ? -22.642 8.262 8.213 1.00 88.44 177 THR A O 1
ATOM 1310 N N . THR A 1 178 ? -22.580 9.597 6.400 1.00 92.81 178 THR A N 1
ATOM 1311 C CA . THR A 1 178 ? -21.288 10.225 6.713 1.00 92.81 178 THR A CA 1
ATOM 1312 C C . THR A 1 178 ? -21.301 10.857 8.103 1.00 92.81 178 THR A C 1
ATOM 1314 O O . THR A 1 178 ? -22.182 11.663 8.403 1.00 92.81 178 THR A O 1
ATOM 1317 N N . ASP A 1 179 ? -20.304 10.517 8.916 1.00 95.12 179 ASP A N 1
ATOM 1318 C CA . ASP A 1 179 ? -20.172 10.973 10.297 1.00 95.12 179 ASP A CA 1
ATOM 1319 C C . ASP A 1 179 ? -18.683 11.036 10.687 1.00 95.12 179 ASP A C 1
ATOM 1321 O O . ASP A 1 179 ? -18.045 10.008 10.930 1.00 95.12 179 ASP A O 1
ATOM 1325 N N . SER A 1 180 ? -18.130 12.254 10.743 1.00 95.19 180 SER A N 1
ATOM 1326 C CA . SER A 1 180 ? -16.730 12.512 11.115 1.00 95.19 180 SER A CA 1
ATOM 1327 C C . SER A 1 180 ? -16.385 12.037 12.527 1.00 95.19 180 SER A C 1
ATOM 1329 O O . SER A 1 180 ? -15.253 11.647 12.800 1.00 95.19 180 SER A O 1
ATOM 1331 N N . GLU A 1 181 ? -17.355 12.046 13.443 1.00 95.81 181 GLU A N 1
ATOM 1332 C CA . GLU A 1 181 ? -17.144 11.619 14.821 1.00 95.81 181 GLU A CA 1
ATOM 1333 C C . GLU A 1 181 ? -16.965 10.099 14.890 1.00 95.81 181 GLU A C 1
ATOM 1335 O O . GLU A 1 181 ? -16.034 9.603 15.525 1.00 95.81 181 GLU A O 1
ATOM 1340 N N . LEU A 1 182 ? -17.825 9.354 14.188 1.00 96.12 182 LEU A N 1
ATOM 1341 C CA . LEU A 1 182 ? -17.688 7.902 14.064 1.00 96.12 182 LEU A CA 1
ATOM 1342 C C . LEU A 1 182 ? -16.449 7.508 13.253 1.00 96.12 182 LEU A C 1
ATOM 1344 O O . LEU A 1 182 ? -15.817 6.504 13.582 1.00 96.12 182 LEU A O 1
ATOM 1348 N N . HIS A 1 183 ? -16.064 8.305 12.251 1.00 95.94 183 HIS A N 1
ATOM 1349 C CA . HIS A 1 183 ? -14.810 8.112 11.520 1.00 95.94 183 HIS A CA 1
ATOM 1350 C C . HIS A 1 183 ? -13.598 8.253 12.445 1.00 95.94 183 HIS A C 1
ATOM 1352 O O . HIS A 1 183 ? -12.786 7.331 12.537 1.00 95.94 183 HIS A O 1
ATOM 1358 N N . LYS A 1 184 ? -13.510 9.340 13.219 1.00 97.12 184 LYS A N 1
ATOM 1359 C CA . LYS A 1 184 ? -12.419 9.522 14.186 1.00 97.12 184 LYS A CA 1
ATOM 1360 C C . LYS A 1 184 ? -12.413 8.433 15.261 1.00 97.12 184 LYS A C 1
ATOM 1362 O O . LYS A 1 184 ? -11.348 7.923 15.606 1.00 97.12 184 LYS A O 1
ATOM 1367 N N . LEU A 1 185 ? -13.586 8.040 15.764 1.00 97.25 185 LEU A N 1
ATOM 1368 C CA . LEU A 1 185 ? -13.722 6.923 16.702 1.00 97.25 185 LEU A CA 1
ATOM 1369 C C . LEU A 1 185 ? -13.139 5.633 16.112 1.00 97.25 185 LEU A C 1
ATOM 1371 O O . LEU A 1 185 ? -12.399 4.927 16.793 1.00 97.25 185 LEU A O 1
ATOM 1375 N N . ALA A 1 186 ? -13.447 5.331 14.852 1.00 96.56 186 ALA A N 1
ATOM 1376 C CA . ALA A 1 186 ? -12.937 4.151 14.174 1.00 96.56 186 ALA A CA 1
ATOM 1377 C C . ALA A 1 186 ? -11.415 4.170 14.033 1.00 96.56 186 ALA A C 1
ATOM 1379 O O . ALA A 1 186 ? -10.774 3.193 14.410 1.00 96.56 186 ALA A O 1
ATOM 1380 N N . GLN A 1 187 ? -10.839 5.293 13.600 1.00 96.56 187 GLN A N 1
ATOM 1381 C CA . GLN A 1 187 ? -9.385 5.466 13.528 1.00 96.56 187 GLN A CA 1
ATOM 1382 C C . GLN A 1 187 ? -8.717 5.210 14.892 1.00 96.56 187 GLN A C 1
ATOM 1384 O O . GLN A 1 187 ? -7.765 4.435 14.984 1.00 96.56 187 GLN A O 1
ATOM 1389 N N . ILE A 1 188 ? -9.257 5.788 15.975 1.00 97.44 188 ILE A N 1
ATOM 1390 C CA . ILE A 1 188 ? -8.746 5.574 17.341 1.00 97.44 188 ILE A CA 1
ATOM 1391 C C . ILE A 1 188 ? -8.856 4.100 17.744 1.00 97.44 188 ILE A C 1
ATOM 1393 O O . ILE A 1 188 ? -7.924 3.555 18.337 1.00 97.44 188 ILE A O 1
ATOM 1397 N N . LEU A 1 189 ? -9.977 3.438 17.444 1.00 97.56 189 LEU A N 1
ATOM 1398 C CA . LEU A 1 189 ? -10.188 2.031 17.783 1.00 97.56 189 LEU A CA 1
ATOM 1399 C C . LEU A 1 189 ? -9.252 1.099 17.010 1.00 97.56 189 LEU A C 1
ATOM 1401 O O . LEU A 1 189 ? -8.744 0.156 17.622 1.00 97.56 189 LEU A O 1
ATOM 1405 N N . THR A 1 190 ? -9.000 1.352 15.722 1.00 96.19 190 THR A N 1
ATOM 1406 C CA . THR A 1 190 ? -8.056 0.553 14.932 1.00 96.19 190 THR A CA 1
ATOM 1407 C C . THR A 1 190 ? -6.638 0.698 15.457 1.00 96.19 190 THR A C 1
ATOM 1409 O O . THR A 1 190 ? -6.014 -0.310 15.786 1.00 96.19 190 THR A O 1
ATOM 1412 N N . GLU A 1 191 ? -6.142 1.931 15.597 1.00 95.00 191 GLU A N 1
ATOM 1413 C CA . GLU A 1 191 ? -4.778 2.174 16.078 1.00 95.00 191 GLU A CA 1
ATOM 1414 C C . GLU A 1 191 ? -4.619 1.677 17.526 1.00 95.00 191 GLU A C 1
ATOM 1416 O O . GLU A 1 191 ? -3.596 1.102 17.892 1.00 95.00 191 GLU A O 1
ATOM 1421 N N . THR A 1 192 ? -5.659 1.790 18.359 1.00 96.00 192 THR A N 1
ATOM 1422 C CA . THR A 1 192 ? -5.670 1.177 19.697 1.00 96.00 192 THR A CA 1
ATOM 1423 C C . THR A 1 192 ? -5.582 -0.345 19.617 1.00 96.00 192 THR A C 1
ATOM 1425 O O . THR A 1 192 ? -4.802 -0.945 20.352 1.00 96.00 192 THR A O 1
ATOM 1428 N N . LYS A 1 193 ? -6.354 -1.001 18.747 1.00 95.94 193 LYS A N 1
ATOM 1429 C CA . LYS A 1 193 ? -6.309 -2.463 18.609 1.00 95.94 193 LYS A CA 1
ATOM 1430 C C . LYS A 1 193 ? -4.936 -2.939 18.141 1.00 95.94 193 LYS A C 1
ATOM 1432 O O . LYS A 1 193 ? -4.433 -3.924 18.668 1.00 95.94 193 LYS A O 1
ATOM 1437 N N . ALA A 1 194 ? -4.339 -2.236 17.185 1.00 93.44 194 ALA A N 1
ATOM 1438 C CA . ALA A 1 194 ? -3.048 -2.587 16.611 1.00 93.44 194 ALA A CA 1
ATOM 1439 C C . ALA A 1 194 ? -1.882 -2.417 17.611 1.00 93.44 194 ALA A C 1
ATOM 1441 O O . ALA A 1 194 ? -0.942 -3.211 17.611 1.00 93.44 194 ALA A O 1
ATOM 1442 N N . ASN A 1 195 ? -1.990 -1.451 18.532 1.00 92.00 195 ASN A N 1
ATOM 1443 C CA . ASN A 1 195 ? -0.966 -1.155 19.539 1.00 92.00 195 ASN A CA 1
ATOM 1444 C C . ASN A 1 195 ? -1.087 -1.950 20.853 1.00 92.00 195 ASN A C 1
ATOM 1446 O O . ASN A 1 195 ? -0.321 -1.705 21.787 1.00 92.00 195 ASN A O 1
ATOM 1450 N N . ASN A 1 196 ? -2.030 -2.890 20.966 1.00 93.44 196 ASN A N 1
ATOM 1451 C CA . ASN A 1 196 ? -2.246 -3.667 22.189 1.00 93.44 196 ASN A CA 1
ATOM 1452 C C . ASN A 1 196 ? -2.310 -5.173 21.912 1.00 93.44 196 ASN A C 1
ATOM 1454 O O . ASN A 1 196 ? -2.619 -5.618 20.809 1.00 93.44 196 ASN A O 1
ATOM 1458 N N . ASP A 1 197 ? -2.065 -5.980 22.947 1.00 92.62 197 ASP A N 1
ATOM 1459 C CA . ASP A 1 197 ? -2.331 -7.417 22.881 1.00 92.62 197 ASP A CA 1
ATOM 1460 C C . ASP A 1 197 ? -3.822 -7.678 22.606 1.00 92.62 197 ASP A C 1
ATOM 1462 O O . ASP A 1 197 ? -4.707 -7.100 23.246 1.00 92.62 197 ASP A O 1
ATOM 1466 N N . ILE A 1 198 ? -4.107 -8.583 21.666 1.00 90.75 198 ILE A N 1
ATOM 1467 C CA . ILE A 1 198 ? -5.474 -8.860 21.206 1.00 90.75 198 ILE A CA 1
ATOM 1468 C C . ILE A 1 198 ? -6.346 -9.395 22.348 1.00 90.75 198 ILE A C 1
ATOM 1470 O O . ILE A 1 198 ? -7.518 -9.024 22.447 1.00 90.75 198 ILE A O 1
ATOM 1474 N N . ALA A 1 199 ? -5.812 -10.245 23.231 1.00 92.19 199 ALA A N 1
ATOM 1475 C CA . ALA A 1 199 ? -6.592 -10.785 24.340 1.00 92.19 199 ALA A CA 1
ATOM 1476 C C . ALA A 1 199 ? -6.923 -9.691 25.366 1.00 92.19 199 ALA A C 1
ATOM 1478 O O . ALA A 1 199 ? -8.068 -9.609 25.820 1.00 92.19 199 ALA A O 1
ATOM 1479 N N . GLN A 1 200 ? -5.967 -8.807 25.673 1.00 94.38 200 GLN A N 1
ATOM 1480 C CA . GLN A 1 200 ? -6.207 -7.641 26.529 1.00 94.38 200 GLN A CA 1
ATOM 1481 C C . GLN A 1 200 ? -7.218 -6.669 25.908 1.00 94.38 200 GLN A C 1
ATOM 1483 O O . GLN A 1 200 ? -8.123 -6.208 26.606 1.00 94.38 200 GLN A O 1
ATOM 1488 N N . TYR A 1 201 ? -7.123 -6.396 24.605 1.00 95.38 201 TYR A N 1
ATOM 1489 C CA . TYR A 1 201 ? -8.092 -5.564 23.891 1.00 95.38 201 TYR A CA 1
ATOM 1490 C C . TYR A 1 201 ? -9.506 -6.154 23.981 1.00 95.38 201 TYR A C 1
ATOM 1492 O O . TYR A 1 201 ? -10.437 -5.472 24.414 1.00 95.38 201 TYR A O 1
ATOM 1500 N N . LYS A 1 202 ? -9.669 -7.451 23.668 1.00 94.38 202 LYS A N 1
ATOM 1501 C CA . LYS A 1 202 ? -10.964 -8.152 23.754 1.00 94.38 202 LYS A CA 1
ATOM 1502 C C . LYS A 1 202 ? -11.553 -8.115 25.168 1.00 94.38 202 LYS A C 1
ATOM 1504 O O . LYS A 1 202 ? -12.758 -7.905 25.323 1.00 94.38 202 LYS A O 1
ATOM 1509 N N . GLN A 1 203 ? -10.714 -8.301 26.191 1.00 94.94 203 GLN A N 1
ATOM 1510 C CA . GLN A 1 203 ? -11.122 -8.254 27.598 1.00 94.94 203 GLN A CA 1
ATOM 1511 C C . GLN A 1 203 ? -11.611 -6.860 28.018 1.00 94.94 203 GLN A C 1
ATOM 1513 O O . GLN A 1 203 ? -12.545 -6.759 28.812 1.00 94.94 203 GLN A O 1
ATOM 1518 N N . ASN A 1 204 ? -10.996 -5.800 27.491 1.00 96.81 204 ASN A N 1
ATOM 1519 C CA . ASN A 1 204 ? -11.264 -4.416 27.886 1.00 96.81 204 ASN A CA 1
ATOM 1520 C C . ASN A 1 204 ? -12.161 -3.653 26.901 1.00 96.81 204 ASN A C 1
ATOM 1522 O O . ASN A 1 204 ? -12.314 -2.441 27.047 1.00 96.81 204 ASN A O 1
ATOM 1526 N N . ARG A 1 205 ? -12.782 -4.331 25.925 1.00 95.50 205 ARG A N 1
ATOM 1527 C CA . ARG A 1 205 ? -13.514 -3.704 24.807 1.00 95.50 205 ARG A CA 1
ATOM 1528 C C . ARG A 1 205 ? -14.511 -2.611 25.222 1.00 95.50 205 ARG A C 1
ATOM 1530 O O . ARG A 1 205 ? -14.621 -1.606 24.527 1.00 95.50 205 ARG A O 1
ATOM 1537 N N . ASP A 1 206 ? -15.229 -2.790 26.336 1.00 95.69 206 ASP A N 1
ATOM 1538 C CA . ASP A 1 206 ? -16.268 -1.854 26.794 1.00 95.69 206 ASP A CA 1
ATOM 1539 C C . ASP A 1 206 ? -15.620 -0.568 27.338 1.00 95.69 206 ASP A C 1
ATOM 1541 O O . ASP A 1 206 ? -16.046 0.549 27.036 1.00 95.69 206 ASP A O 1
ATOM 1545 N N . ALA A 1 207 ? -14.540 -0.723 28.109 1.00 97.25 207 ALA A N 1
ATOM 1546 C CA . ALA A 1 207 ? -13.770 0.393 28.645 1.00 97.25 207 ALA A CA 1
ATOM 1547 C C . ALA A 1 207 ? -13.005 1.126 27.534 1.00 97.25 207 ALA A C 1
ATOM 1549 O O . ALA A 1 207 ? -12.953 2.353 27.539 1.00 97.25 207 ALA A O 1
ATOM 1550 N N . VAL A 1 208 ? -12.464 0.383 26.563 1.00 98.25 208 VAL A N 1
ATOM 1551 C CA . VAL A 1 208 ? -11.760 0.937 25.401 1.00 98.25 208 VAL A CA 1
ATOM 1552 C C . VAL A 1 208 ? -12.701 1.784 24.551 1.00 98.25 208 VAL A C 1
ATOM 1554 O O . VAL A 1 208 ? -12.368 2.930 24.272 1.00 98.25 208 VAL A O 1
ATOM 1557 N N . VAL A 1 209 ? -13.883 1.275 24.183 1.00 98.06 209 VAL A N 1
ATOM 1558 C CA . VAL A 1 209 ? -14.812 2.036 23.331 1.00 98.06 209 VAL A CA 1
ATOM 1559 C C . VAL A 1 209 ? -15.350 3.285 24.031 1.00 98.06 209 VAL A C 1
ATOM 1561 O O . VAL A 1 209 ? -15.427 4.343 23.414 1.00 98.06 209 VAL A O 1
ATOM 1564 N N . THR A 1 210 ? -15.616 3.200 25.339 1.00 98.06 210 THR A N 1
ATOM 1565 C CA . THR A 1 210 ? -16.009 4.365 26.150 1.00 98.06 210 THR A CA 1
ATOM 1566 C C . THR A 1 210 ? -14.886 5.404 26.182 1.00 98.06 210 THR A C 1
ATOM 1568 O O . THR A 1 210 ? -15.107 6.581 25.922 1.00 98.06 210 THR A O 1
ATOM 1571 N N . LYS A 1 211 ? -13.648 4.965 26.440 1.00 98.31 211 LYS A N 1
ATOM 1572 C CA . LYS A 1 211 ? -12.487 5.857 26.501 1.00 98.31 211 LYS A CA 1
ATOM 1573 C C . LYS A 1 211 ? -12.156 6.476 25.141 1.00 98.31 211 LYS A C 1
ATOM 1575 O O . LYS A 1 211 ? -11.705 7.617 25.094 1.00 98.31 211 LYS A O 1
ATOM 1580 N N . ALA A 1 212 ? -12.367 5.743 24.051 1.00 98.25 212 ALA A N 1
ATOM 1581 C CA . ALA A 1 212 ? -12.193 6.250 22.697 1.00 98.25 212 ALA A CA 1
ATOM 1582 C C . ALA A 1 212 ? -13.226 7.342 22.389 1.00 98.25 212 ALA A C 1
ATOM 1584 O O . ALA A 1 212 ? -12.847 8.395 21.887 1.00 98.25 212 ALA A O 1
ATOM 1585 N N . GLN A 1 213 ? -14.490 7.151 22.781 1.00 97.94 213 GLN A N 1
ATOM 1586 C CA . GLN A 1 213 ? -15.513 8.195 22.683 1.00 97.94 213 GLN A CA 1
ATOM 1587 C C . GLN A 1 213 ? -15.144 9.438 23.513 1.00 97.94 213 GLN A C 1
ATOM 1589 O O . GLN A 1 213 ? -15.212 10.545 22.990 1.00 97.94 213 GLN A O 1
ATOM 1594 N N . ASP A 1 214 ? -14.649 9.277 24.747 1.00 97.62 214 ASP A N 1
ATOM 1595 C CA . ASP A 1 214 ? -14.174 10.416 25.556 1.00 97.62 214 ASP A CA 1
ATOM 1596 C C . ASP A 1 214 ? -13.056 11.214 24.847 1.00 97.62 214 ASP A C 1
ATOM 1598 O O . ASP A 1 214 ? -12.972 12.442 24.966 1.00 97.62 214 ASP A O 1
ATOM 1602 N N . LEU A 1 215 ? -12.159 10.527 24.126 1.00 98.00 215 LEU A N 1
ATOM 1603 C CA . LEU A 1 215 ? -11.095 11.171 23.349 1.00 98.00 215 LEU A CA 1
ATOM 1604 C C . LEU A 1 215 ? -11.660 11.934 22.153 1.00 98.00 215 LEU A C 1
ATOM 1606 O O . LEU A 1 215 ? -11.235 13.059 21.903 1.00 98.00 215 LEU A O 1
ATOM 1610 N N . VAL A 1 216 ? -12.637 11.361 21.453 1.00 97.94 216 VAL A N 1
ATOM 1611 C CA . VAL A 1 216 ? -13.335 12.036 20.357 1.00 97.94 216 VAL A CA 1
ATOM 1612 C C . VAL A 1 216 ? -14.056 13.294 20.855 1.00 97.94 216 VAL A C 1
ATOM 1614 O O . VAL A 1 216 ? -13.880 14.367 20.278 1.00 97.94 216 VAL A O 1
ATOM 1617 N N . ASP A 1 217 ? -14.774 13.210 21.976 1.00 97.38 217 ASP A N 1
ATOM 1618 C CA . ASP A 1 217 ? -15.434 14.361 22.606 1.00 97.38 217 ASP A CA 1
ATOM 1619 C C . ASP A 1 217 ? -14.425 15.452 22.996 1.00 97.38 217 ASP A C 1
ATOM 1621 O O . ASP A 1 217 ? -14.692 16.652 22.854 1.00 97.38 217 ASP A O 1
ATOM 1625 N N . THR A 1 218 ? -13.243 15.038 23.468 1.00 97.31 218 THR A N 1
ATOM 1626 C CA . THR A 1 218 ? -12.134 15.947 23.789 1.00 97.31 218 THR A CA 1
ATOM 1627 C C . THR A 1 218 ? -11.614 16.649 22.537 1.00 97.31 218 THR A C 1
ATOM 1629 O O . THR A 1 218 ? -11.437 17.864 22.568 1.00 97.31 218 THR A O 1
ATOM 1632 N N . ILE A 1 219 ? -11.426 15.916 21.434 1.00 97.94 219 ILE A N 1
ATOM 1633 C CA . ILE A 1 219 ? -11.002 16.468 20.138 1.00 97.94 219 ILE A CA 1
ATOM 1634 C C . ILE A 1 219 ? -12.010 17.504 19.636 1.00 97.94 219 ILE A C 1
ATOM 1636 O O . ILE A 1 219 ? -11.615 18.607 19.280 1.00 97.94 219 ILE A O 1
ATOM 1640 N N . ILE A 1 220 ? -13.308 17.186 19.660 1.00 97.56 220 ILE A N 1
ATOM 1641 C CA . ILE A 1 220 ? -14.369 18.104 19.212 1.00 97.56 220 ILE A CA 1
ATOM 1642 C C . ILE A 1 220 ? -14.426 19.370 20.077 1.00 97.56 220 ILE A C 1
ATOM 1644 O O . ILE A 1 220 ? -14.736 20.458 19.588 1.00 97.56 220 ILE A O 1
ATOM 1648 N N . SER A 1 221 ? -14.168 19.232 21.377 1.00 97.38 221 SER A N 1
ATOM 1649 C CA . SER A 1 221 ? -14.266 20.341 22.327 1.00 97.38 221 SER A CA 1
ATOM 1650 C C . SER A 1 221 ? -13.032 21.250 22.338 1.00 97.38 221 SER A C 1
ATOM 1652 O O . SER A 1 221 ? -13.134 22.390 22.805 1.00 97.38 221 SER A O 1
ATOM 1654 N N . ASP A 1 222 ? -11.874 20.781 21.861 1.00 96.56 222 ASP A N 1
ATOM 1655 C CA . ASP A 1 222 ? -10.645 21.575 21.788 1.00 96.56 222 ASP A CA 1
ATOM 1656 C C . ASP A 1 222 ? -10.591 22.379 20.475 1.00 96.56 222 ASP A C 1
ATOM 1658 O O . ASP A 1 222 ? -10.474 21.797 19.399 1.00 96.56 222 ASP A O 1
ATOM 1662 N N . PRO A 1 223 ? -10.604 23.726 20.519 1.00 94.62 223 PRO A N 1
ATOM 1663 C CA . PRO A 1 223 ? -10.582 24.553 19.311 1.00 94.62 223 PRO A CA 1
ATOM 1664 C C . PRO A 1 223 ? -9.270 24.484 18.509 1.00 94.62 223 PRO A C 1
ATOM 1666 O O . PRO A 1 223 ? -9.190 25.104 17.448 1.00 94.62 223 PRO A O 1
ATOM 1669 N N . ASN A 1 224 ? -8.232 23.814 19.018 1.00 94.00 224 ASN A N 1
ATOM 1670 C CA . ASN A 1 224 ? -6.957 23.627 18.321 1.00 94.00 224 ASN A CA 1
ATOM 1671 C C . ASN A 1 224 ? -6.843 22.262 17.636 1.00 94.00 224 ASN A C 1
ATOM 1673 O O . ASN A 1 224 ? -5.856 22.027 16.938 1.00 94.00 224 ASN A O 1
ATOM 1677 N N . LEU A 1 225 ? -7.810 21.372 17.853 1.00 94.94 225 LEU A N 1
ATOM 1678 C CA . LEU A 1 225 ? -7.864 20.063 17.224 1.00 94.94 225 LEU A CA 1
ATOM 1679 C C . LEU A 1 225 ? -8.965 20.044 16.166 1.00 94.94 225 LEU A C 1
ATOM 1681 O O . LEU A 1 225 ? -9.928 20.807 16.212 1.00 94.94 225 LEU A O 1
ATOM 1685 N N . ASP A 1 226 ? -8.785 19.171 15.186 1.00 95.38 226 ASP A N 1
ATOM 1686 C CA . ASP A 1 226 ? -9.734 18.957 14.104 1.00 95.38 226 ASP A CA 1
ATOM 1687 C C . ASP A 1 226 ? -10.091 17.472 14.074 1.00 95.38 226 ASP A C 1
ATOM 1689 O O . ASP A 1 226 ? -9.209 16.614 13.980 1.00 95.38 226 ASP A O 1
ATOM 1693 N N . VAL A 1 227 ? -11.386 17.173 14.191 1.00 96.38 227 VAL A N 1
ATOM 1694 C CA . VAL A 1 227 ? -11.901 15.799 14.162 1.00 96.38 227 VAL A CA 1
ATOM 1695 C C . VAL A 1 227 ? -11.639 15.131 12.810 1.00 96.38 227 VAL A C 1
ATOM 1697 O O . VAL A 1 227 ? -11.452 13.920 12.773 1.00 96.38 227 VAL A O 1
ATOM 1700 N N . ASP A 1 228 ? -11.522 15.910 11.731 1.00 95.25 228 ASP A N 1
ATOM 1701 C CA . ASP A 1 228 ? -11.235 15.412 10.383 1.00 95.25 228 ASP A CA 1
ATOM 1702 C C . ASP A 1 228 ? -9.723 15.287 10.097 1.00 95.25 228 ASP A C 1
ATOM 1704 O O . ASP A 1 228 ? -9.324 14.831 9.024 1.00 95.25 228 ASP A O 1
ATOM 1708 N N . ASN A 1 229 ? -8.841 15.663 11.035 1.00 94.94 229 ASN A N 1
ATOM 1709 C CA . ASN A 1 229 ? -7.396 15.522 10.844 1.00 94.94 229 ASN A CA 1
ATOM 1710 C C . ASN A 1 229 ? -6.996 14.039 10.848 1.00 94.94 229 ASN A C 1
ATOM 1712 O O . ASN A 1 229 ? -6.895 13.421 11.908 1.00 94.94 229 ASN A O 1
ATOM 1716 N N . SER A 1 230 ? -6.713 13.475 9.674 1.00 91.81 230 SER A N 1
ATOM 1717 C CA . SER A 1 230 ? -6.328 12.067 9.497 1.00 91.81 230 SER A CA 1
ATOM 1718 C C . SER A 1 230 ? -4.961 11.694 10.075 1.00 91.81 230 SER A C 1
ATOM 1720 O O . SER A 1 230 ? -4.640 10.511 10.170 1.00 91.81 230 SER A O 1
ATOM 1722 N N . HIS A 1 231 ? -4.139 12.671 10.459 1.00 93.56 231 HIS A N 1
ATOM 1723 C CA . HIS A 1 231 ? -2.811 12.419 11.015 1.00 93.56 231 HIS A CA 1
ATOM 1724 C C . HIS A 1 231 ? -2.814 12.454 12.544 1.00 93.56 231 HIS A C 1
ATOM 1726 O O . HIS A 1 231 ? -1.958 11.830 13.155 1.00 93.56 231 HIS A O 1
ATOM 1732 N N . TYR A 1 232 ? -3.771 13.142 13.176 1.00 96.12 232 TYR A N 1
ATOM 1733 C CA . TYR A 1 232 ? -3.914 13.128 14.632 1.00 96.12 232 TYR A CA 1
ATOM 1734 C C . TYR A 1 232 ? -4.829 11.986 15.075 1.00 96.12 232 TYR A C 1
ATOM 1736 O O . TYR A 1 232 ? -6.057 12.065 14.941 1.00 96.12 232 TYR A O 1
ATOM 1744 N N . ILE A 1 233 ? -4.233 10.913 15.594 1.00 95.44 233 ILE A N 1
ATOM 1745 C CA . ILE A 1 233 ? -4.961 9.740 16.078 1.00 95.44 233 ILE A CA 1
ATOM 1746 C C . ILE A 1 233 ? -4.384 9.353 17.443 1.00 95.44 233 ILE A C 1
ATOM 1748 O O . ILE A 1 233 ? -3.385 8.634 17.509 1.00 95.44 233 ILE A O 1
ATOM 1752 N N . PRO A 1 234 ? -4.982 9.824 18.555 1.00 95.50 234 PRO A N 1
ATOM 1753 C CA . PRO A 1 234 ? -4.558 9.381 19.872 1.00 95.50 234 PRO A CA 1
ATOM 1754 C C . PRO A 1 234 ? -4.839 7.886 20.039 1.00 95.50 234 PRO A C 1
ATOM 1756 O O . PRO A 1 234 ? -5.829 7.360 19.531 1.00 95.50 234 PRO A O 1
ATOM 1759 N N . THR A 1 235 ? -3.990 7.205 20.798 1.00 91.44 235 THR A N 1
ATOM 1760 C CA . THR A 1 235 ? -4.126 5.773 21.078 1.00 91.44 235 THR A CA 1
ATOM 1761 C C . THR A 1 235 ? -4.419 5.535 22.552 1.00 91.44 235 THR A C 1
ATOM 1763 O O . THR A 1 235 ? -4.135 6.370 23.418 1.00 91.44 235 THR A O 1
ATOM 1766 N N . ILE A 1 236 ? -5.027 4.390 22.854 1.00 96.62 236 ILE A N 1
ATOM 1767 C CA . ILE A 1 236 ? -5.257 3.941 24.226 1.00 96.62 236 ILE A CA 1
ATOM 1768 C C . ILE A 1 236 ? -4.292 2.793 24.510 1.00 96.62 236 ILE A C 1
ATOM 1770 O O . ILE A 1 236 ? -4.263 1.807 23.783 1.00 96.62 236 ILE A O 1
ATOM 1774 N N . GLU A 1 237 ? -3.508 2.901 25.573 1.00 94.75 237 GLU A N 1
ATOM 1775 C CA . GLU A 1 237 ? -2.658 1.817 26.060 1.00 94.75 237 GLU A CA 1
ATOM 1776 C C . GLU A 1 237 ? -3.383 1.057 27.173 1.00 94.75 237 GLU A C 1
ATOM 1778 O O . GLU A 1 237 ? -3.993 1.656 28.064 1.00 94.75 237 GLU A O 1
ATOM 1783 N N . ILE A 1 238 ? -3.311 -0.272 27.112 1.00 96.38 238 ILE A N 1
ATOM 1784 C CA . ILE A 1 238 ? -3.884 -1.186 28.096 1.00 96.38 238 ILE A CA 1
ATOM 1785 C C . ILE A 1 238 ? -2.733 -1.799 28.890 1.00 96.38 238 ILE A C 1
ATOM 1787 O O . ILE A 1 238 ? -2.002 -2.670 28.415 1.00 96.38 238 ILE A O 1
ATOM 1791 N N . ALA A 1 239 ? -2.570 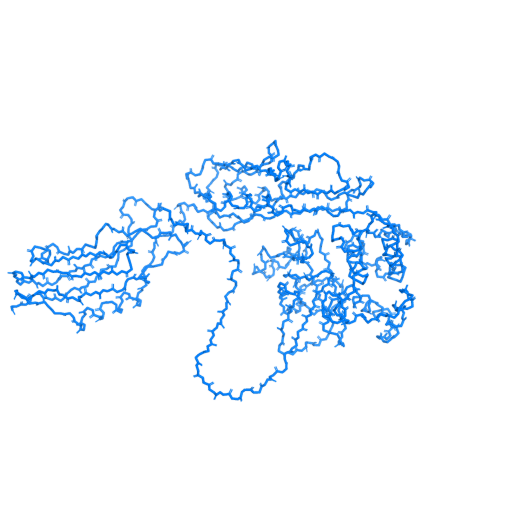-1.358 30.133 1.00 93.62 239 ALA A N 1
ATOM 1792 C CA . ALA A 1 239 ? -1.562 -1.918 31.020 1.00 93.62 239 ALA A CA 1
ATOM 1793 C C . ALA A 1 239 ? -1.893 -3.372 31.414 1.00 93.62 239 ALA A C 1
ATOM 1795 O O . ALA A 1 239 ? -3.028 -3.840 31.308 1.00 93.62 239 ALA A O 1
ATOM 1796 N N . LEU A 1 240 ? -0.899 -4.100 31.938 1.00 90.62 240 LEU A N 1
ATOM 1797 C CA . LEU A 1 240 ? -1.061 -5.494 32.391 1.00 90.62 240 LEU A CA 1
ATOM 1798 C C . LEU A 1 240 ? -2.110 -5.669 33.502 1.00 90.62 240 LEU A C 1
ATOM 1800 O O . LEU A 1 240 ? -2.653 -6.758 33.671 1.00 90.62 240 LEU A O 1
ATOM 1804 N N . ASP A 1 241 ? -2.386 -4.615 34.271 1.00 93.12 241 ASP A N 1
ATOM 1805 C CA . ASP A 1 241 ? -3.429 -4.591 35.300 1.00 93.12 241 ASP A CA 1
ATOM 1806 C C . ASP A 1 241 ? -4.800 -4.138 34.765 1.00 93.12 241 ASP A C 1
ATOM 1808 O O . ASP A 1 241 ? -5.721 -3.918 35.552 1.00 93.12 241 ASP A O 1
ATOM 1812 N N . ASN A 1 242 ? -4.942 -4.040 33.438 1.00 92.88 242 ASN A N 1
ATOM 1813 C CA . ASN A 1 242 ? -6.120 -3.559 32.719 1.00 92.88 242 ASN A CA 1
ATOM 1814 C C . ASN A 1 242 ? -6.465 -2.083 32.971 1.00 92.88 242 ASN A C 1
ATOM 1816 O O . ASN A 1 242 ? -7.588 -1.657 32.703 1.00 92.88 242 ASN A O 1
ATOM 1820 N N . THR A 1 243 ? -5.525 -1.279 33.475 1.00 96.00 243 THR A N 1
ATOM 1821 C CA . THR A 1 243 ? -5.703 0.176 33.490 1.00 96.00 243 THR A CA 1
ATOM 1822 C C . THR A 1 243 ? -5.502 0.757 32.090 1.00 96.00 243 THR A C 1
ATOM 1824 O O . THR A 1 243 ? -4.646 0.303 31.332 1.00 96.00 243 THR A O 1
ATOM 1827 N N . LEU A 1 244 ? -6.330 1.746 31.740 1.00 97.69 244 LEU A N 1
ATOM 1828 C CA . LEU A 1 244 ? -6.301 2.415 30.440 1.00 97.69 244 LEU A CA 1
ATOM 1829 C C . LEU A 1 244 ? -5.672 3.801 30.585 1.00 97.69 244 LEU A C 1
ATOM 1831 O O . LEU A 1 244 ? -6.095 4.597 31.431 1.00 97.69 244 LEU A O 1
ATOM 1835 N N . SER A 1 245 ? -4.719 4.117 29.718 1.00 95.62 245 SER A N 1
ATOM 1836 C CA . SER A 1 245 ? -4.132 5.450 29.568 1.00 95.62 245 SER A CA 1
ATOM 1837 C C . SER A 1 245 ? -4.255 5.912 28.117 1.00 95.62 245 SER A C 1
ATOM 1839 O O . SER A 1 245 ? -4.292 5.105 27.195 1.00 95.62 245 SER A O 1
ATOM 1841 N N . SER A 1 246 ? -4.366 7.221 27.901 1.00 95.25 246 SER A N 1
ATOM 1842 C CA . SER A 1 246 ? -4.382 7.811 26.560 1.00 95.25 246 SER A CA 1
ATOM 1843 C C . SER A 1 246 ? -3.008 8.364 26.206 1.00 95.25 246 SER A C 1
ATOM 1845 O O . SER A 1 246 ? -2.412 9.070 27.026 1.00 95.25 246 SER A O 1
ATOM 1847 N N . LYS A 1 247 ? -2.556 8.121 24.978 1.00 93.25 247 LYS A N 1
ATOM 1848 C CA . LYS A 1 247 ? -1.359 8.720 24.387 1.00 93.25 247 LYS A CA 1
ATOM 1849 C C . LYS A 1 247 ? -1.777 9.622 23.233 1.00 93.25 247 LYS A C 1
ATOM 1851 O O . LYS A 1 247 ? -2.464 9.186 22.315 1.00 93.25 247 LYS A O 1
ATOM 1856 N N . SER A 1 248 ? -1.396 10.894 23.304 1.00 95.00 248 SER A N 1
ATOM 1857 C CA . SER A 1 248 ? -1.573 11.818 22.183 1.00 95.00 248 SER A CA 1
ATOM 1858 C C . SER A 1 248 ? -0.512 11.506 21.135 1.00 95.00 248 SER A C 1
ATOM 1860 O O . SER A 1 248 ? 0.667 11.486 21.493 1.00 95.00 248 SER A O 1
ATOM 1862 N N . ASN A 1 249 ? -0.938 11.268 19.894 1.00 95.38 249 ASN A N 1
ATOM 1863 C CA . ASN A 1 249 ? -0.066 10.854 18.802 1.00 95.38 249 ASN A CA 1
ATOM 1864 C C . ASN A 1 249 ? -0.487 11.504 17.475 1.00 95.38 249 ASN A C 1
ATOM 1866 O O . ASN A 1 249 ? -1.665 11.456 17.100 1.00 95.38 249 ASN A O 1
ATOM 1870 N N . HIS A 1 250 ? 0.474 12.079 16.764 1.00 95.62 250 HIS A N 1
ATOM 1871 C CA . HIS A 1 250 ? 0.387 12.386 15.348 1.00 95.62 250 HIS A CA 1
ATOM 1872 C C . HIS A 1 250 ? 1.158 11.326 14.584 1.00 95.62 250 HIS A C 1
ATOM 1874 O O . HIS A 1 250 ? 2.371 11.245 14.695 1.00 95.62 250 HIS A O 1
ATOM 1880 N N . LEU A 1 251 ? 0.459 10.551 13.765 1.00 94.38 251 LEU A N 1
ATOM 1881 C CA . LEU A 1 251 ? 1.106 9.521 12.975 1.00 94.38 251 LEU A CA 1
ATOM 1882 C C . LEU A 1 251 ? 2.117 10.140 12.016 1.00 94.38 251 LEU A C 1
ATOM 1884 O O . LEU A 1 251 ? 1.822 11.106 11.308 1.00 94.38 251 LEU A O 1
ATOM 1888 N N . ILE A 1 252 ? 3.279 9.511 11.927 1.00 95.50 252 ILE A N 1
ATOM 1889 C CA . ILE A 1 252 ? 4.283 9.812 10.925 1.00 95.50 252 ILE A CA 1
ATOM 1890 C C . ILE A 1 252 ? 3.712 9.596 9.520 1.00 95.50 252 ILE A C 1
ATOM 1892 O O . ILE A 1 252 ? 3.152 8.540 9.184 1.00 95.50 252 ILE A O 1
ATOM 1896 N N . VAL A 1 253 ? 3.883 10.610 8.675 1.00 95.00 253 VAL A N 1
ATOM 1897 C CA . VAL A 1 253 ? 3.375 10.644 7.307 1.00 95.00 253 VAL A CA 1
ATOM 1898 C C . VAL A 1 253 ? 4.478 10.763 6.269 1.00 95.00 253 VAL A C 1
ATOM 1900 O O . VAL A 1 253 ? 5.485 11.443 6.465 1.00 95.00 253 VAL A O 1
ATOM 1903 N N . VAL A 1 254 ? 4.260 10.130 5.120 1.00 96.62 254 VAL A N 1
ATOM 1904 C CA . VAL A 1 254 ? 5.095 10.247 3.929 1.00 96.62 254 VAL A CA 1
ATOM 1905 C C . VAL A 1 254 ? 4.608 11.415 3.079 1.00 96.62 254 VAL A C 1
ATOM 1907 O O . VAL A 1 254 ? 3.479 11.436 2.582 1.00 96.62 254 VAL A O 1
ATOM 1910 N N . ASN A 1 255 ? 5.484 12.387 2.844 1.00 95.00 255 ASN A N 1
ATOM 1911 C CA . ASN A 1 255 ? 5.186 13.524 1.995 1.00 95.00 255 ASN A CA 1
ATOM 1912 C C . ASN A 1 255 ? 5.132 13.109 0.515 1.00 95.00 255 ASN A C 1
ATOM 1914 O O . ASN A 1 255 ? 6.155 12.814 -0.110 1.00 95.00 255 ASN A O 1
ATOM 1918 N N . GLN A 1 256 ? 3.940 13.158 -0.085 1.00 93.88 256 GLN A N 1
ATOM 1919 C CA . GLN A 1 256 ? 3.710 12.723 -1.469 1.00 93.88 256 GLN A CA 1
ATOM 1920 C C . GLN A 1 256 ? 4.537 13.478 -2.515 1.00 93.88 256 GLN A C 1
ATOM 1922 O O . GLN A 1 256 ? 4.927 12.901 -3.531 1.00 93.88 256 GLN A O 1
ATOM 1927 N N . HIS A 1 257 ? 4.828 14.764 -2.304 1.00 94.38 257 HIS A N 1
ATOM 1928 C CA . HIS A 1 257 ? 5.595 15.552 -3.270 1.00 94.38 257 HIS A CA 1
ATOM 1929 C C . HIS A 1 257 ? 7.079 15.189 -3.279 1.00 94.38 257 HIS A C 1
ATOM 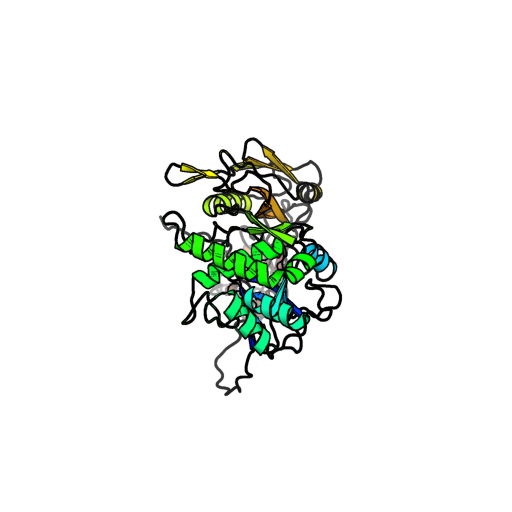1931 O O . HIS A 1 257 ? 7.713 15.272 -4.341 1.00 94.38 257 HIS A O 1
ATOM 1937 N N . VAL A 1 258 ? 7.620 14.823 -2.113 1.00 96.50 258 VAL A N 1
ATOM 1938 C CA . VAL A 1 258 ? 8.983 14.306 -1.965 1.00 96.50 258 VAL A CA 1
ATOM 1939 C C . VAL A 1 258 ? 9.036 12.870 -2.480 1.00 96.50 258 VAL A C 1
ATOM 1941 O O . VAL A 1 258 ? 9.845 12.585 -3.360 1.00 96.50 258 VAL A O 1
ATOM 1944 N N . ALA A 1 259 ? 8.117 12.001 -2.044 1.00 96.25 259 ALA A N 1
ATOM 1945 C CA . ALA A 1 259 ? 8.027 10.617 -2.508 1.00 96.25 259 ALA A CA 1
ATOM 1946 C C . ALA A 1 259 ? 7.893 10.528 -4.039 1.00 96.25 259 ALA A C 1
ATOM 1948 O O . ALA A 1 259 ? 8.630 9.793 -4.692 1.00 96.25 259 ALA A O 1
ATOM 1949 N N . GLY A 1 260 ? 7.039 11.357 -4.646 1.00 96.00 260 GLY A N 1
ATOM 1950 C CA . GLY A 1 260 ? 6.905 11.434 -6.101 1.00 96.00 260 GLY A CA 1
ATOM 1951 C C . GLY A 1 260 ? 8.182 11.896 -6.813 1.00 96.00 260 GLY A C 1
ATOM 1952 O O . GLY A 1 260 ? 8.468 11.430 -7.913 1.00 96.00 260 GLY A O 1
ATOM 1953 N N . 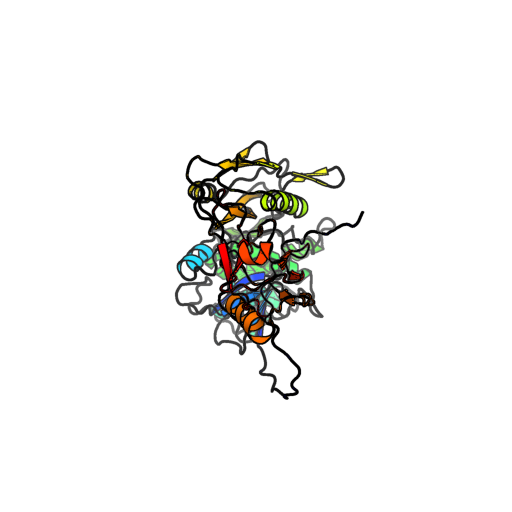ALA A 1 261 ? 8.986 12.773 -6.199 1.00 95.94 261 ALA A N 1
ATOM 1954 C CA . ALA A 1 261 ? 10.272 13.199 -6.763 1.00 95.94 261 ALA A CA 1
ATOM 1955 C C . ALA A 1 261 ? 11.347 12.103 -6.665 1.00 95.94 261 ALA A C 1
ATOM 1957 O O . ALA A 1 261 ? 12.106 11.897 -7.617 1.00 95.94 261 ALA A O 1
ATOM 1958 N N . VAL A 1 262 ? 11.378 11.372 -5.545 1.00 97.25 262 VAL A N 1
ATOM 1959 C CA . VAL A 1 262 ? 12.229 10.187 -5.368 1.00 97.25 262 VAL A CA 1
ATOM 1960 C C . VAL A 1 262 ? 11.863 9.132 -6.413 1.00 97.25 262 VAL A C 1
ATOM 1962 O O . VAL A 1 262 ? 12.730 8.711 -7.180 1.00 97.25 262 VAL A O 1
ATOM 1965 N N . GLN A 1 263 ? 10.575 8.791 -6.536 1.00 97.06 263 GLN A N 1
ATOM 1966 C CA . GLN A 1 263 ? 10.103 7.806 -7.510 1.00 97.06 263 GLN A CA 1
ATOM 1967 C C . GLN A 1 263 ? 10.376 8.237 -8.954 1.00 97.06 263 GLN A C 1
ATOM 1969 O O . GLN A 1 263 ? 10.781 7.415 -9.774 1.00 97.06 263 GLN A O 1
ATOM 1974 N N . GLN A 1 264 ? 10.200 9.519 -9.285 1.00 95.75 264 GLN A N 1
ATOM 1975 C CA . GLN A 1 264 ? 10.521 10.041 -10.615 1.00 95.75 264 GLN A CA 1
ATOM 1976 C C . GLN A 1 264 ? 12.008 9.880 -10.944 1.00 95.75 264 GLN A C 1
ATOM 1978 O O . GLN A 1 264 ? 12.349 9.525 -12.071 1.00 95.75 264 GLN A O 1
ATOM 1983 N N . THR A 1 265 ? 12.882 10.125 -9.965 1.00 95.50 265 THR A N 1
ATOM 1984 C CA . THR A 1 265 ? 14.322 9.925 -10.135 1.00 95.50 265 THR A CA 1
ATOM 1985 C C . THR A 1 265 ? 14.606 8.451 -10.391 1.00 95.50 265 THR A C 1
ATOM 1987 O O . THR A 1 265 ? 15.178 8.138 -11.429 1.00 95.50 265 THR A O 1
ATOM 1990 N N . LEU A 1 266 ? 14.124 7.550 -9.526 1.00 94.69 266 LEU A N 1
ATOM 1991 C CA . LEU A 1 266 ? 14.298 6.098 -9.664 1.00 94.69 266 LEU A CA 1
ATOM 1992 C C . LEU A 1 266 ? 13.804 5.564 -11.012 1.00 94.69 266 LEU A C 1
ATOM 1994 O O . LEU A 1 266 ? 14.535 4.851 -11.689 1.00 94.69 266 LEU A O 1
ATOM 1998 N N . SER A 1 267 ? 12.616 5.985 -11.446 1.00 89.81 267 SER A N 1
ATOM 1999 C CA . SER A 1 267 ? 12.005 5.538 -12.708 1.00 89.81 267 SER A CA 1
ATOM 2000 C C . SER A 1 267 ? 12.757 6.033 -13.951 1.00 89.81 267 SER A C 1
ATOM 2002 O O . SER A 1 267 ? 12.522 5.547 -15.051 1.00 89.81 267 SER A O 1
ATOM 2004 N N . SER A 1 268 ? 13.634 7.032 -13.802 1.00 86.94 268 SER A N 1
ATOM 2005 C CA . SER A 1 268 ? 14.474 7.543 -14.891 1.00 86.94 268 SER A CA 1
ATOM 2006 C C . SER A 1 268 ? 15.839 6.853 -14.983 1.00 86.94 268 SER A C 1
ATOM 2008 O O . SER A 1 268 ? 16.581 7.093 -15.938 1.00 86.94 268 SER A O 1
ATOM 2010 N N . LEU A 1 269 ? 16.194 6.030 -13.991 1.00 86.38 269 LEU A N 1
ATOM 2011 C CA . LEU A 1 269 ? 17.471 5.329 -13.956 1.00 86.38 269 LEU A CA 1
ATOM 2012 C C . LEU A 1 269 ? 17.425 4.078 -14.828 1.00 86.38 269 LEU A C 1
ATOM 2014 O O . LEU A 1 269 ? 16.482 3.299 -14.774 1.00 86.38 269 LEU A O 1
ATOM 2018 N N . MET A 1 270 ? 18.512 3.847 -15.559 1.00 83.62 270 MET A N 1
ATOM 2019 C CA . MET A 1 270 ? 18.813 2.543 -16.144 1.00 83.62 270 MET A CA 1
ATOM 2020 C C . MET A 1 270 ? 19.794 1.839 -15.212 1.00 83.62 270 MET A C 1
ATOM 2022 O O . MET A 1 270 ? 21.002 2.084 -15.268 1.00 83.62 270 MET A O 1
ATOM 2026 N N . ILE A 1 271 ? 19.271 1.014 -14.306 1.00 87.31 271 ILE A N 1
ATOM 2027 C CA . ILE A 1 271 ? 20.096 0.224 -13.389 1.00 87.31 271 ILE A CA 1
ATOM 2028 C C . ILE A 1 271 ? 20.496 -1.063 -14.112 1.00 87.31 271 ILE A C 1
ATOM 2030 O O . ILE A 1 271 ? 19.829 -2.088 -14.010 1.00 87.31 271 ILE A O 1
ATOM 2034 N N . ASN A 1 272 ? 21.577 -0.970 -14.883 1.00 83.56 272 ASN A N 1
ATOM 2035 C CA . ASN A 1 272 ? 22.156 -2.054 -15.672 1.00 83.56 272 ASN A CA 1
ATOM 2036 C C . ASN A 1 272 ? 23.650 -2.226 -15.362 1.00 83.56 272 ASN A C 1
ATOM 2038 O O . ASN A 1 272 ? 24.188 -1.569 -14.474 1.00 83.56 272 ASN A O 1
ATOM 2042 N N . ASP A 1 273 ? 24.353 -3.068 -16.119 1.00 81.31 273 ASP A N 1
ATOM 2043 C CA . ASP A 1 273 ? 25.782 -3.342 -15.893 1.00 81.31 273 ASP A CA 1
ATOM 2044 C C . ASP A 1 273 ? 26.694 -2.100 -16.049 1.00 81.31 273 ASP A C 1
ATOM 2046 O O . ASP A 1 273 ? 27.854 -2.124 -15.641 1.00 81.31 273 ASP A O 1
ATOM 2050 N N . SER A 1 274 ? 26.184 -0.997 -16.614 1.00 84.12 274 SER A N 1
ATOM 2051 C CA . SER A 1 274 ? 26.873 0.301 -16.709 1.00 84.12 274 SER A CA 1
ATOM 2052 C C . SER A 1 274 ? 26.476 1.296 -15.610 1.00 84.12 274 SER A C 1
ATOM 2054 O O . SER A 1 274 ? 26.992 2.416 -15.586 1.00 84.12 274 SER A O 1
ATOM 2056 N N . PHE A 1 275 ? 25.561 0.930 -14.710 1.00 89.88 275 PHE A N 1
ATOM 2057 C CA . PHE A 1 275 ? 25.122 1.788 -13.615 1.00 89.88 275 PHE A CA 1
ATOM 2058 C C . PHE A 1 275 ? 26.284 2.073 -12.661 1.00 89.88 275 PHE A C 1
ATOM 2060 O O . PHE A 1 275 ? 26.867 1.164 -12.084 1.00 89.88 275 PHE A O 1
ATOM 2067 N N . SER A 1 276 ? 26.622 3.348 -12.471 1.00 91.50 276 SER A N 1
ATOM 2068 C CA . SER A 1 276 ? 27.710 3.775 -11.577 1.00 91.50 276 SER A CA 1
ATOM 2069 C C . SER A 1 276 ? 27.227 4.257 -10.209 1.00 91.50 276 SER A C 1
ATOM 2071 O O . SER A 1 276 ? 28.042 4.640 -9.372 1.00 91.50 276 SER A O 1
ATOM 2073 N N . GLY A 1 277 ? 25.912 4.271 -9.994 1.00 94.94 277 GLY A N 1
ATOM 2074 C CA . GLY A 1 277 ? 25.275 4.790 -8.794 1.00 94.94 277 GLY A CA 1
ATOM 2075 C C . GLY A 1 277 ? 24.517 6.103 -8.994 1.00 94.94 277 GLY A C 1
ATOM 2076 O O . GLY A 1 277 ? 24.634 6.770 -10.023 1.00 94.94 277 GLY A O 1
ATOM 2077 N N . VAL A 1 278 ? 23.730 6.462 -7.984 1.00 96.94 278 VAL A N 1
ATOM 2078 C CA . VAL A 1 278 ? 22.918 7.680 -7.902 1.00 96.94 278 VAL A CA 1
ATOM 2079 C C . VAL A 1 278 ? 22.830 8.138 -6.445 1.00 96.94 278 VAL A C 1
ATOM 2081 O O . VAL A 1 278 ? 22.815 7.314 -5.531 1.00 96.94 278 VAL A O 1
ATOM 2084 N N . THR A 1 279 ? 22.705 9.446 -6.240 1.00 98.00 279 THR A N 1
ATOM 2085 C CA . THR A 1 279 ? 22.312 10.044 -4.959 1.00 98.00 279 THR A CA 1
ATOM 2086 C C . THR A 1 279 ? 20.977 10.750 -5.153 1.00 98.00 279 THR A C 1
ATOM 2088 O O . THR A 1 279 ? 20.848 11.600 -6.035 1.00 98.00 279 THR A O 1
ATOM 2091 N N . ILE A 1 280 ? 19.985 10.402 -4.339 1.00 98.00 280 ILE A N 1
ATOM 2092 C CA . ILE A 1 280 ? 18.616 10.907 -4.426 1.00 98.00 280 ILE A CA 1
ATOM 2093 C C . ILE A 1 280 ? 18.298 11.670 -3.136 1.00 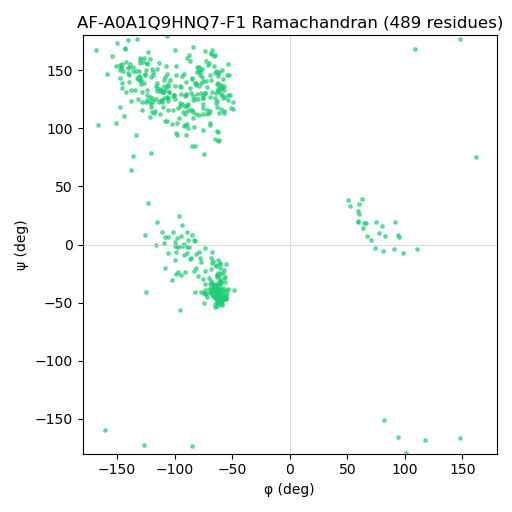98.00 280 ILE A C 1
ATOM 2095 O O . ILE A 1 280 ? 18.258 11.059 -2.065 1.00 98.00 280 ILE A O 1
ATOM 2099 N N . PRO A 1 281 ? 18.073 12.994 -3.197 1.00 96.75 281 PRO A N 1
ATOM 2100 C CA . PRO A 1 281 ? 17.639 13.759 -2.034 1.00 96.75 281 PRO A CA 1
ATOM 2101 C C . PRO A 1 281 ? 16.303 13.236 -1.499 1.00 96.75 281 PRO A C 1
ATOM 2103 O O . PRO A 1 281 ? 15.366 13.031 -2.270 1.00 96.75 281 PRO A O 1
ATOM 2106 N N . LEU A 1 282 ? 16.197 13.080 -0.178 1.00 97.25 282 LEU A N 1
ATOM 2107 C CA . LEU A 1 282 ? 14.933 12.770 0.505 1.00 97.25 282 LEU A CA 1
ATOM 2108 C C . LEU A 1 282 ? 14.258 14.038 1.042 1.00 97.25 282 LEU A C 1
ATOM 2110 O O . LEU A 1 282 ? 13.478 13.997 1.991 1.00 97.25 282 LEU A O 1
ATOM 2114 N N . THR A 1 283 ? 14.579 15.172 0.423 1.00 95.56 283 THR A N 1
ATOM 2115 C CA . THR A 1 283 ? 14.018 16.485 0.712 1.00 95.56 283 THR A CA 1
ATOM 2116 C C . THR A 1 283 ? 13.690 17.208 -0.589 1.00 95.56 283 THR A C 1
ATOM 2118 O O . THR A 1 283 ? 14.298 16.969 -1.638 1.00 95.56 283 THR A O 1
ATOM 2121 N N . LYS A 1 284 ? 12.705 18.104 -0.539 1.00 94.44 284 LYS A N 1
ATOM 2122 C CA . LYS A 1 284 ? 12.297 18.935 -1.672 1.00 94.44 284 LYS A CA 1
ATOM 2123 C C . LYS A 1 284 ? 11.844 20.300 -1.182 1.00 94.44 284 LYS A C 1
ATOM 2125 O O . LYS A 1 284 ? 11.051 20.386 -0.252 1.00 94.44 284 LYS A O 1
ATOM 2130 N N . SER A 1 285 ? 12.295 21.361 -1.848 1.00 93.06 285 SER A N 1
ATOM 2131 C CA . SER A 1 285 ? 11.778 22.706 -1.592 1.00 93.06 285 SER A CA 1
ATOM 2132 C C . SER A 1 285 ? 10.386 22.852 -2.213 1.00 93.06 285 SER A C 1
ATOM 2134 O O . SER A 1 285 ? 10.227 22.723 -3.431 1.00 93.06 285 SER A O 1
ATOM 2136 N N . ILE A 1 286 ? 9.379 23.090 -1.376 1.00 89.81 286 ILE A N 1
ATOM 2137 C CA . ILE A 1 286 ? 7.978 23.298 -1.752 1.00 89.81 286 ILE A CA 1
ATOM 2138 C C . ILE A 1 286 ? 7.592 24.681 -1.237 1.00 89.81 286 ILE A C 1
ATOM 2140 O O . ILE A 1 286 ? 7.706 24.956 -0.048 1.00 89.81 286 ILE A O 1
ATOM 2144 N N . ASP A 1 287 ? 7.231 25.586 -2.148 1.00 91.75 287 ASP A N 1
ATOM 2145 C CA . ASP A 1 287 ? 6.899 26.984 -1.829 1.00 91.75 287 ASP A CA 1
ATOM 2146 C C . ASP A 1 287 ? 7.968 27.720 -0.993 1.00 91.75 287 ASP A C 1
ATOM 2148 O O . ASP A 1 287 ? 7.678 28.611 -0.197 1.00 91.75 287 ASP A O 1
ATOM 2152 N N . GLY A 1 288 ? 9.240 27.366 -1.208 1.00 90.25 288 GLY A N 1
ATOM 2153 C CA . GLY A 1 288 ? 10.386 27.941 -0.499 1.00 90.25 288 GLY A CA 1
ATOM 2154 C C . GLY A 1 288 ? 10.665 27.322 0.873 1.00 90.25 288 GLY A C 1
ATOM 2155 O O . GLY A 1 288 ? 11.531 27.829 1.584 1.00 90.25 288 GLY A O 1
ATOM 2156 N N . ILE A 1 289 ? 9.968 26.242 1.237 1.00 90.19 289 ILE A N 1
ATOM 2157 C CA . ILE A 1 289 ? 10.163 25.486 2.477 1.00 90.19 289 ILE A CA 1
ATOM 2158 C C . ILE A 1 289 ? 10.755 24.119 2.132 1.00 90.19 289 ILE A C 1
ATOM 2160 O O . ILE A 1 289 ? 10.174 23.353 1.359 1.00 90.19 289 ILE A O 1
ATOM 2164 N N . ASP A 1 290 ? 11.913 23.802 2.707 1.00 91.31 290 ASP A N 1
ATOM 2165 C CA . ASP A 1 290 ? 12.507 22.474 2.571 1.00 91.31 290 ASP A CA 1
ATOM 2166 C C . ASP A 1 290 ? 11.660 21.462 3.341 1.00 91.31 290 ASP A C 1
ATOM 2168 O O . ASP A 1 290 ? 11.503 21.541 4.557 1.00 91.31 290 ASP A O 1
ATOM 2172 N N . THR A 1 291 ? 11.066 20.541 2.592 1.00 94.31 291 THR A N 1
ATOM 2173 C CA . THR A 1 291 ? 10.147 19.520 3.087 1.00 94.31 291 THR A CA 1
ATOM 2174 C C . THR A 1 291 ? 10.822 18.160 3.005 1.00 94.31 291 THR A C 1
ATOM 2176 O O . THR A 1 291 ? 11.397 17.818 1.971 1.00 94.31 291 THR A O 1
ATOM 2179 N N . GLU A 1 292 ? 10.764 17.392 4.087 1.00 95.81 292 GLU A N 1
ATOM 2180 C CA . GLU A 1 292 ? 11.372 16.063 4.193 1.00 95.81 292 GLU A CA 1
ATOM 2181 C C . GLU A 1 292 ? 10.410 14.960 3.737 1.00 95.81 292 GLU A C 1
ATOM 2183 O O . GLU A 1 292 ? 9.197 15.167 3.658 1.00 95.81 292 GLU A O 1
ATOM 2188 N N . LEU A 1 293 ? 10.955 13.784 3.407 1.00 97.00 293 LEU A N 1
ATOM 2189 C CA . LEU A 1 293 ? 10.158 12.627 2.998 1.00 97.00 293 LEU A CA 1
ATOM 2190 C C . LEU A 1 293 ? 9.187 12.181 4.093 1.00 97.00 293 LEU A C 1
ATOM 2192 O O . LEU A 1 293 ? 8.053 11.844 3.773 1.00 97.00 293 LEU A O 1
ATOM 2196 N N . PHE A 1 294 ? 9.630 12.170 5.347 1.00 96.94 294 PHE A N 1
ATOM 2197 C CA . PHE A 1 294 ? 8.804 11.822 6.495 1.00 96.94 294 PHE A CA 1
ATOM 2198 C C . PHE A 1 294 ? 8.519 13.067 7.326 1.00 96.94 294 PHE A C 1
ATOM 2200 O O . PHE A 1 294 ? 9.393 13.916 7.493 1.00 96.94 294 PHE A O 1
ATOM 2207 N N . GLN A 1 295 ? 7.299 13.171 7.841 1.00 95.31 295 GLN A N 1
ATOM 2208 C CA . GLN A 1 295 ? 6.870 14.253 8.716 1.00 95.31 295 GLN A CA 1
ATOM 2209 C C . GLN A 1 295 ? 6.108 13.657 9.890 1.00 95.31 295 GLN A C 1
ATOM 2211 O O . GLN A 1 295 ? 5.222 12.836 9.694 1.00 95.31 295 GLN A O 1
ATOM 2216 N N . ASP A 1 296 ? 6.438 14.090 11.093 1.00 95.88 296 ASP A N 1
ATOM 2217 C CA . ASP A 1 296 ? 5.738 13.723 12.317 1.00 95.88 296 ASP A CA 1
ATOM 2218 C C . ASP A 1 296 ? 5.622 15.005 13.148 1.00 95.88 296 ASP A C 1
ATOM 2220 O O . ASP A 1 296 ? 6.622 15.691 13.376 1.00 95.88 296 ASP A O 1
ATOM 2224 N N . ALA A 1 297 ? 4.393 15.379 13.512 1.00 95.19 297 ALA A N 1
ATOM 2225 C CA . ALA A 1 297 ? 4.127 16.630 14.219 1.00 95.19 297 ALA A CA 1
ATOM 2226 C C . ALA A 1 297 ? 4.494 16.567 15.711 1.00 95.19 297 ALA A C 1
ATOM 2228 O O . ALA A 1 297 ? 4.621 17.619 16.342 1.00 95.19 297 ALA A O 1
ATOM 2229 N N . ASP A 1 298 ? 4.706 15.367 16.255 1.00 95.38 298 ASP A N 1
ATOM 2230 C CA . ASP A 1 298 ? 5.185 15.155 17.619 1.00 95.38 298 ASP A CA 1
ATOM 2231 C C . ASP A 1 298 ? 6.724 15.181 17.700 1.00 95.38 298 ASP A C 1
ATOM 2233 O O . ASP A 1 298 ? 7.304 15.327 18.782 1.00 95.38 298 ASP A O 1
ATOM 2237 N N . GLN A 1 299 ? 7.414 15.132 16.555 1.00 94.44 299 GLN A N 1
ATOM 2238 C CA . GLN A 1 299 ? 8.870 15.210 16.471 1.00 94.44 299 GLN A CA 1
ATOM 2239 C C . GLN A 1 299 ? 9.366 16.618 16.123 1.00 94.44 299 GLN A C 1
ATOM 2241 O O . GLN A 1 299 ? 8.771 17.368 15.352 1.00 94.44 299 GLN A O 1
ATOM 2246 N N . THR A 1 300 ? 10.524 16.986 16.681 1.00 89.44 300 THR A N 1
ATOM 2247 C CA . THR A 1 300 ? 11.213 18.240 16.340 1.00 89.44 300 THR A CA 1
ATOM 2248 C C . THR A 1 300 ? 12.553 17.952 15.677 1.00 89.44 300 THR A C 1
ATOM 2250 O O . THR A 1 300 ? 13.309 17.089 16.121 1.00 89.44 300 THR A O 1
ATOM 2253 N N . GLY A 1 301 ? 12.879 18.719 14.637 1.00 88.38 301 GLY A N 1
ATOM 2254 C CA . GLY A 1 301 ? 14.108 18.539 13.866 1.00 88.38 301 GLY A CA 1
ATOM 2255 C C . GLY A 1 301 ? 13.917 17.657 12.634 1.00 88.38 301 GLY A C 1
ATOM 2256 O O . GLY A 1 301 ? 12.798 17.447 12.183 1.00 88.38 301 GLY A O 1
ATOM 2257 N N . SER A 1 302 ? 15.040 17.215 12.068 1.00 90.00 302 SER A N 1
ATOM 2258 C CA . SER A 1 302 ? 15.078 16.435 10.829 1.00 90.00 302 SER A CA 1
ATOM 2259 C C . SER A 1 302 ? 14.842 14.953 11.109 1.00 90.00 302 SER A C 1
ATOM 2261 O O . SER A 1 302 ? 15.549 14.367 11.937 1.00 90.00 302 SER A O 1
ATOM 2263 N N . ILE A 1 303 ? 13.886 14.347 10.405 1.00 94.56 303 ILE A N 1
ATOM 2264 C CA . ILE A 1 303 ? 13.596 12.915 10.478 1.00 94.56 303 ILE A CA 1
ATOM 2265 C C . ILE A 1 303 ? 14.437 12.208 9.418 1.00 94.56 303 ILE A C 1
ATOM 2267 O O . ILE A 1 303 ? 14.132 12.212 8.225 1.00 94.56 303 ILE A O 1
ATOM 2271 N N . VAL A 1 304 ? 15.523 11.575 9.861 1.00 91.44 304 VAL A N 1
ATOM 2272 C CA . VAL A 1 304 ? 16.404 10.808 8.974 1.00 91.44 304 VAL A CA 1
ATOM 2273 C C . VAL A 1 304 ? 15.903 9.365 8.894 1.00 91.44 304 VAL A C 1
ATOM 2275 O O . VAL A 1 304 ? 15.957 8.656 9.902 1.00 91.44 304 VAL A O 1
ATOM 2278 N N . PRO A 1 305 ? 15.447 8.891 7.720 1.00 96.25 305 PRO A N 1
ATOM 2279 C CA . PRO A 1 305 ? 14.988 7.520 7.587 1.00 96.25 305 PRO A CA 1
ATOM 2280 C C . PRO A 1 305 ? 16.150 6.526 7.596 1.00 96.25 305 PRO A C 1
ATOM 2282 O O . PRO A 1 305 ? 17.319 6.869 7.412 1.00 96.25 305 PRO A O 1
ATOM 2285 N N . SER A 1 306 ? 15.801 5.256 7.752 1.00 95.44 306 SER A N 1
ATOM 2286 C CA . SER A 1 306 ? 16.699 4.112 7.610 1.00 95.44 306 SER A CA 1
ATOM 2287 C C . SER A 1 306 ? 16.187 3.159 6.531 1.00 95.44 306 SER A C 1
ATOM 2289 O O . SER A 1 306 ? 15.019 3.204 6.156 1.00 95.44 306 SER A O 1
ATOM 2291 N N . LEU A 1 307 ? 17.068 2.313 5.999 1.00 95.75 307 LEU A N 1
ATOM 2292 C CA . LEU A 1 307 ? 16.726 1.345 4.958 1.00 95.75 307 LEU A CA 1
ATOM 2293 C C . LEU A 1 307 ? 16.352 -0.003 5.593 1.00 95.75 307 LEU A C 1
ATOM 2295 O O . LEU A 1 307 ? 17.213 -0.666 6.177 1.00 95.75 307 LEU A O 1
ATOM 2299 N N . ALA A 1 308 ? 15.093 -0.414 5.450 1.00 94.31 308 ALA A N 1
ATOM 2300 C CA . ALA A 1 308 ? 14.539 -1.615 6.075 1.00 94.31 308 ALA A CA 1
ATOM 2301 C C . ALA A 1 308 ? 14.992 -2.918 5.390 1.00 94.31 308 ALA A C 1
ATOM 2303 O O . ALA A 1 308 ? 15.120 -3.952 6.042 1.00 94.31 308 ALA A O 1
ATOM 2304 N N . ASN A 1 309 ? 15.274 -2.878 4.083 1.00 94.00 309 ASN A N 1
ATOM 2305 C CA . ASN A 1 309 ? 15.575 -4.062 3.269 1.00 94.00 309 ASN A CA 1
ATOM 2306 C C . ASN A 1 309 ? 16.943 -4.000 2.560 1.00 94.00 309 ASN A C 1
ATOM 2308 O O . ASN A 1 309 ? 17.135 -4.518 1.461 1.00 94.00 309 ASN A O 1
ATOM 2312 N N . SER A 1 310 ? 17.939 -3.401 3.218 1.00 94.38 310 SER A N 1
ATOM 2313 C CA . SER A 1 310 ? 19.310 -3.278 2.690 1.00 94.38 310 SER A CA 1
ATOM 2314 C C . SER A 1 310 ? 19.944 -4.619 2.288 1.00 94.38 310 SER A C 1
ATOM 2316 O O . SER A 1 310 ? 20.621 -4.708 1.263 1.00 94.38 310 SER A O 1
ATOM 2318 N N . ALA A 1 311 ? 19.703 -5.679 3.066 1.00 94.00 311 ALA A N 1
ATOM 2319 C CA . ALA A 1 311 ? 20.221 -7.016 2.787 1.00 94.00 311 ALA A CA 1
ATOM 2320 C C . ALA A 1 311 ? 19.617 -7.629 1.512 1.00 94.00 311 ALA A C 1
ATOM 2322 O O . ALA A 1 311 ? 20.331 -8.283 0.752 1.00 94.00 311 ALA A O 1
ATOM 2323 N N . GLU A 1 312 ? 18.328 -7.388 1.265 1.00 93.44 312 GLU A N 1
ATOM 2324 C CA . GLU A 1 312 ? 17.627 -7.844 0.065 1.00 93.44 312 GLU A CA 1
ATOM 2325 C C . GLU A 1 312 ? 18.212 -7.174 -1.181 1.00 93.44 312 GLU A C 1
ATOM 2327 O O . GLU A 1 312 ? 18.647 -7.864 -2.101 1.00 93.44 312 GLU A O 1
ATOM 2332 N N . LEU A 1 313 ? 18.337 -5.842 -1.168 1.00 95.75 313 LEU A N 1
ATOM 2333 C CA . LEU A 1 313 ? 18.928 -5.073 -2.269 1.00 95.75 313 LEU A CA 1
ATOM 2334 C C . LEU A 1 313 ? 20.383 -5.486 -2.545 1.00 95.75 313 LEU A C 1
ATOM 2336 O O . LEU A 1 313 ? 20.784 -5.632 -3.703 1.00 95.75 313 LEU A O 1
ATOM 2340 N N . SER A 1 314 ? 21.155 -5.771 -1.492 1.00 96.12 314 SER A N 1
ATOM 2341 C CA . SER A 1 314 ? 22.526 -6.281 -1.616 1.00 96.12 314 SER A CA 1
ATOM 2342 C C . SER A 1 314 ? 22.585 -7.643 -2.309 1.00 96.12 314 SER A C 1
ATOM 2344 O O . SER A 1 314 ? 23.437 -7.867 -3.172 1.00 96.12 314 SER A O 1
ATOM 2346 N N . ALA A 1 315 ? 21.631 -8.535 -2.032 1.00 94.50 315 ALA A N 1
ATOM 2347 C CA . ALA A 1 315 ? 21.522 -9.809 -2.741 1.00 94.50 315 ALA A CA 1
ATOM 2348 C C . ALA A 1 315 ? 21.203 -9.642 -4.242 1.00 94.50 315 ALA A C 1
ATOM 2350 O O . ALA A 1 315 ? 21.441 -10.572 -5.013 1.00 94.50 315 ALA A O 1
ATOM 2351 N N . LYS A 1 316 ? 20.706 -8.471 -4.669 1.00 93.50 316 LYS A N 1
ATOM 2352 C CA . LYS A 1 316 ? 20.427 -8.126 -6.076 1.00 93.50 316 LYS A CA 1
ATOM 2353 C C . LYS A 1 316 ? 21.535 -7.314 -6.754 1.00 93.50 316 LYS A C 1
ATOM 2355 O O . LYS A 1 316 ? 21.367 -6.898 -7.897 1.00 93.50 316 LYS A O 1
ATOM 2360 N N . GLY A 1 317 ? 22.661 -7.105 -6.071 1.00 94.06 317 GLY A N 1
ATOM 2361 C CA . GLY A 1 317 ? 23.825 -6.390 -6.603 1.00 94.06 317 GLY A CA 1
ATOM 2362 C C . GLY A 1 317 ? 23.875 -4.896 -6.283 1.00 94.06 317 GLY A C 1
ATOM 2363 O O . GLY A 1 317 ? 24.756 -4.194 -6.782 1.00 94.06 317 GLY A O 1
ATOM 2364 N N . LEU A 1 318 ? 22.973 -4.395 -5.432 1.00 96.38 318 LEU A N 1
ATOM 2365 C CA . LEU A 1 318 ? 22.910 -2.984 -5.052 1.00 96.38 318 LEU A CA 1
ATOM 2366 C C . LEU A 1 318 ? 23.330 -2.759 -3.598 1.00 96.38 318 LEU A C 1
ATOM 2368 O O . LEU A 1 318 ? 22.824 -3.378 -2.673 1.00 96.38 318 LEU A O 1
ATOM 2372 N N . ASN A 1 319 ? 24.212 -1.797 -3.375 1.00 96.62 319 ASN A N 1
ATOM 2373 C CA . ASN A 1 319 ? 24.438 -1.187 -2.076 1.00 96.62 319 ASN A CA 1
ATOM 2374 C C . ASN A 1 319 ? 23.615 0.104 -1.993 1.00 96.62 319 ASN A C 1
ATOM 2376 O O . ASN A 1 319 ? 23.941 1.088 -2.662 1.00 96.62 319 ASN A O 1
ATOM 2380 N N . ALA A 1 320 ? 22.562 0.084 -1.178 1.00 97.06 320 ALA A N 1
ATOM 2381 C CA . ALA A 1 320 ? 21.731 1.242 -0.877 1.00 97.06 320 ALA A CA 1
ATOM 2382 C C . ALA A 1 320 ? 21.949 1.681 0.578 1.00 97.06 320 ALA A C 1
ATOM 2384 O O . ALA A 1 320 ? 21.921 0.853 1.490 1.00 97.06 320 ALA A O 1
ATOM 2385 N N . VAL A 1 321 ? 22.187 2.973 0.801 1.00 96.62 321 VAL A N 1
ATOM 2386 C CA . VAL A 1 321 ? 22.480 3.549 2.123 1.00 96.62 321 VAL A CA 1
ATOM 2387 C C . VAL A 1 321 ? 21.897 4.954 2.254 1.00 96.62 321 VAL A C 1
ATOM 2389 O O . VAL A 1 321 ? 21.709 5.651 1.259 1.00 96.62 321 VAL A O 1
ATOM 2392 N N . ILE A 1 322 ? 21.635 5.387 3.489 1.00 96.94 322 ILE A N 1
ATOM 2393 C CA . ILE A 1 322 ? 21.268 6.776 3.786 1.00 96.94 322 ILE A CA 1
ATOM 2394 C C . ILE A 1 322 ? 22.516 7.532 4.237 1.00 96.94 322 ILE A C 1
ATOM 2396 O O . ILE A 1 322 ? 23.116 7.199 5.260 1.00 96.94 322 ILE A O 1
ATOM 2400 N N . VAL A 1 323 ? 22.908 8.554 3.476 1.00 93.25 323 VAL A N 1
ATOM 2401 C CA . VAL A 1 323 ? 24.075 9.401 3.756 1.00 93.25 323 VAL A CA 1
ATOM 2402 C C . VAL A 1 323 ? 23.638 10.856 3.706 1.00 93.25 323 VAL A C 1
ATOM 2404 O O . VAL A 1 323 ? 23.096 11.319 2.708 1.00 93.25 323 VAL A O 1
ATOM 2407 N N . ALA A 1 324 ? 23.857 11.582 4.807 1.00 88.50 324 ALA A N 1
ATOM 2408 C CA . ALA A 1 324 ? 23.529 13.006 4.923 1.00 88.50 324 ALA A CA 1
ATOM 2409 C C . ALA A 1 324 ? 22.083 13.364 4.494 1.00 88.50 324 ALA A C 1
ATOM 2411 O O . ALA A 1 324 ? 21.859 14.399 3.872 1.00 88.50 324 ALA A O 1
ATOM 2412 N N . GLY A 1 325 ? 21.106 12.503 4.813 1.00 89.44 325 GLY A N 1
ATOM 2413 C CA . GLY A 1 325 ? 19.692 12.719 4.470 1.00 89.44 325 GLY A CA 1
ATOM 2414 C C . GLY A 1 325 ? 19.326 12.428 3.007 1.00 89.44 325 GLY A C 1
ATOM 2415 O O . GLY A 1 325 ? 18.219 12.744 2.580 1.00 89.44 325 GLY A O 1
ATOM 2416 N N . ALA A 1 326 ? 20.228 11.825 2.229 1.00 96.25 326 ALA A N 1
ATOM 2417 C CA . ALA A 1 326 ? 19.969 11.358 0.871 1.00 96.25 326 ALA A CA 1
ATOM 2418 C C . ALA A 1 326 ? 20.087 9.831 0.780 1.00 96.25 326 ALA A C 1
ATOM 2420 O O . ALA A 1 326 ? 20.857 9.210 1.515 1.00 96.25 326 ALA A O 1
ATOM 2421 N N . LEU A 1 327 ? 19.336 9.236 -0.145 1.00 98.19 327 LEU A N 1
ATOM 2422 C CA . LEU A 1 327 ? 19.466 7.834 -0.524 1.00 98.19 327 LEU A CA 1
ATOM 2423 C C . LEU A 1 327 ? 20.566 7.702 -1.579 1.00 98.19 327 LEU A C 1
ATOM 2425 O O . LEU A 1 327 ? 20.428 8.208 -2.691 1.00 98.19 327 LEU A O 1
ATOM 2429 N N . GLU A 1 328 ? 21.646 7.008 -1.247 1.00 97.88 328 GLU A N 1
ATOM 2430 C CA . GLU A 1 328 ? 22.689 6.639 -2.200 1.00 97.88 328 GLU A CA 1
ATOM 2431 C C . GLU A 1 328 ? 22.509 5.183 -2.610 1.00 97.88 328 GLU A C 1
ATOM 2433 O O . GLU A 1 328 ? 22.421 4.303 -1.756 1.00 97.88 328 GLU A O 1
ATOM 2438 N N . ILE A 1 329 ? 22.466 4.925 -3.915 1.00 97.75 329 ILE A N 1
ATOM 2439 C CA . ILE A 1 329 ? 22.382 3.579 -4.486 1.00 97.75 329 ILE A CA 1
ATOM 2440 C C . ILE A 1 329 ? 23.590 3.402 -5.388 1.00 97.75 329 ILE A C 1
ATOM 2442 O O . ILE A 1 329 ? 23.833 4.221 -6.268 1.00 97.75 329 ILE A O 1
ATOM 2446 N N . THR A 1 330 ? 24.349 2.336 -5.187 1.00 97.00 330 THR A N 1
ATOM 2447 C CA . THR A 1 330 ? 25.567 2.012 -5.941 1.00 97.00 330 THR A CA 1
ATOM 2448 C C . THR A 1 330 ? 25.603 0.514 -6.234 1.00 97.00 330 THR A C 1
ATOM 2450 O O . THR A 1 330 ? 25.002 -0.248 -5.481 1.00 97.00 330 THR A O 1
ATOM 2453 N N . PRO A 1 331 ? 26.294 0.038 -7.280 1.00 94.88 331 PRO A N 1
ATOM 2454 C CA . PRO A 1 331 ? 26.600 -1.386 -7.389 1.00 94.88 331 PRO A CA 1
ATOM 2455 C C . PRO A 1 331 ? 27.483 -1.833 -6.219 1.00 94.88 331 PRO A C 1
ATOM 2457 O O . PRO A 1 331 ? 28.428 -1.133 -5.851 1.00 94.88 331 PRO A O 1
ATOM 2460 N N . ASN A 1 332 ? 27.224 -3.009 -5.649 1.00 94.25 332 ASN A N 1
ATOM 2461 C CA . ASN A 1 332 ? 28.029 -3.547 -4.541 1.00 94.25 332 ASN A CA 1
ATOM 2462 C C . ASN A 1 332 ? 29.198 -4.447 -5.003 1.00 94.25 332 ASN A C 1
ATOM 2464 O O . ASN A 1 332 ? 29.940 -4.976 -4.175 1.00 94.25 332 ASN A O 1
ATOM 2468 N N . GLY A 1 333 ? 29.362 -4.627 -6.318 1.00 87.19 333 GLY A N 1
ATOM 2469 C CA . GLY A 1 333 ? 30.400 -5.464 -6.922 1.00 87.19 333 GLY A CA 1
ATOM 2470 C C . GLY A 1 333 ? 30.002 -6.924 -7.164 1.00 87.19 333 GLY A C 1
ATOM 2471 O O . GLY A 1 333 ? 30.796 -7.656 -7.754 1.00 87.19 333 GLY A O 1
ATOM 2472 N N . THR A 1 334 ? 28.804 -7.360 -6.758 1.00 87.19 334 THR A N 1
ATOM 2473 C CA . THR A 1 334 ? 28.202 -8.608 -7.253 1.00 87.19 334 THR A CA 1
ATOM 2474 C C . THR A 1 334 ? 27.412 -8.348 -8.539 1.00 87.19 334 THR A C 1
ATOM 2476 O O . THR A 1 334 ? 27.115 -7.203 -8.883 1.00 87.19 334 THR A O 1
ATOM 2479 N N . SER A 1 335 ? 27.111 -9.410 -9.294 1.00 87.69 335 SER A N 1
ATOM 2480 C CA . SER A 1 335 ? 26.294 -9.301 -10.506 1.00 87.69 335 SER A CA 1
ATOM 2481 C C . SER A 1 335 ? 24.894 -8.797 -10.169 1.00 87.69 335 SER A C 1
ATOM 2483 O O . SER A 1 335 ? 24.256 -9.305 -9.244 1.00 87.69 335 SER A O 1
ATOM 2485 N N . LEU A 1 336 ? 24.418 -7.829 -10.950 1.00 89.75 336 LEU A N 1
ATOM 2486 C CA . LEU A 1 336 ? 23.044 -7.359 -10.871 1.00 89.75 336 LEU A CA 1
ATOM 2487 C C . LEU A 1 336 ? 22.081 -8.493 -11.231 1.00 89.75 336 LEU A C 1
ATOM 2489 O O . LEU A 1 336 ? 22.307 -9.240 -12.184 1.00 89.75 336 LEU A O 1
ATOM 2493 N N . VAL A 1 337 ? 20.992 -8.607 -10.476 1.00 87.88 337 VAL A N 1
ATOM 2494 C CA . VAL A 1 337 ? 19.927 -9.577 -10.753 1.00 87.88 337 VAL A CA 1
ATOM 2495 C C . VAL A 1 337 ? 18.743 -8.816 -11.319 1.00 87.88 337 VAL A C 1
ATOM 2497 O O . VAL A 1 337 ? 18.161 -7.992 -10.621 1.00 87.88 337 VAL A O 1
ATOM 2500 N N . SER A 1 338 ? 18.387 -9.086 -12.574 1.00 84.50 338 SER A N 1
ATOM 2501 C CA . SER A 1 338 ? 17.257 -8.405 -13.221 1.00 84.50 338 SER A CA 1
ATOM 2502 C C . SER A 1 338 ? 15.941 -8.698 -12.509 1.00 84.50 338 SER A C 1
ATOM 2504 O O . SER A 1 338 ? 15.776 -9.781 -11.946 1.00 84.50 338 SER A O 1
ATOM 2506 N N . GLY A 1 339 ? 15.031 -7.731 -12.519 1.00 83.75 339 GLY A N 1
ATOM 2507 C CA . GLY A 1 339 ? 13.716 -7.857 -11.903 1.00 83.75 339 GLY A CA 1
ATOM 2508 C C . GLY A 1 339 ? 13.189 -6.542 -11.345 1.00 83.75 339 GLY A C 1
ATOM 2509 O O . GLY A 1 339 ? 13.867 -5.510 -11.366 1.00 83.75 339 GLY A O 1
ATOM 2510 N N . GLU A 1 340 ? 11.968 -6.611 -10.832 1.00 87.44 340 GLU A N 1
ATOM 2511 C CA . GLU A 1 340 ? 11.340 -5.539 -10.070 1.00 87.44 340 GLU A CA 1
ATOM 2512 C C . GLU A 1 340 ? 11.568 -5.786 -8.581 1.00 87.44 340 GLU A C 1
ATOM 2514 O O . GLU A 1 340 ? 11.330 -6.879 -8.068 1.00 87.44 340 GLU A O 1
ATOM 2519 N N . TYR A 1 341 ? 12.056 -4.763 -7.895 1.00 91.00 341 TYR A N 1
ATOM 2520 C CA . TYR A 1 341 ? 12.322 -4.783 -6.465 1.00 91.00 341 TYR A CA 1
ATOM 2521 C C . TYR A 1 341 ? 11.742 -3.536 -5.821 1.00 91.00 341 TYR A C 1
ATOM 2523 O O . TYR A 1 341 ? 11.232 -2.628 -6.480 1.00 91.00 341 TYR A O 1
ATOM 2531 N N . GLN A 1 342 ? 11.864 -3.468 -4.504 1.00 93.19 342 GLN A N 1
ATOM 2532 C CA . GLN A 1 342 ? 11.383 -2.346 -3.726 1.00 93.19 342 GLN A CA 1
ATOM 2533 C C . GLN A 1 342 ? 12.504 -1.807 -2.850 1.00 93.19 342 GLN A C 1
ATOM 2535 O O . GLN A 1 342 ? 13.260 -2.562 -2.249 1.00 93.19 342 GLN A O 1
ATOM 2540 N N . ILE A 1 343 ? 12.611 -0.489 -2.753 1.00 96.88 343 ILE A N 1
ATOM 2541 C CA . ILE A 1 343 ? 13.399 0.181 -1.723 1.00 96.88 343 ILE A CA 1
ATOM 2542 C C . ILE A 1 343 ? 12.432 0.534 -0.601 1.00 96.88 343 ILE A C 1
ATOM 2544 O O . ILE A 1 343 ? 11.478 1.279 -0.827 1.00 96.88 343 ILE A O 1
ATOM 2548 N N . ASN A 1 344 ? 12.673 0.000 0.595 1.00 96.06 344 ASN A N 1
ATOM 2549 C CA . ASN A 1 344 ? 11.848 0.263 1.767 1.00 96.06 344 ASN A CA 1
ATOM 2550 C C . ASN A 1 344 ? 12.589 1.185 2.740 1.00 96.06 344 ASN A C 1
ATOM 2552 O O . ASN A 1 344 ? 13.537 0.767 3.412 1.00 96.06 344 ASN A O 1
ATOM 2556 N N . LEU A 1 345 ? 12.164 2.446 2.799 1.00 97.50 345 LEU A N 1
ATOM 2557 C CA . LEU A 1 345 ? 12.629 3.399 3.800 1.00 97.50 345 LEU A CA 1
ATOM 2558 C C . LEU A 1 345 ? 11.668 3.408 4.984 1.00 97.50 345 LEU A C 1
ATOM 2560 O O . LEU A 1 345 ? 10.462 3.491 4.785 1.00 97.50 345 LEU A O 1
ATOM 2564 N N . GLN A 1 346 ? 12.198 3.403 6.203 1.00 96.19 346 GLN A N 1
ATOM 2565 C CA . GLN A 1 346 ? 11.411 3.482 7.430 1.00 96.19 346 GLN A CA 1
ATOM 2566 C C . GLN A 1 346 ? 11.872 4.630 8.330 1.00 96.19 346 GLN A C 1
ATOM 2568 O O . GLN A 1 346 ? 13.070 4.924 8.415 1.00 96.19 346 GLN A O 1
ATOM 2573 N N . ALA A 1 347 ? 10.933 5.229 9.054 1.00 97.00 347 ALA A N 1
ATOM 2574 C CA . ALA A 1 347 ? 11.188 6.219 10.095 1.00 97.00 347 ALA A CA 1
ATOM 2575 C C . ALA A 1 347 ? 10.316 5.927 11.326 1.00 97.00 347 ALA A C 1
ATOM 2577 O O . ALA A 1 347 ? 9.236 5.351 11.200 1.00 97.00 347 ALA A O 1
ATOM 2578 N N . SER A 1 348 ? 10.809 6.258 12.519 1.00 96.06 348 SER A N 1
ATOM 2579 C CA . SER A 1 348 ? 10.084 6.031 13.775 1.00 96.06 348 SER A CA 1
ATOM 2580 C C . SER A 1 348 ? 8.909 6.990 13.913 1.00 96.06 348 SER A C 1
ATOM 2582 O O . SER A 1 348 ? 9.088 8.178 13.678 1.00 96.06 348 SER A O 1
ATOM 2584 N N . ASP A 1 349 ? 7.760 6.465 14.326 1.00 95.25 349 ASP A N 1
ATOM 2585 C CA . ASP A 1 349 ? 6.586 7.211 14.786 1.00 95.25 349 ASP A CA 1
ATOM 2586 C C . ASP A 1 349 ? 6.706 7.429 16.296 1.00 95.25 349 ASP A C 1
ATOM 2588 O O . ASP A 1 349 ? 6.831 6.440 17.035 1.00 95.25 349 ASP A O 1
ATOM 2592 N N . LEU A 1 350 ? 6.732 8.681 16.758 1.00 94.88 350 LEU A N 1
ATOM 2593 C CA . LEU A 1 350 ? 6.851 8.989 18.185 1.00 94.88 350 LEU A CA 1
ATOM 2594 C C . LEU A 1 350 ? 5.597 9.698 18.681 1.00 94.88 350 LEU A C 1
ATOM 2596 O O . LEU A 1 350 ? 5.161 10.658 18.069 1.00 94.88 350 LEU A O 1
ATOM 2600 N N . ASP A 1 351 ? 5.100 9.300 19.851 1.00 94.19 351 ASP A N 1
ATOM 2601 C CA . ASP A 1 351 ? 4.033 10.045 20.512 1.00 94.19 351 ASP A CA 1
ATOM 2602 C C . ASP A 1 351 ? 4.513 11.420 20.998 1.00 94.19 351 ASP A C 1
ATOM 2604 O O . ASP A 1 351 ? 5.708 11.700 21.123 1.00 94.19 351 ASP A O 1
ATOM 2608 N N . SER A 1 352 ? 3.564 12.275 21.376 1.00 92.94 352 SER A N 1
ATOM 2609 C CA . SER A 1 352 ? 3.828 13.600 21.965 1.00 92.94 352 SER A CA 1
ATOM 2610 C C . SER A 1 352 ? 4.724 13.593 23.221 1.00 92.94 352 SER A C 1
ATOM 2612 O O . SER A 1 352 ? 5.239 14.638 23.630 1.00 92.94 352 SER A O 1
ATOM 2614 N N . GLY A 1 353 ? 4.911 12.435 23.865 1.00 93.38 353 GLY A N 1
ATOM 2615 C CA . GLY A 1 353 ? 5.838 12.223 24.978 1.00 93.38 353 GLY A CA 1
ATOM 2616 C C . GLY A 1 353 ? 7.250 11.804 24.547 1.00 93.38 353 GLY A C 1
ATOM 2617 O O . GLY A 1 353 ? 8.120 11.661 25.409 1.00 93.38 353 GLY A O 1
ATOM 2618 N N . GLY A 1 354 ? 7.490 11.623 23.248 1.00 93.25 354 GLY A N 1
ATOM 2619 C CA . GLY A 1 354 ? 8.738 11.150 22.656 1.00 93.25 354 GLY A CA 1
ATOM 2620 C C . GLY A 1 354 ? 8.928 9.632 22.724 1.00 93.25 354 GLY A C 1
ATOM 2621 O O . GLY A 1 354 ? 10.059 9.161 22.578 1.00 93.25 354 GLY A O 1
ATOM 2622 N N . ASN A 1 355 ? 7.870 8.858 22.986 1.00 93.38 355 ASN A N 1
ATOM 2623 C CA . ASN A 1 355 ? 7.947 7.398 23.033 1.00 93.38 355 ASN A CA 1
ATOM 2624 C C . ASN A 1 355 ? 7.663 6.801 21.657 1.00 93.38 355 ASN A C 1
ATOM 2626 O O . ASN A 1 355 ? 6.743 7.226 20.970 1.00 93.38 355 ASN A O 1
ATOM 2630 N N . LEU A 1 356 ? 8.416 5.764 21.288 1.00 92.69 356 LEU A N 1
ATOM 2631 C CA . LEU A 1 356 ? 8.177 5.014 20.059 1.00 92.69 356 LEU A CA 1
ATOM 2632 C C . LEU A 1 356 ? 6.809 4.326 20.103 1.00 92.69 356 LEU A C 1
ATOM 2634 O O . LEU A 1 356 ? 6.568 3.505 20.991 1.00 92.69 356 LEU A O 1
ATOM 2638 N N . VAL A 1 357 ? 5.967 4.621 19.116 1.00 91.38 357 VAL A N 1
ATOM 2639 C CA . VAL A 1 357 ? 4.687 3.940 18.886 1.00 91.38 357 VAL A CA 1
ATOM 2640 C C . VAL A 1 357 ? 4.887 2.839 17.848 1.00 91.38 357 VAL A C 1
ATOM 2642 O O . VAL A 1 357 ? 4.661 1.663 18.124 1.00 91.38 357 VAL A O 1
ATOM 2645 N N . THR A 1 358 ? 5.390 3.199 16.665 1.00 92.19 358 THR A N 1
ATOM 2646 C CA . THR A 1 358 ? 5.603 2.270 15.546 1.00 92.19 358 THR A CA 1
ATOM 2647 C C . THR A 1 358 ? 6.610 2.839 14.532 1.00 92.19 358 THR A C 1
ATOM 2649 O O . THR A 1 358 ? 7.440 3.680 14.877 1.00 92.19 358 THR A O 1
ATOM 2652 N N . HIS A 1 359 ? 6.610 2.352 13.289 1.00 93.88 359 HIS A N 1
ATOM 2653 C CA . HIS A 1 359 ? 7.403 2.893 12.189 1.00 93.88 359 HIS A CA 1
ATOM 2654 C C . HIS A 1 359 ? 6.532 3.161 10.959 1.00 93.88 359 HIS A C 1
ATOM 2656 O O . HIS A 1 359 ? 5.813 2.279 10.488 1.00 93.88 359 HIS A O 1
ATOM 2662 N N . GLY A 1 360 ? 6.661 4.359 10.391 1.00 94.94 360 GLY A N 1
ATOM 2663 C CA . GLY A 1 360 ? 6.161 4.679 9.057 1.00 94.94 360 GLY A CA 1
ATOM 2664 C C . GLY A 1 360 ? 7.102 4.162 7.981 1.00 94.94 360 GLY A C 1
ATOM 2665 O O . GLY A 1 360 ? 8.317 4.112 8.187 1.00 94.94 360 GLY A O 1
ATOM 2666 N N . GLN A 1 361 ? 6.553 3.801 6.822 1.00 96.38 361 GLN A N 1
ATOM 2667 C CA . GLN A 1 361 ? 7.334 3.275 5.705 1.00 96.38 361 GLN A CA 1
ATOM 2668 C C . GLN A 1 361 ? 7.015 4.003 4.399 1.00 96.38 361 GLN A C 1
ATOM 2670 O O . GLN A 1 361 ? 5.863 4.311 4.111 1.00 96.38 361 GLN A O 1
ATOM 2675 N N . ALA A 1 362 ? 8.044 4.245 3.593 1.00 96.56 362 ALA A N 1
ATOM 2676 C CA . ALA A 1 362 ? 7.948 4.745 2.231 1.00 96.56 362 ALA A CA 1
ATOM 2677 C C . ALA A 1 362 ? 8.553 3.702 1.293 1.00 96.56 362 ALA A C 1
ATOM 2679 O O . ALA A 1 362 ? 9.711 3.301 1.441 1.00 96.56 362 ALA A O 1
ATOM 2680 N N . LEU A 1 363 ? 7.750 3.267 0.330 1.00 95.69 363 LEU A N 1
ATOM 2681 C CA . LEU A 1 363 ? 8.080 2.173 -0.565 1.00 95.69 363 LEU A CA 1
ATOM 2682 C C . LEU A 1 363 ? 8.296 2.699 -1.979 1.00 95.69 363 LEU A C 1
ATOM 2684 O O . LEU A 1 363 ? 7.398 3.311 -2.556 1.00 95.69 363 LEU A O 1
ATOM 2688 N N . PHE A 1 364 ? 9.462 2.420 -2.552 1.00 96.25 364 PHE A N 1
ATOM 2689 C CA . PHE A 1 364 ? 9.807 2.864 -3.899 1.00 96.25 364 PHE A CA 1
ATOM 2690 C C . PHE A 1 364 ? 10.126 1.675 -4.803 1.00 96.25 364 PHE A C 1
ATOM 2692 O O . PHE A 1 364 ? 11.168 1.039 -4.617 1.00 96.25 364 PHE A O 1
ATOM 2699 N N . PRO A 1 365 ? 9.260 1.353 -5.778 1.00 93.62 365 PRO A N 1
ATOM 2700 C CA . PRO A 1 365 ? 9.585 0.390 -6.818 1.00 93.62 365 PRO A CA 1
ATOM 2701 C C . PRO A 1 365 ? 10.847 0.795 -7.585 1.00 93.62 365 PRO A C 1
ATOM 2703 O O . PRO A 1 365 ? 11.016 1.960 -7.967 1.00 93.62 365 PRO A O 1
ATOM 2706 N N . VAL A 1 366 ? 11.717 -0.180 -7.828 1.00 93.06 366 VAL A N 1
ATOM 2707 C CA . VAL A 1 366 ? 12.951 -0.033 -8.595 1.00 93.06 366 VAL A CA 1
ATOM 2708 C C . VAL A 1 366 ? 13.131 -1.233 -9.520 1.00 93.06 366 VAL A C 1
ATOM 2710 O O . VAL A 1 366 ? 13.008 -2.380 -9.097 1.00 93.06 366 VAL A O 1
ATOM 2713 N N . THR A 1 367 ? 13.451 -0.972 -10.783 1.00 89.50 367 THR A N 1
ATOM 2714 C CA . THR A 1 367 ? 13.699 -2.017 -11.780 1.00 89.50 367 THR A CA 1
ATOM 2715 C C . THR A 1 367 ? 15.196 -2.132 -12.032 1.00 89.50 367 THR A C 1
ATOM 2717 O O . THR A 1 367 ? 15.877 -1.131 -12.264 1.00 89.50 367 THR A O 1
ATOM 2720 N N . ILE A 1 368 ? 15.713 -3.358 -11.993 1.00 88.12 368 ILE A N 1
ATOM 2721 C CA . ILE A 1 368 ? 17.081 -3.684 -12.398 1.00 88.12 368 ILE A CA 1
ATOM 2722 C C . ILE A 1 368 ? 17.008 -4.406 -13.744 1.00 88.12 368 ILE A C 1
ATOM 2724 O O . ILE A 1 368 ? 16.305 -5.407 -13.873 1.00 88.12 368 ILE A O 1
ATOM 2728 N N . GLN A 1 369 ? 17.763 -3.916 -14.724 1.00 78.88 369 GLN A N 1
ATOM 2729 C CA . GLN A 1 369 ? 17.873 -4.469 -16.076 1.00 78.88 369 GLN A CA 1
ATOM 2730 C C . GLN A 1 369 ? 19.339 -4.836 -16.336 1.00 78.88 369 GLN A C 1
ATOM 2732 O O . GLN A 1 369 ? 20.098 -4.074 -16.929 1.00 78.88 369 GLN A O 1
ATOM 2737 N N . ALA A 1 370 ? 19.793 -5.975 -15.818 1.00 70.44 370 ALA A N 1
ATOM 2738 C CA . ALA A 1 370 ? 21.165 -6.425 -16.040 1.00 70.44 370 ALA A CA 1
ATOM 2739 C C . ALA A 1 370 ? 21.295 -6.968 -17.472 1.00 70.44 370 ALA A C 1
ATOM 2741 O O . ALA A 1 370 ? 20.563 -7.883 -17.845 1.00 70.44 370 ALA A O 1
ATOM 2742 N N . ALA A 1 371 ? 22.251 -6.461 -18.259 1.00 63.28 371 ALA A N 1
ATOM 2743 C CA . ALA A 1 371 ? 22.410 -6.860 -19.662 1.00 63.28 371 ALA A CA 1
ATOM 2744 C C . ALA A 1 371 ? 22.760 -8.352 -19.794 1.00 63.28 371 ALA A C 1
ATOM 2746 O O . ALA A 1 371 ? 22.413 -8.990 -20.779 1.00 63.28 371 ALA A O 1
ATOM 2747 N N . SER A 1 372 ? 23.385 -8.933 -18.766 1.00 61.00 372 SER A N 1
ATOM 2748 C CA . SER A 1 372 ? 23.638 -10.379 -18.681 1.00 61.00 372 SER A CA 1
ATOM 2749 C C . SER A 1 372 ? 22.386 -11.275 -18.693 1.00 61.00 372 SER A C 1
ATOM 2751 O O . SER A 1 372 ? 22.533 -12.468 -18.954 1.00 61.00 372 SER A O 1
ATOM 2753 N N . ASN A 1 373 ? 21.188 -10.725 -18.453 1.00 63.66 373 ASN A N 1
ATOM 2754 C CA . ASN A 1 373 ? 19.914 -11.452 -18.469 1.00 63.66 373 ASN A CA 1
ATOM 2755 C C . ASN A 1 373 ? 18.854 -10.827 -19.405 1.00 63.66 373 ASN A C 1
ATOM 2757 O O . ASN A 1 373 ? 17.714 -11.285 -19.368 1.00 63.66 373 ASN A O 1
ATOM 2761 N N . ASN A 1 374 ? 19.203 -9.819 -20.218 1.00 71.12 374 ASN A N 1
ATOM 2762 C CA . ASN A 1 374 ? 18.293 -9.271 -21.234 1.00 71.12 374 ASN A CA 1
ATOM 2763 C C . ASN A 1 374 ? 18.073 -10.304 -22.338 1.00 71.12 374 ASN A C 1
ATOM 2765 O O . ASN A 1 374 ? 19.022 -10.988 -22.731 1.00 71.12 374 ASN A O 1
ATOM 2769 N N . GLN A 1 375 ? 16.859 -10.414 -22.863 1.00 78.56 375 GLN A N 1
ATOM 2770 C CA . GLN A 1 375 ? 16.575 -11.271 -24.006 1.00 78.56 375 GLN A CA 1
ATOM 2771 C C . GLN A 1 375 ? 16.423 -10.417 -25.256 1.00 78.56 375 GLN A C 1
ATOM 2773 O O . GLN A 1 375 ? 15.864 -9.333 -25.212 1.00 78.56 375 GLN A O 1
ATOM 2778 N N . LEU A 1 376 ? 16.921 -10.906 -26.395 1.00 85.62 376 LEU A N 1
ATOM 2779 C CA . LEU A 1 376 ? 16.642 -10.250 -27.671 1.00 85.62 376 LEU A CA 1
ATOM 2780 C C . LEU A 1 376 ? 15.122 -10.201 -27.915 1.00 85.62 376 LEU A C 1
ATOM 2782 O O . LEU A 1 376 ? 14.424 -11.155 -27.545 1.00 85.62 376 LEU A O 1
ATOM 2786 N N . PRO A 1 377 ? 14.613 -9.188 -28.644 1.00 92.62 377 PRO A N 1
ATOM 2787 C CA . PRO A 1 377 ? 13.209 -9.144 -29.025 1.00 92.62 377 PRO A CA 1
ATOM 2788 C C . PRO A 1 377 ? 12.771 -10.434 -29.716 1.00 92.62 377 PRO A C 1
ATOM 2790 O O . PRO A 1 377 ? 13.522 -11.024 -30.488 1.00 92.62 377 PRO A O 1
ATOM 2793 N N . ILE A 1 378 ? 11.536 -10.862 -29.510 1.00 94.44 378 ILE A N 1
ATOM 2794 C CA . ILE A 1 378 ? 10.993 -12.085 -30.100 1.00 94.44 378 ILE A CA 1
ATOM 2795 C C . ILE A 1 378 ? 10.023 -11.703 -31.218 1.00 94.44 378 ILE A C 1
ATOM 2797 O O . ILE A 1 378 ? 9.210 -10.791 -31.072 1.00 94.44 378 ILE A O 1
ATOM 2801 N N . ALA A 1 379 ? 10.110 -12.393 -32.355 1.00 96.38 379 ALA A N 1
ATOM 2802 C CA . ALA A 1 379 ? 9.157 -12.227 -33.446 1.00 96.38 379 ALA A CA 1
ATOM 2803 C C . ALA A 1 379 ? 7.834 -12.946 -33.136 1.00 96.38 379 ALA A C 1
ATOM 2805 O O . ALA A 1 379 ? 7.836 -14.080 -32.656 1.00 96.38 379 ALA A O 1
ATOM 2806 N N . ASP A 1 380 ? 6.704 -12.321 -33.463 1.00 97.31 380 ASP A N 1
ATOM 2807 C CA . ASP A 1 380 ? 5.408 -12.992 -33.428 1.00 97.31 380 ASP A CA 1
ATOM 2808 C C . ASP A 1 380 ? 5.245 -13.856 -34.690 1.00 97.31 380 ASP A C 1
ATOM 2810 O O . ASP A 1 380 ? 5.126 -13.359 -35.818 1.00 97.31 380 ASP A O 1
ATOM 2814 N N . ASP A 1 381 ? 5.240 -15.176 -34.500 1.00 96.56 381 ASP A N 1
ATOM 2815 C CA . ASP A 1 381 ? 5.120 -16.152 -35.585 1.00 96.56 381 ASP A CA 1
ATOM 2816 C C . ASP A 1 381 ? 3.800 -16.028 -36.358 1.00 96.56 381 ASP A C 1
ATOM 2818 O O . ASP A 1 381 ? 3.772 -16.254 -37.571 1.00 96.56 381 ASP A O 1
ATOM 2822 N N . LYS A 1 382 ? 2.692 -15.675 -35.691 1.00 96.38 382 LYS A N 1
ATOM 2823 C CA . LYS A 1 382 ? 1.381 -15.537 -36.345 1.00 96.38 382 LYS A CA 1
ATOM 2824 C C . LYS A 1 382 ? 1.345 -14.284 -37.203 1.00 96.38 382 LYS A C 1
ATOM 2826 O O . LYS A 1 382 ? 0.860 -14.345 -38.334 1.00 96.38 382 LYS A O 1
ATOM 2831 N N . VAL A 1 383 ? 1.877 -13.173 -36.696 1.00 97.56 383 VAL A N 1
ATOM 2832 C CA . VAL A 1 383 ? 2.007 -11.933 -37.470 1.00 97.56 383 VAL A CA 1
ATOM 2833 C C . VAL A 1 383 ? 2.938 -12.171 -38.656 1.00 97.56 383 VAL A C 1
ATOM 2835 O O . VAL A 1 383 ? 2.548 -11.901 -39.788 1.00 97.56 383 VAL A O 1
ATOM 2838 N N . SER A 1 384 ? 4.102 -12.790 -38.440 1.00 97.19 384 SER A N 1
ATOM 2839 C CA . SER A 1 384 ? 5.054 -13.139 -39.507 1.00 97.19 384 SER A CA 1
ATOM 2840 C C . SER A 1 384 ? 4.409 -13.984 -40.616 1.00 97.19 384 SER A C 1
ATOM 2842 O O . SER A 1 384 ? 4.548 -13.676 -41.802 1.00 97.19 384 SER A O 1
ATOM 2844 N N . GLN A 1 385 ? 3.645 -15.019 -40.248 1.00 97.81 385 GLN A N 1
ATOM 2845 C CA . GLN A 1 385 ? 2.911 -15.856 -41.204 1.00 97.81 385 GLN A CA 1
ATOM 2846 C C . GLN A 1 385 ? 1.810 -15.084 -41.936 1.00 97.81 385 GLN A C 1
ATOM 2848 O O . GLN A 1 385 ? 1.636 -15.269 -43.140 1.00 97.81 385 GLN A O 1
ATOM 2853 N N . SER A 1 386 ? 1.089 -14.202 -41.238 1.00 97.69 386 SER A N 1
ATOM 2854 C CA . SER A 1 386 ? 0.067 -13.346 -41.845 1.00 97.69 386 SER A CA 1
ATOM 2855 C C . SER A 1 386 ? 0.672 -12.409 -42.893 1.00 97.69 386 SER A C 1
ATOM 2857 O O . SER A 1 386 ? 0.144 -12.306 -43.999 1.00 97.69 386 SER A O 1
ATOM 2859 N N . LEU A 1 387 ? 1.813 -11.783 -42.587 1.00 98.00 387 LEU A N 1
ATOM 2860 C CA . LEU A 1 387 ? 2.538 -10.925 -43.527 1.00 98.00 387 LEU A CA 1
ATOM 2861 C C . LEU A 1 387 ? 3.020 -11.708 -44.749 1.00 98.00 387 LEU A C 1
ATOM 2863 O O . LEU A 1 387 ? 2.815 -11.274 -45.882 1.00 98.00 387 LEU A O 1
ATOM 2867 N N . GLN A 1 388 ? 3.597 -12.897 -44.546 1.00 98.38 388 GLN A N 1
ATOM 2868 C CA . GLN A 1 388 ? 3.992 -13.760 -45.660 1.00 98.38 388 GLN A CA 1
ATOM 2869 C C . GLN A 1 388 ? 2.788 -14.180 -46.519 1.00 98.38 388 GLN A C 1
ATOM 2871 O O . GLN A 1 388 ? 2.897 -14.248 -47.748 1.00 98.38 388 GLN A O 1
ATOM 2876 N N . GLY A 1 389 ? 1.641 -14.450 -45.890 1.00 97.62 389 GLY A N 1
ATOM 2877 C CA . GLY A 1 389 ? 0.386 -14.765 -46.566 1.00 97.62 389 GLY A CA 1
ATOM 2878 C C . GLY A 1 389 ? -0.097 -13.619 -47.453 1.00 97.62 389 GLY A C 1
ATOM 2879 O O . GLY A 1 389 ? -0.403 -13.856 -48.620 1.00 97.62 389 GLY A O 1
ATOM 2880 N N . GLN A 1 390 ? -0.077 -12.386 -46.940 1.00 97.25 390 GLN A N 1
ATOM 2881 C CA . GLN A 1 390 ? -0.433 -11.184 -47.699 1.00 97.25 390 GLN A CA 1
ATOM 2882 C C . GLN A 1 390 ? 0.464 -11.011 -48.931 1.00 97.25 390 GLN A C 1
ATOM 2884 O O . GLN A 1 390 ? -0.038 -10.843 -50.039 1.00 97.25 390 GLN A O 1
ATOM 2889 N N . ILE A 1 391 ? 1.787 -11.134 -48.771 1.00 97.12 391 ILE A N 1
ATOM 2890 C CA . ILE A 1 391 ? 2.725 -11.057 -49.904 1.00 97.12 391 ILE A CA 1
ATOM 2891 C C . ILE A 1 391 ? 2.386 -12.110 -50.963 1.00 97.12 391 ILE A C 1
ATOM 2893 O O . ILE A 1 391 ? 2.331 -11.808 -52.152 1.00 97.12 391 ILE A O 1
ATOM 2897 N N . THR A 1 392 ? 2.148 -13.350 -50.533 1.00 96.44 392 THR A N 1
ATOM 2898 C CA . THR A 1 392 ? 1.888 -14.474 -51.446 1.00 96.44 392 THR A CA 1
ATOM 2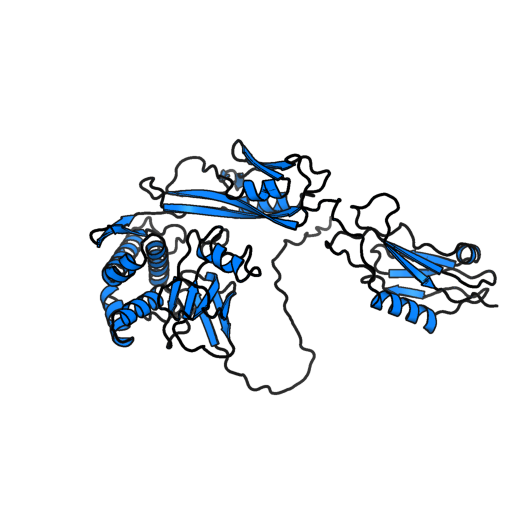899 C C . THR A 1 392 ? 0.564 -14.321 -52.196 1.00 96.44 392 THR A C 1
ATOM 2901 O O . THR A 1 392 ? 0.460 -14.751 -53.343 1.00 96.44 392 THR A O 1
ATOM 2904 N N . ALA A 1 393 ? -0.453 -13.746 -51.552 1.00 95.62 393 ALA A N 1
ATOM 2905 C CA . ALA A 1 393 ? -1.783 -13.593 -52.129 1.00 95.62 393 ALA A CA 1
ATOM 2906 C C . ALA A 1 393 ? -1.897 -12.367 -53.044 1.00 95.62 393 ALA A C 1
ATOM 2908 O O . ALA A 1 393 ? -2.524 -12.449 -54.101 1.00 95.62 393 ALA A O 1
ATOM 2909 N N . ASP A 1 394 ? -1.288 -11.251 -52.642 1.00 94.00 394 ASP A N 1
ATOM 2910 C CA . ASP A 1 394 ? -1.628 -9.942 -53.197 1.00 94.00 394 ASP A CA 1
ATOM 2911 C C . ASP A 1 394 ? -0.546 -9.377 -54.119 1.00 94.00 394 ASP A C 1
ATOM 2913 O O . ASP A 1 394 ? -0.818 -8.458 -54.896 1.00 94.00 394 ASP A O 1
ATOM 2917 N N . TRP A 1 395 ? 0.697 -9.859 -54.021 1.00 95.62 395 TRP A N 1
ATOM 2918 C CA . TRP A 1 395 ? 1.821 -9.251 -54.731 1.00 95.62 395 TRP A CA 1
ATOM 2919 C C . TRP A 1 395 ? 2.264 -10.092 -55.925 1.00 95.62 395 TRP A C 1
ATOM 2921 O O . TRP A 1 395 ? 2.410 -11.309 -55.865 1.00 95.62 395 TRP A O 1
ATOM 2931 N N . SER A 1 396 ? 2.557 -9.403 -57.024 1.00 94.31 396 SER A N 1
ATOM 2932 C CA . SER A 1 396 ? 3.167 -9.980 -58.220 1.00 94.31 396 SER A CA 1
ATOM 2933 C C . SER A 1 396 ? 4.088 -8.954 -58.862 1.00 94.31 396 SER A C 1
ATOM 2935 O O . SER A 1 396 ? 3.714 -7.781 -58.960 1.00 94.31 396 SER A O 1
ATOM 2937 N N . PHE A 1 397 ? 5.258 -9.382 -59.336 1.00 96.31 397 PHE A N 1
ATOM 2938 C CA . PHE A 1 397 ? 6.226 -8.495 -59.975 1.00 96.31 397 PHE A CA 1
ATOM 2939 C C . PHE A 1 397 ? 6.387 -8.812 -61.463 1.00 96.31 397 PHE A C 1
ATOM 2941 O O . PHE A 1 397 ? 6.552 -9.968 -61.862 1.00 96.31 397 PHE A O 1
ATOM 2948 N N . GLN A 1 398 ? 6.373 -7.758 -62.282 1.00 96.31 398 GLN A N 1
ATOM 2949 C CA . GLN A 1 398 ? 6.568 -7.828 -63.730 1.00 96.31 398 GLN A CA 1
ATOM 2950 C C . GLN A 1 398 ? 7.580 -6.786 -64.193 1.00 96.31 398 GLN A C 1
ATOM 2952 O O . GLN A 1 398 ? 7.607 -5.660 -63.685 1.00 96.31 398 GLN A O 1
ATOM 2957 N N . VAL A 1 399 ? 8.406 -7.157 -65.170 1.00 97.50 399 VAL A N 1
ATOM 2958 C CA . VAL A 1 399 ? 9.369 -6.243 -65.788 1.00 97.50 399 VAL A CA 1
ATOM 2959 C C . VAL A 1 399 ? 8.634 -5.049 -66.402 1.00 97.50 399 VAL A C 1
ATOM 2961 O O . VAL A 1 399 ? 7.687 -5.192 -67.166 1.00 97.50 399 VAL A O 1
ATOM 2964 N N . GLY A 1 400 ? 9.078 -3.840 -66.060 1.00 96.38 400 GLY A N 1
ATOM 2965 C CA . GLY A 1 400 ? 8.512 -2.584 -66.555 1.00 96.38 400 GLY A CA 1
ATOM 2966 C C . GLY A 1 400 ? 7.245 -2.105 -65.839 1.00 96.38 400 GLY A C 1
ATOM 2967 O O . GLY A 1 400 ? 6.814 -0.983 -66.103 1.00 96.38 400 GLY A O 1
ATOM 2968 N N . THR A 1 401 ? 6.678 -2.884 -64.912 1.00 96.31 401 THR A N 1
ATOM 2969 C CA . THR A 1 401 ? 5.478 -2.497 -64.151 1.00 96.31 401 THR A CA 1
ATOM 2970 C C . THR A 1 401 ? 5.866 -1.885 -62.800 1.00 96.31 401 THR A C 1
ATOM 2972 O O . THR A 1 401 ? 6.532 -2.548 -62.006 1.00 96.31 401 THR A O 1
ATOM 2975 N N . PRO A 1 402 ? 5.463 -0.638 -62.485 1.00 95.75 402 PRO A N 1
ATOM 2976 C CA . PRO A 1 402 ? 5.794 -0.022 -61.205 1.00 95.75 402 PRO A CA 1
ATOM 2977 C C . PRO A 1 402 ? 5.211 -0.780 -60.008 1.00 95.75 402 PRO A C 1
ATOM 2979 O O . PRO A 1 402 ? 4.011 -1.055 -59.956 1.00 95.75 402 PRO A O 1
ATOM 2982 N N . VAL A 1 403 ? 6.049 -1.035 -59.004 1.00 93.81 403 VAL A N 1
ATOM 2983 C CA . VAL A 1 403 ? 5.610 -1.488 -57.684 1.00 93.81 403 VAL A CA 1
ATOM 2984 C C . VAL A 1 403 ? 5.015 -0.292 -56.954 1.00 93.81 403 VAL A C 1
ATOM 2986 O O . VAL A 1 403 ? 5.706 0.681 -56.647 1.00 93.81 403 VAL A O 1
ATOM 2989 N N . SER A 1 404 ? 3.705 -0.347 -56.727 1.00 84.62 404 SER A N 1
ATOM 2990 C CA . SER A 1 404 ? 2.939 0.705 -56.063 1.00 84.62 404 SER A CA 1
ATOM 2991 C C . SER A 1 404 ? 1.902 0.092 -55.122 1.00 84.62 404 SER A C 1
ATOM 2993 O O . SER A 1 404 ? 1.370 -0.978 -55.406 1.00 84.62 404 SER A O 1
ATOM 2995 N N . ASN A 1 405 ? 1.628 0.763 -53.997 1.00 79.38 405 ASN A N 1
ATOM 2996 C CA . ASN A 1 405 ? 0.657 0.345 -52.971 1.00 79.38 405 ASN A CA 1
ATOM 2997 C C . ASN A 1 405 ? 0.939 -1.015 -52.300 1.00 79.38 405 ASN A C 1
ATOM 2999 O O . ASN A 1 405 ? 0.018 -1.664 -51.812 1.00 79.38 405 ASN A O 1
ATOM 3003 N N . MET A 1 406 ? 2.198 -1.449 -52.259 1.00 94.50 406 MET A N 1
ATOM 3004 C CA . MET A 1 406 ? 2.595 -2.682 -51.577 1.00 94.50 406 MET A CA 1
ATOM 3005 C C . MET A 1 406 ? 3.155 -2.341 -50.199 1.00 94.50 406 MET A C 1
ATOM 3007 O O . MET A 1 406 ? 4.318 -1.955 -50.064 1.00 94.50 406 MET A O 1
ATOM 3011 N N . THR A 1 407 ? 2.289 -2.431 -49.191 1.00 96.31 407 THR A N 1
ATOM 3012 C CA . THR A 1 407 ? 2.588 -2.069 -47.802 1.00 96.31 407 THR A CA 1
ATOM 3013 C C . THR A 1 407 ? 2.285 -3.211 -46.843 1.00 96.31 407 THR A C 1
ATOM 3015 O O . THR A 1 407 ? 1.307 -3.935 -47.035 1.00 96.31 407 THR A O 1
ATOM 3018 N N . LEU A 1 408 ? 3.085 -3.323 -45.787 1.00 97.44 408 LEU A N 1
ATOM 3019 C CA . LEU A 1 408 ? 2.903 -4.268 -44.686 1.00 97.44 408 LEU A CA 1
ATOM 3020 C C . LEU A 1 408 ? 2.839 -3.506 -43.363 1.00 97.44 408 LEU A C 1
ATOM 3022 O O . LEU A 1 408 ? 3.698 -2.658 -43.119 1.00 97.44 408 LEU A O 1
ATOM 3026 N N . ASP A 1 409 ? 1.859 -3.826 -42.522 1.00 97.25 409 ASP A N 1
ATOM 3027 C CA . ASP A 1 409 ? 1.798 -3.361 -41.133 1.00 97.25 409 ASP A CA 1
ATOM 3028 C C . ASP A 1 409 ? 2.643 -4.291 -40.257 1.00 97.25 409 ASP A C 1
ATOM 3030 O O . ASP A 1 409 ? 2.344 -5.474 -40.113 1.00 97.25 409 ASP A O 1
ATOM 3034 N N . ILE A 1 410 ? 3.723 -3.758 -39.701 1.00 97.00 410 ILE A N 1
ATOM 3035 C CA . ILE A 1 410 ? 4.693 -4.493 -38.887 1.00 97.00 410 ILE A CA 1
ATOM 3036 C C . ILE A 1 410 ? 4.638 -4.080 -37.411 1.00 97.00 410 ILE A C 1
ATOM 3038 O O . ILE A 1 410 ? 5.510 -4.477 -36.641 1.00 97.00 410 ILE A O 1
ATOM 3042 N N . SER A 1 411 ? 3.621 -3.314 -37.001 1.00 94.19 411 SER A N 1
ATOM 3043 C CA . SER A 1 411 ? 3.532 -2.698 -35.667 1.00 94.19 411 SER A CA 1
ATOM 3044 C C . SER A 1 411 ? 3.621 -3.702 -34.516 1.00 94.19 411 SER A C 1
ATOM 3046 O O . SER A 1 411 ? 4.165 -3.381 -33.467 1.00 94.19 411 SER A O 1
ATOM 3048 N N . ASN A 1 412 ? 3.119 -4.922 -34.728 1.00 94.38 412 ASN A N 1
ATOM 3049 C CA . ASN A 1 412 ? 3.103 -5.999 -33.733 1.00 94.38 412 ASN A CA 1
ATOM 3050 C C . ASN A 1 412 ? 3.977 -7.191 -34.149 1.00 94.38 412 ASN A C 1
ATOM 3052 O O . ASN A 1 412 ? 3.763 -8.308 -33.690 1.00 94.38 412 ASN A O 1
ATOM 3056 N N . LEU A 1 413 ? 4.919 -6.987 -35.077 1.00 97.31 413 LEU A N 1
ATOM 3057 C CA . LEU A 1 413 ? 5.764 -8.073 -35.572 1.00 97.31 413 LEU A CA 1
ATOM 3058 C C . LEU A 1 413 ? 6.763 -8.562 -34.517 1.00 97.31 413 LEU A C 1
ATOM 3060 O O . LEU A 1 413 ? 7.147 -9.727 -34.542 1.00 97.31 413 LEU A O 1
ATOM 3064 N N . PHE A 1 414 ? 7.179 -7.689 -33.603 1.00 96.62 414 PHE A N 1
ATOM 3065 C CA . PHE A 1 414 ? 8.144 -8.007 -32.558 1.00 96.62 414 PHE A CA 1
ATOM 3066 C C . PHE A 1 414 ? 7.624 -7.565 -31.199 1.00 96.62 414 PHE A C 1
ATOM 3068 O O . PHE A 1 414 ? 7.015 -6.501 -31.085 1.00 96.62 414 PHE A O 1
ATOM 3075 N N . ASN A 1 415 ? 7.927 -8.356 -30.176 1.00 91.94 415 ASN A N 1
ATOM 3076 C CA . ASN A 1 415 ? 7.740 -7.987 -28.785 1.00 91.94 415 ASN A CA 1
ATOM 3077 C C . ASN A 1 415 ? 9.032 -8.235 -28.015 1.00 91.94 415 ASN A C 1
ATOM 3079 O O . ASN A 1 415 ? 9.678 -9.264 -28.198 1.00 91.94 415 ASN A O 1
ATOM 3083 N N . ASP A 1 416 ? 9.380 -7.308 -27.139 1.00 87.94 416 ASP A N 1
ATOM 3084 C CA . ASP A 1 416 ? 10.505 -7.483 -26.240 1.00 87.94 416 ASP A CA 1
ATOM 3085 C C . ASP A 1 416 ? 10.032 -8.142 -24.931 1.00 87.94 416 ASP A C 1
ATOM 3087 O O . ASP A 1 416 ? 9.028 -7.682 -24.373 1.00 87.94 416 ASP A O 1
ATOM 3091 N N . PRO A 1 417 ? 10.665 -9.232 -24.455 1.00 79.88 417 PRO A N 1
ATOM 3092 C CA . PRO A 1 417 ? 10.238 -9.905 -23.226 1.00 79.88 417 PRO A CA 1
ATOM 3093 C C . PRO A 1 417 ? 10.300 -9.003 -21.989 1.00 79.88 417 PRO A C 1
ATOM 3095 O O . PRO A 1 417 ? 9.460 -9.139 -21.098 1.00 79.88 417 PRO A O 1
ATOM 3098 N N . GLU A 1 418 ? 11.239 -8.059 -21.966 1.00 77.19 418 GLU A N 1
ATOM 3099 C CA . GLU A 1 418 ? 11.433 -7.093 -20.888 1.00 77.19 418 GLU A CA 1
ATOM 3100 C C . GLU A 1 418 ? 10.699 -5.759 -21.143 1.00 77.19 418 GLU A C 1
ATOM 3102 O O . GLU A 1 418 ? 10.687 -4.871 -20.287 1.00 77.19 418 GLU A O 1
ATOM 3107 N N . GLY A 1 419 ? 10.023 -5.622 -22.289 1.00 75.75 419 GLY A N 1
ATOM 3108 C CA . GLY A 1 419 ? 9.316 -4.403 -22.683 1.00 75.75 419 GLY A CA 1
ATOM 3109 C C . GLY A 1 419 ? 10.248 -3.282 -23.150 1.00 75.75 419 GLY A C 1
ATOM 3110 O O . GLY A 1 419 ? 9.839 -2.115 -23.181 1.00 75.75 419 GLY A O 1
ATOM 3111 N N . ASP A 1 420 ? 11.485 -3.616 -23.521 1.00 79.69 420 ASP A N 1
ATOM 3112 C CA . ASP A 1 420 ? 12.467 -2.642 -23.963 1.00 79.69 420 ASP A CA 1
ATOM 3113 C C . ASP A 1 420 ? 12.073 -1.965 -25.277 1.00 79.69 420 ASP A C 1
ATOM 3115 O O . ASP A 1 420 ? 11.356 -2.479 -26.145 1.00 79.69 420 ASP A O 1
ATOM 3119 N N . LYS A 1 421 ? 12.589 -0.746 -25.455 1.00 83.62 421 LYS A N 1
ATOM 3120 C CA . LYS A 1 421 ? 12.343 0.010 -26.676 1.00 83.62 421 LYS A CA 1
ATOM 3121 C C . LYS A 1 421 ? 13.084 -0.620 -27.854 1.00 83.62 421 LYS A C 1
ATOM 3123 O O . LYS A 1 421 ? 14.302 -0.481 -27.994 1.00 83.62 421 LYS A O 1
ATOM 3128 N N . LEU A 1 422 ? 12.296 -1.149 -28.783 1.00 89.50 422 LEU A N 1
ATOM 3129 C CA . LEU A 1 422 ? 12.775 -1.711 -30.036 1.00 89.50 422 LEU A CA 1
ATOM 3130 C C . LEU A 1 422 ? 13.540 -0.695 -30.895 1.00 89.50 422 LEU A C 1
ATOM 3132 O O . LEU A 1 422 ? 13.135 0.457 -31.098 1.00 89.50 422 LEU A O 1
ATOM 3136 N N . LYS A 1 423 ? 14.645 -1.168 -31.460 1.00 89.94 423 LYS A N 1
ATOM 3137 C CA . LYS A 1 423 ? 15.474 -0.479 -32.441 1.00 89.94 423 LYS A CA 1
ATOM 3138 C C . LYS A 1 423 ? 15.484 -1.271 -33.732 1.00 89.94 423 LYS A C 1
ATOM 3140 O O . LYS A 1 423 ? 16.079 -2.341 -33.805 1.00 89.94 423 LYS A O 1
ATOM 3145 N N . PHE A 1 424 ? 14.899 -0.702 -34.770 1.00 92.88 424 PHE A N 1
ATOM 3146 C CA . PHE A 1 424 ? 14.954 -1.285 -36.101 1.00 92.88 424 PHE A CA 1
ATOM 3147 C C . PHE A 1 424 ? 16.284 -0.969 -36.789 1.00 92.88 424 PHE A C 1
ATOM 3149 O O . PHE A 1 424 ? 16.916 0.067 -36.542 1.00 92.88 424 PHE A O 1
ATOM 3156 N N . GLY A 1 425 ? 16.694 -1.852 -37.701 1.00 88.81 425 GLY A N 1
ATOM 3157 C CA . GLY A 1 425 ? 17.729 -1.532 -38.679 1.00 88.81 425 GLY A CA 1
ATOM 3158 C C . GLY A 1 425 ? 17.375 -0.256 -39.455 1.00 88.81 425 GLY A C 1
ATOM 3159 O O . GLY A 1 425 ? 16.210 0.107 -39.596 1.00 88.81 425 GLY A O 1
ATOM 3160 N N . THR A 1 426 ? 18.371 0.452 -39.994 1.00 87.12 426 THR A N 1
ATOM 3161 C CA . THR A 1 426 ? 18.123 1.722 -40.706 1.00 87.12 426 THR A CA 1
ATOM 3162 C C . THR A 1 426 ? 17.191 1.552 -41.911 1.00 87.12 426 THR A C 1
ATOM 3164 O O . THR A 1 426 ? 16.446 2.469 -42.251 1.00 87.12 426 THR A O 1
ATOM 3167 N N . ARG A 1 427 ? 17.234 0.384 -42.563 1.00 92.88 427 ARG A N 1
ATOM 3168 C CA . ARG A 1 427 ? 16.339 -0.021 -43.653 1.00 92.88 427 ARG A CA 1
ATOM 3169 C C . ARG A 1 427 ? 16.109 -1.533 -43.596 1.00 92.88 427 ARG A C 1
ATOM 3171 O O . ARG A 1 427 ? 16.999 -2.234 -43.107 1.00 92.88 427 ARG A O 1
ATOM 3178 N N . PRO A 1 428 ? 14.984 -2.043 -44.123 1.00 95.06 428 PRO A N 1
ATOM 3179 C CA . PRO A 1 428 ? 14.845 -3.473 -44.362 1.00 95.06 428 PRO A CA 1
ATOM 3180 C C . PRO A 1 428 ? 15.890 -3.927 -45.386 1.00 95.06 428 PRO A C 1
ATOM 3182 O O . PRO A 1 428 ? 16.235 -3.184 -46.313 1.00 95.06 428 PRO A O 1
ATOM 3185 N N . ARG A 1 429 ? 16.413 -5.141 -45.224 1.00 94.56 429 ARG A N 1
ATOM 3186 C CA . ARG A 1 429 ? 17.422 -5.690 -46.137 1.00 94.56 429 ARG A CA 1
ATOM 3187 C C . ARG A 1 429 ? 16.735 -6.425 -47.274 1.00 94.56 429 ARG A C 1
ATOM 3189 O O . ARG A 1 429 ? 16.054 -7.411 -47.033 1.00 94.56 429 ARG A O 1
ATOM 3196 N N . LEU A 1 430 ? 16.942 -5.978 -48.508 1.00 95.56 430 LEU A N 1
ATOM 3197 C CA . LEU A 1 430 ? 16.521 -6.719 -49.696 1.00 95.56 430 LEU A CA 1
ATOM 3198 C C . LEU A 1 430 ? 17.649 -7.599 -50.212 1.00 95.56 430 LEU A C 1
ATOM 3200 O O . LEU A 1 430 ? 18.818 -7.203 -50.221 1.00 95.56 430 LEU A O 1
ATOM 3204 N N . SER A 1 431 ? 17.274 -8.763 -50.729 1.00 96.12 431 SER A N 1
ATOM 3205 C CA . SER A 1 431 ? 18.159 -9.565 -51.565 1.00 96.12 431 SER A CA 1
ATOM 3206 C C . SER A 1 431 ? 18.745 -8.712 -52.704 1.00 96.12 431 SER A C 1
ATOM 3208 O O . SER A 1 431 ? 18.037 -8.012 -53.434 1.00 96.12 431 SER A O 1
ATOM 3210 N N . TYR A 1 432 ? 20.073 -8.760 -52.846 1.00 94.25 432 TYR A N 1
ATOM 3211 C CA . TYR A 1 432 ? 20.834 -7.857 -53.719 1.00 94.25 432 TYR A CA 1
ATOM 3212 C C . TYR A 1 432 ? 20.321 -7.838 -55.166 1.00 94.25 432 TYR A C 1
ATOM 3214 O O . TYR A 1 432 ? 20.229 -6.789 -55.797 1.00 94.25 432 TYR A O 1
ATOM 3222 N N . HIS A 1 433 ? 19.918 -8.997 -55.681 1.00 93.69 433 HIS A N 1
ATOM 3223 C CA . HIS A 1 433 ? 19.467 -9.139 -57.056 1.00 93.69 433 HIS A CA 1
ATOM 3224 C C . HIS A 1 433 ? 18.070 -8.530 -57.305 1.00 93.69 433 HIS A C 1
ATOM 3226 O O . HIS A 1 433 ? 17.801 -8.150 -58.443 1.00 93.69 433 HIS A O 1
ATOM 3232 N N . TYR A 1 434 ? 17.216 -8.369 -56.283 1.00 96.25 434 TYR A N 1
ATOM 3233 C CA . TYR A 1 434 ? 15.962 -7.597 -56.380 1.00 96.25 434 TYR A CA 1
ATOM 3234 C C . TYR A 1 434 ? 16.237 -6.094 -56.332 1.00 96.25 434 TYR A C 1
ATOM 3236 O O . TYR A 1 434 ? 15.670 -5.342 -57.127 1.00 96.25 434 TYR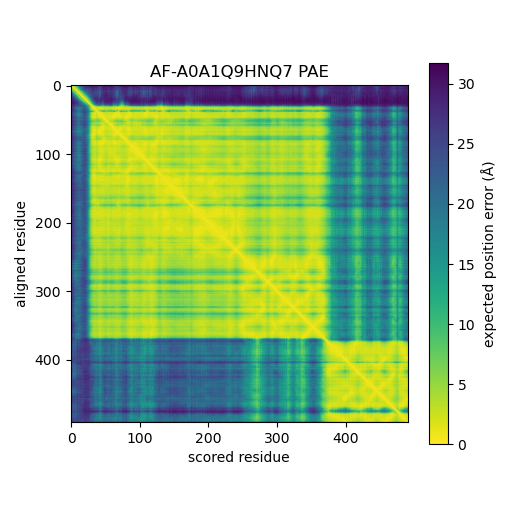 A O 1
ATOM 3244 N N . LEU A 1 435 ? 17.166 -5.674 -55.467 1.00 94.69 435 LEU A N 1
ATOM 3245 C CA . LEU A 1 435 ? 17.607 -4.282 -55.385 1.00 94.69 435 LEU A CA 1
ATOM 3246 C C . LEU A 1 435 ? 18.202 -3.797 -56.718 1.00 94.69 435 LEU A C 1
ATOM 3248 O O . LEU A 1 435 ? 17.789 -2.767 -57.244 1.00 94.69 435 LEU A O 1
ATOM 3252 N N . GLU A 1 436 ? 19.111 -4.569 -57.323 1.00 96.62 436 GLU A N 1
ATOM 3253 C CA . GLU A 1 436 ? 19.692 -4.248 -58.641 1.00 96.62 436 GLU A CA 1
ATOM 3254 C C . GLU A 1 436 ? 18.654 -4.186 -59.765 1.00 96.62 436 GLU A C 1
ATOM 3256 O O . GLU A 1 436 ? 18.840 -3.473 -60.752 1.00 96.62 436 GLU A O 1
ATOM 3261 N N . ARG A 1 437 ? 17.548 -4.922 -59.622 1.00 96.81 437 ARG A N 1
ATOM 3262 C CA . ARG A 1 437 ? 16.444 -4.905 -60.585 1.00 96.81 437 ARG A CA 1
ATOM 3263 C C . ARG A 1 437 ? 15.500 -3.735 -60.372 1.00 96.81 437 ARG A C 1
ATOM 3265 O O . ARG A 1 437 ? 14.559 -3.607 -61.139 1.00 96.81 437 ARG A O 1
ATOM 3272 N N . GLY A 1 438 ? 15.776 -2.849 -59.419 1.00 94.69 438 GLY A N 1
ATOM 3273 C CA . GLY A 1 438 ? 15.031 -1.612 -59.229 1.00 94.69 438 GLY A CA 1
ATOM 3274 C C . GLY A 1 438 ? 13.857 -1.734 -58.265 1.00 94.69 438 GLY A C 1
ATOM 3275 O O . GLY A 1 438 ? 12.972 -0.885 -58.331 1.00 94.69 438 GLY A O 1
ATOM 3276 N N . ILE A 1 439 ? 13.836 -2.757 -57.402 1.00 96.19 439 ILE A N 1
ATOM 3277 C CA . ILE A 1 439 ? 12.949 -2.812 -56.230 1.00 96.19 439 ILE A CA 1
ATOM 3278 C C . ILE A 1 439 ? 13.628 -2.110 -55.054 1.00 96.19 439 ILE A C 1
ATOM 3280 O O . ILE A 1 439 ? 14.796 -2.362 -54.773 1.00 96.19 439 ILE A O 1
ATOM 3284 N N . ASP A 1 440 ? 12.887 -1.269 -54.341 1.00 94.25 440 ASP A N 1
ATOM 3285 C CA . ASP A 1 440 ? 13.325 -0.639 -53.098 1.00 94.25 440 ASP A CA 1
ATOM 3286 C C . ASP A 1 440 ? 12.305 -0.870 -51.979 1.00 94.25 440 ASP A C 1
ATOM 3288 O O . ASP A 1 440 ? 11.121 -1.105 -52.228 1.00 94.25 440 ASP A O 1
ATOM 3292 N N . VAL A 1 441 ? 12.772 -0.776 -50.737 1.00 95.25 441 VAL A N 1
ATOM 3293 C CA . VAL A 1 441 ? 11.958 -0.908 -49.534 1.00 95.25 441 VAL A CA 1
ATOM 3294 C C . VAL A 1 441 ? 12.368 0.107 -48.469 1.00 95.25 441 VAL A C 1
ATOM 3296 O O . VAL A 1 441 ? 13.557 0.345 -48.236 1.00 95.25 441 VAL A O 1
ATOM 3299 N N . ALA A 1 442 ? 11.380 0.684 -47.788 1.00 95.38 442 ALA A N 1
ATOM 3300 C CA . ALA A 1 442 ? 11.595 1.599 -46.676 1.00 95.38 442 ALA A CA 1
ATOM 3301 C C . ALA A 1 442 ? 10.597 1.375 -45.532 1.00 95.38 442 ALA A C 1
ATOM 3303 O O . ALA A 1 442 ? 9.462 0.949 -45.755 1.00 95.38 442 ALA A O 1
ATOM 3304 N N . TYR A 1 443 ? 11.028 1.714 -44.317 1.00 96.31 443 TYR A N 1
ATOM 3305 C CA . TYR A 1 443 ? 10.145 1.872 -43.163 1.00 96.31 443 TYR A CA 1
ATOM 3306 C C . TYR A 1 443 ? 9.419 3.222 -43.212 1.00 96.31 443 TYR A C 1
ATOM 3308 O O . TYR A 1 443 ? 9.948 4.209 -43.736 1.00 96.31 443 TYR A O 1
ATOM 3316 N N . SER A 1 444 ? 8.237 3.287 -42.604 1.00 95.50 444 SER A N 1
ATOM 3317 C CA . SER A 1 444 ? 7.646 4.539 -42.139 1.00 95.50 444 SER A CA 1
ATOM 3318 C C . SER A 1 444 ? 8.500 5.159 -41.023 1.00 95.50 444 SER A C 1
ATOM 3320 O O . SER A 1 444 ? 9.349 4.505 -40.418 1.00 95.50 444 SER A O 1
ATOM 3322 N N . ALA A 1 445 ? 8.290 6.447 -40.739 1.00 92.00 445 ALA A N 1
ATOM 3323 C CA . ALA A 1 445 ? 9.093 7.182 -39.754 1.00 92.00 445 ALA A CA 1
ATOM 3324 C C . ALA A 1 445 ? 8.982 6.633 -38.316 1.00 92.00 445 ALA A C 1
ATOM 3326 O O . ALA A 1 445 ? 9.876 6.853 -37.503 1.00 92.00 445 ALA A O 1
ATOM 3327 N N . ASP A 1 446 ? 7.881 5.954 -38.011 1.00 91.81 446 ASP A N 1
ATOM 3328 C CA . ASP A 1 446 ? 7.567 5.310 -36.735 1.00 91.81 446 ASP A CA 1
ATOM 3329 C C . ASP A 1 446 ? 7.826 3.794 -36.743 1.00 91.81 446 ASP A C 1
ATOM 3331 O O . ASP A 1 446 ? 7.568 3.143 -35.738 1.00 91.81 446 ASP A O 1
ATOM 3335 N N . PHE A 1 447 ? 8.335 3.238 -37.850 1.00 93.38 447 PHE A N 1
ATOM 3336 C CA . PHE A 1 447 ? 8.584 1.803 -38.033 1.00 93.38 447 PHE A CA 1
ATOM 3337 C C . PHE A 1 447 ? 7.340 0.905 -37.889 1.00 93.38 447 PHE A C 1
ATOM 3339 O O . PHE A 1 447 ? 7.480 -0.299 -37.715 1.00 93.38 447 PHE A O 1
ATOM 3346 N N . SER A 1 448 ? 6.129 1.461 -38.006 1.00 95.12 448 SER A N 1
ATOM 3347 C CA . SER A 1 448 ? 4.872 0.693 -37.989 1.00 95.12 448 SER A CA 1
ATOM 3348 C C . SER A 1 448 ? 4.562 0.039 -39.332 1.00 95.12 448 SER A C 1
ATOM 3350 O O . SER A 1 448 ? 3.883 -0.978 -39.398 1.00 95.12 448 SER A O 1
ATOM 3352 N N . THR A 1 449 ? 5.056 0.615 -40.428 1.00 96.12 449 THR A N 1
ATOM 3353 C CA . THR A 1 449 ? 4.731 0.187 -41.788 1.00 96.12 449 THR A CA 1
ATOM 3354 C C . THR A 1 449 ? 5.995 0.018 -42.614 1.00 96.12 449 THR A C 1
ATOM 3356 O O . THR A 1 449 ? 6.945 0.796 -42.517 1.00 96.12 449 THR A O 1
ATOM 3359 N N . LEU A 1 450 ? 5.984 -0.968 -43.500 1.00 95.94 450 LEU A N 1
ATOM 3360 C CA . LEU A 1 450 ? 7.000 -1.171 -44.519 1.00 95.94 450 LEU A CA 1
ATOM 3361 C C . LEU A 1 450 ? 6.364 -0.980 -45.900 1.00 95.94 450 LEU A C 1
ATOM 3363 O O . LEU A 1 450 ? 5.274 -1.483 -46.155 1.00 95.94 450 LEU A O 1
ATOM 3367 N N . THR A 1 451 ? 7.027 -0.239 -46.792 1.00 95.62 451 THR A N 1
ATOM 3368 C CA . THR A 1 451 ? 6.543 0.043 -48.156 1.00 95.62 451 THR A CA 1
ATOM 3369 C C . THR A 1 451 ? 7.560 -0.391 -49.204 1.00 95.62 451 THR A C 1
ATOM 3371 O O . THR A 1 451 ? 8.721 0.020 -49.134 1.00 95.62 451 THR A O 1
ATOM 3374 N N . LEU A 1 452 ? 7.119 -1.172 -50.195 1.00 95.56 452 LEU A N 1
ATOM 3375 C CA . LEU A 1 452 ? 7.902 -1.476 -51.393 1.00 95.56 452 LEU A CA 1
ATOM 3376 C C . LEU A 1 452 ? 7.604 -0.462 -52.499 1.00 95.56 452 LEU A C 1
ATOM 3378 O O . LEU A 1 452 ? 6.481 0.019 -52.655 1.00 95.56 452 LEU A O 1
ATOM 3382 N N . SER A 1 453 ? 8.623 -0.167 -53.299 1.00 95.00 453 SER A N 1
ATOM 3383 C CA . SER A 1 453 ? 8.524 0.735 -54.444 1.00 95.00 453 SER A CA 1
ATOM 3384 C C . SER A 1 453 ? 9.505 0.352 -55.551 1.00 95.00 453 SER A C 1
ATOM 3386 O O . SER A 1 453 ? 10.336 -0.541 -55.382 1.00 95.00 453 SER A O 1
ATOM 3388 N N . GLY A 1 454 ? 9.407 1.033 -56.694 1.00 95.31 454 GLY A N 1
ATOM 3389 C CA . GLY A 1 454 ? 10.355 0.903 -57.798 1.00 95.31 454 GLY A CA 1
ATOM 3390 C C . GLY A 1 454 ? 9.727 0.363 -59.078 1.00 95.31 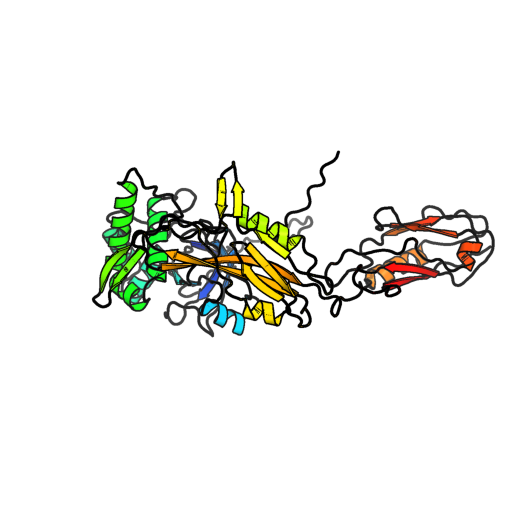454 GLY A C 1
ATOM 3391 O O . GLY A 1 454 ? 8.508 0.337 -59.232 1.00 95.31 454 GLY A O 1
ATOM 3392 N N . THR A 1 455 ? 10.545 -0.008 -60.057 1.00 97.19 455 THR A N 1
ATOM 3393 C CA . THR A 1 455 ? 10.077 -0.574 -61.334 1.00 97.19 455 THR A CA 1
ATOM 3394 C C . THR A 1 455 ? 11.074 -1.632 -61.790 1.00 97.19 455 THR A C 1
ATOM 3396 O O . THR A 1 455 ? 12.196 -1.266 -62.150 1.00 97.19 455 THR A O 1
ATOM 3399 N N . PRO A 1 456 ? 10.698 -2.924 -61.774 1.00 97.31 456 PRO A N 1
ATOM 3400 C CA . PRO A 1 456 ? 11.593 -4.003 -62.146 1.00 97.31 456 PRO A CA 1
ATOM 3401 C C . PRO A 1 456 ? 12.160 -3.848 -63.559 1.00 97.31 456 PRO A C 1
ATOM 3403 O O . PRO A 1 456 ? 11.414 -3.615 -64.508 1.00 97.31 456 PRO A O 1
ATOM 3406 N N . THR A 1 457 ? 13.468 -4.024 -63.726 1.00 97.44 457 THR A N 1
ATOM 3407 C CA . THR A 1 457 ? 14.159 -3.880 -65.024 1.00 97.44 457 THR A CA 1
ATOM 3408 C C . THR A 1 457 ? 14.570 -5.210 -65.660 1.00 97.44 457 THR A C 1
ATOM 3410 O O . THR A 1 457 ? 14.993 -5.237 -66.815 1.00 97.44 457 THR A O 1
ATOM 3413 N N . GLY A 1 458 ? 14.421 -6.327 -64.944 1.00 96.38 458 GLY A N 1
ATOM 3414 C CA . GLY A 1 458 ? 14.734 -7.669 -65.435 1.00 96.38 458 GLY A CA 1
ATOM 3415 C C . GLY A 1 458 ? 14.204 -8.763 -64.510 1.00 96.38 458 GLY A C 1
ATOM 3416 O O . GLY A 1 458 ? 13.814 -8.486 -63.381 1.00 96.38 458 GLY A O 1
ATOM 3417 N N . THR A 1 459 ? 14.198 -10.011 -64.980 1.00 96.81 459 THR A N 1
ATOM 3418 C CA . THR A 1 459 ? 13.638 -11.158 -64.244 1.00 96.81 459 THR A CA 1
ATOM 3419 C C . THR A 1 459 ? 14.555 -11.647 -63.120 1.00 96.81 459 THR A C 1
ATOM 3421 O O . THR A 1 459 ? 15.782 -11.672 -63.284 1.00 96.81 459 THR A O 1
ATOM 3424 N N . ALA A 1 460 ? 13.977 -12.082 -62.003 1.00 96.44 460 ALA A N 1
ATOM 3425 C CA . ALA A 1 460 ? 14.656 -12.675 -60.845 1.00 96.44 460 ALA A CA 1
ATOM 3426 C C . ALA A 1 460 ? 13.731 -13.662 -60.128 1.00 96.44 460 ALA A C 1
ATOM 3428 O O . ALA A 1 460 ? 12.518 -13.486 -60.166 1.00 96.44 460 ALA A O 1
ATOM 3429 N N . SER A 1 461 ? 14.320 -14.638 -59.442 1.00 96.12 461 SER A N 1
ATOM 3430 C CA . SER A 1 461 ? 13.618 -15.565 -58.554 1.00 96.12 461 SER A CA 1
ATOM 3431 C C . SER A 1 461 ? 14.206 -15.523 -57.149 1.00 96.12 461 SER A C 1
ATOM 3433 O O . SER A 1 461 ? 15.294 -14.983 -56.965 1.00 96.12 461 SER A O 1
ATOM 3435 N N . ASP A 1 462 ? 13.489 -16.094 -56.181 1.00 93.56 462 ASP A N 1
ATOM 3436 C CA . ASP A 1 462 ? 13.990 -16.334 -54.816 1.00 93.56 462 ASP A CA 1
ATOM 3437 C C . ASP A 1 462 ? 14.359 -15.052 -54.046 1.00 93.56 462 ASP A C 1
ATOM 3439 O O . ASP A 1 462 ? 15.345 -14.993 -53.305 1.00 93.56 462 ASP A O 1
ATOM 3443 N N . GLY A 1 463 ? 13.553 -14.003 -54.220 1.00 96.56 463 GLY A N 1
ATOM 3444 C CA . GLY A 1 463 ? 13.746 -12.743 -53.517 1.00 96.56 463 GLY A CA 1
ATOM 3445 C C . GLY A 1 463 ? 13.381 -12.845 -52.052 1.00 96.56 463 GLY A C 1
ATOM 3446 O O . GLY A 1 463 ? 12.366 -13.441 -51.695 1.00 96.56 463 GLY A O 1
ATOM 3447 N N . THR A 1 464 ? 14.169 -12.198 -51.202 1.00 97.62 464 THR A N 1
ATOM 3448 C CA . THR A 1 464 ? 13.843 -12.043 -49.784 1.00 97.62 464 THR A CA 1
ATOM 3449 C C . THR A 1 464 ? 13.969 -10.601 -49.326 1.00 97.62 464 THR A C 1
ATOM 3451 O O . THR A 1 464 ? 14.684 -9.782 -49.921 1.00 97.62 464 THR A O 1
ATOM 3454 N N . MET A 1 465 ? 13.240 -10.315 -48.255 1.00 96.62 465 MET A N 1
ATOM 3455 C CA . MET A 1 465 ? 13.275 -9.082 -47.499 1.00 96.62 465 MET A CA 1
ATOM 3456 C C . MET A 1 465 ? 13.385 -9.411 -46.012 1.00 96.62 465 MET A C 1
ATOM 3458 O O . MET A 1 465 ? 12.548 -10.135 -45.483 1.00 96.62 465 MET A O 1
ATOM 3462 N N . SER A 1 466 ? 14.387 -8.864 -45.335 1.00 96.88 466 SER A N 1
ATOM 3463 C CA . SER A 1 466 ? 14.606 -9.066 -43.904 1.00 96.88 466 SER A CA 1
ATOM 3464 C C . SER A 1 466 ? 14.300 -7.799 -43.109 1.00 96.88 466 SER A C 1
ATOM 3466 O O . SER A 1 466 ? 14.724 -6.701 -43.484 1.00 96.88 466 SER A O 1
ATOM 3468 N N . ILE A 1 467 ? 13.603 -7.972 -41.992 1.00 97.19 467 ILE A N 1
ATOM 3469 C CA . ILE A 1 467 ? 13.308 -6.939 -41.001 1.00 97.19 467 ILE A CA 1
ATOM 3470 C C . ILE A 1 467 ? 14.123 -7.284 -39.756 1.00 97.19 467 ILE A C 1
ATOM 3472 O O . ILE A 1 467 ? 13.945 -8.361 -39.194 1.00 97.19 467 ILE A O 1
ATOM 3476 N N . ASP A 1 468 ? 15.029 -6.391 -39.362 1.00 94.25 468 ASP A N 1
ATOM 3477 C CA . ASP A 1 468 ? 15.934 -6.585 -38.226 1.00 94.25 468 ASP A CA 1
ATOM 3478 C C . ASP A 1 468 ? 15.553 -5.667 -37.066 1.00 94.25 468 ASP A C 1
ATOM 3480 O O . ASP A 1 468 ? 15.404 -4.454 -37.267 1.00 94.25 468 ASP A O 1
ATOM 3484 N N . VAL A 1 469 ? 15.474 -6.230 -35.860 1.00 93.88 469 VAL A N 1
ATOM 3485 C CA . VAL A 1 469 ? 15.238 -5.491 -34.616 1.00 93.88 469 VAL A CA 1
ATOM 3486 C C . VAL A 1 469 ? 16.209 -5.915 -33.501 1.00 93.88 469 VAL A C 1
ATOM 3488 O O . VAL A 1 469 ? 16.655 -7.059 -33.462 1.00 93.88 469 VAL A O 1
ATOM 3491 N N . GLN A 1 470 ? 16.549 -4.988 -32.609 1.00 89.38 470 GLN A N 1
ATOM 3492 C CA . GLN A 1 470 ? 17.275 -5.226 -31.352 1.00 89.38 470 GLN A CA 1
ATOM 3493 C C . GLN A 1 470 ? 16.683 -4.340 -30.234 1.00 89.38 470 GLN A C 1
ATOM 3495 O O . GLN A 1 470 ? 15.853 -3.477 -30.515 1.00 89.38 470 GLN A O 1
ATOM 3500 N N . ASP A 1 471 ? 17.159 -4.480 -28.999 1.00 80.31 471 ASP A N 1
ATOM 3501 C CA . ASP A 1 471 ? 16.617 -3.829 -27.785 1.00 80.31 471 ASP A CA 1
ATOM 3502 C C . ASP A 1 471 ? 17.509 -2.720 -27.175 1.00 80.31 471 ASP A C 1
ATOM 3504 O O . ASP A 1 471 ? 17.123 -2.073 -26.215 1.00 80.31 471 ASP A O 1
ATOM 3508 N N . HIS A 1 472 ? 18.667 -2.413 -27.776 1.00 73.69 472 HIS A N 1
ATOM 3509 C CA . HIS A 1 472 ? 19.716 -1.501 -27.253 1.00 73.69 472 HIS A CA 1
ATOM 3510 C C . HIS A 1 472 ? 20.570 -2.046 -26.096 1.00 73.69 472 HIS A C 1
ATOM 3512 O O . HIS A 1 472 ? 21.528 -1.366 -25.718 1.00 73.69 472 HIS A O 1
ATOM 3518 N N . PHE A 1 473 ? 20.300 -3.249 -25.598 1.00 68.00 473 PHE A N 1
ATOM 3519 C CA . PHE A 1 473 ? 21.067 -3.870 -24.515 1.00 68.00 473 PHE A CA 1
ATOM 3520 C C . PHE A 1 473 ? 22.107 -4.869 -25.037 1.00 68.00 473 PHE A C 1
ATOM 3522 O O . PHE A 1 473 ? 23.158 -5.046 -24.420 1.00 68.00 473 PHE A O 1
ATOM 3529 N N . HIS A 1 474 ? 21.868 -5.438 -26.219 1.00 68.44 474 HIS A N 1
ATOM 3530 C CA . HIS A 1 474 ? 22.758 -6.397 -26.872 1.00 68.44 474 HIS A CA 1
ATOM 3531 C C . HIS A 1 474 ? 23.866 -5.769 -27.738 1.00 68.44 474 HIS A C 1
ATOM 3533 O O . HIS A 1 474 ? 23.792 -4.615 -28.185 1.00 68.44 474 HIS A O 1
ATOM 3539 N N . GLY A 1 475 ? 24.932 -6.546 -27.968 1.00 58.22 475 GLY A N 1
ATOM 3540 C CA . GLY A 1 475 ? 26.127 -6.114 -28.691 1.00 58.22 475 GLY A CA 1
ATOM 3541 C C . GLY A 1 475 ? 25.886 -5.866 -30.186 1.00 58.22 475 GLY A C 1
ATOM 3542 O O . GLY A 1 475 ? 24.895 -6.288 -30.778 1.00 58.22 475 GLY A O 1
ATOM 3543 N N . TYR A 1 476 ? 26.830 -5.184 -30.849 1.00 57.69 476 TYR A N 1
ATOM 3544 C CA . TYR A 1 476 ? 26.768 -4.981 -32.302 1.00 57.69 476 TYR A CA 1
ATOM 3545 C C . TYR A 1 476 ? 26.695 -6.325 -33.049 1.00 57.69 476 TYR A C 1
ATOM 3547 O O . TYR A 1 476 ? 27.673 -7.069 -33.070 1.00 57.69 476 TYR A O 1
ATOM 3555 N N . GLY A 1 477 ? 25.575 -6.578 -33.734 1.00 63.31 477 GLY A N 1
ATOM 3556 C CA . GLY A 1 477 ? 25.386 -7.759 -34.587 1.00 63.31 477 GLY A CA 1
ATOM 3557 C C . GLY A 1 477 ? 24.390 -8.787 -34.051 1.00 63.31 477 GLY A C 1
ATOM 3558 O O . GLY A 1 477 ? 24.075 -9.730 -34.773 1.00 63.31 477 GLY A O 1
ATOM 3559 N N . GLU A 1 478 ? 23.855 -8.583 -32.850 1.00 79.56 478 GLU A N 1
ATOM 3560 C CA . GLU A 1 478 ? 22.799 -9.412 -32.270 1.00 79.56 478 GLU A CA 1
ATOM 3561 C C . GLU A 1 478 ? 21.436 -8.800 -32.622 1.00 79.56 478 GLU A C 1
ATOM 3563 O O . GLU A 1 478 ? 21.033 -7.775 -32.078 1.00 79.56 478 GLU A O 1
ATOM 3568 N N . TRP A 1 479 ? 20.770 -9.397 -33.612 1.00 89.31 479 TRP A N 1
ATOM 3569 C CA . TRP A 1 479 ? 19.485 -8.942 -34.137 1.00 89.31 479 TRP A CA 1
ATOM 3570 C C . TRP A 1 479 ? 18.508 -10.104 -34.180 1.00 89.31 479 TRP A C 1
ATOM 3572 O O . TRP A 1 479 ? 18.863 -11.206 -34.607 1.00 89.31 479 TRP A O 1
ATOM 3582 N N . THR A 1 480 ? 17.259 -9.819 -33.848 1.00 94.19 480 THR A N 1
ATOM 3583 C CA . THR A 1 480 ? 16.145 -10.675 -34.234 1.00 94.19 480 THR A CA 1
ATOM 3584 C C . THR A 1 480 ? 15.725 -10.292 -35.639 1.00 94.19 480 THR A C 1
ATOM 3586 O O . THR A 1 480 ? 15.434 -9.129 -35.927 1.00 94.19 480 THR A O 1
ATOM 3589 N N . THR A 1 481 ? 15.713 -11.279 -36.529 1.00 95.56 481 THR A N 1
ATOM 3590 C CA . THR A 1 481 ? 15.418 -11.077 -37.945 1.00 95.56 481 THR A CA 1
ATOM 3591 C C . THR A 1 481 ? 14.196 -11.886 -38.351 1.00 95.56 481 THR A C 1
ATOM 3593 O O . THR A 1 481 ? 14.185 -13.107 -38.215 1.00 95.56 481 THR A O 1
ATOM 3596 N N . VAL A 1 482 ? 13.207 -11.214 -38.938 1.00 97.81 482 VAL A N 1
ATOM 3597 C CA . VAL A 1 482 ? 12.138 -11.867 -39.707 1.00 97.81 482 VAL A CA 1
ATOM 3598 C C . VAL A 1 482 ? 12.475 -11.749 -41.186 1.00 97.81 482 VAL A C 1
ATOM 3600 O O . VAL A 1 482 ? 12.688 -10.647 -41.689 1.00 97.81 482 VAL A O 1
ATOM 3603 N N . GLU A 1 483 ? 12.526 -12.878 -41.890 1.00 97.69 483 GLU A N 1
ATOM 3604 C CA . GLU A 1 483 ? 12.713 -12.923 -43.341 1.00 97.69 483 GLU A CA 1
ATOM 3605 C C . GLU A 1 483 ? 11.397 -13.272 -44.044 1.00 97.69 483 GLU A C 1
ATOM 3607 O O . GLU A 1 483 ? 10.769 -14.288 -43.750 1.00 97.69 483 GLU A O 1
ATOM 3612 N N . LEU A 1 484 ? 11.004 -12.430 -44.998 1.00 98.12 484 LEU A N 1
ATOM 3613 C CA . LEU A 1 484 ? 9.825 -12.595 -45.838 1.00 98.12 484 LEU A CA 1
ATOM 3614 C C . LEU A 1 484 ? 10.257 -12.847 -47.286 1.00 98.12 484 LEU A C 1
ATOM 3616 O O . LEU A 1 484 ? 11.086 -12.123 -47.844 1.00 98.12 484 LEU A O 1
ATOM 3620 N N . LYS A 1 485 ? 9.676 -13.867 -47.912 1.00 98.00 485 LYS A N 1
ATOM 3621 C CA . LYS A 1 485 ? 9.879 -14.196 -49.324 1.00 98.00 485 LYS A CA 1
ATOM 3622 C C . LYS A 1 485 ? 9.047 -13.285 -50.209 1.00 98.00 485 LYS A C 1
ATOM 3624 O O . LYS A 1 485 ? 7.864 -13.071 -49.941 1.00 98.00 485 LYS A O 1
ATOM 3629 N N . LEU A 1 486 ? 9.664 -12.808 -51.279 1.00 97.31 486 LEU A N 1
ATOM 3630 C CA . LEU A 1 486 ? 9.053 -11.970 -52.299 1.00 97.31 486 LEU A CA 1
ATOM 3631 C C . LEU A 1 486 ? 8.649 -12.802 -53.531 1.00 97.31 486 LEU A C 1
ATOM 3633 O O . LEU A 1 486 ? 9.272 -13.834 -53.791 1.00 97.31 486 LEU A O 1
ATOM 3637 N N . PRO A 1 487 ? 7.641 -12.361 -54.307 1.00 96.44 487 PRO A N 1
ATOM 3638 C CA . PRO A 1 487 ? 7.282 -12.994 -55.573 1.00 96.44 487 PRO A CA 1
ATOM 3639 C C . PRO A 1 487 ? 8.403 -12.883 -56.608 1.00 96.44 487 PRO A C 1
ATOM 3641 O O . PRO A 1 487 ? 9.100 -11.869 -56.655 1.00 96.44 487 PRO A O 1
ATOM 3644 N N . ASP A 1 488 ? 8.500 -13.869 -57.501 1.00 97.50 488 ASP A N 1
ATOM 3645 C CA . ASP A 1 488 ? 9.394 -13.802 -58.656 1.00 97.50 488 ASP A CA 1
ATOM 3646 C C . ASP A 1 488 ? 9.081 -12.584 -59.538 1.00 97.50 488 ASP A C 1
ATOM 3648 O O . ASP A 1 488 ? 7.922 -12.239 -59.790 1.00 97.50 488 ASP A O 1
ATOM 3652 N N . ILE A 1 489 ? 10.132 -11.961 -60.073 1.00 97.19 489 ILE A N 1
ATOM 3653 C CA . ILE A 1 489 ? 10.005 -10.940 -61.110 1.00 97.19 489 ILE A CA 1
ATOM 3654 C C . ILE A 1 489 ? 9.909 -11.648 -62.457 1.00 97.19 489 ILE A C 1
ATOM 3656 O O . ILE A 1 489 ? 10.894 -12.189 -62.970 1.00 97.19 489 ILE A O 1
ATOM 3660 N N . THR A 1 490 ? 8.714 -11.614 -63.033 1.00 95.62 490 THR A N 1
ATOM 3661 C CA . THR A 1 490 ? 8.384 -12.261 -64.308 1.00 95.62 490 THR A CA 1
ATOM 3662 C C . THR A 1 490 ? 8.386 -11.266 -65.471 1.00 95.62 490 THR A C 1
ATOM 3664 O O . THR A 1 490 ? 8.495 -10.059 -65.258 1.00 95.62 490 THR A O 1
ATOM 3667 N N . GLN A 1 491 ? 8.363 -11.778 -66.706 1.00 92.56 491 GLN A N 1
ATOM 3668 C CA . GLN A 1 491 ? 8.319 -10.960 -67.929 1.00 92.56 491 GLN A CA 1
ATOM 3669 C C . GLN A 1 491 ? 7.036 -10.139 -68.033 1.00 92.56 491 GLN A C 1
ATOM 3671 O O . GLN A 1 491 ? 5.958 -10.693 -67.716 1.00 92.56 491 GLN A O 1
#

Foldseek 3Di:
DDDDDDDDPDPDDDDPDDDDDDDDDDDPQDKQKAAEDLAQKFFWWKWAPPPPPFADDPPTGTPGTQHPRNMDIDSDDDDHKIKTKFADVVAPNQVVCCVVPVVCPPGGIARPLARQFGDQFIGMFIADPVASYTFLLRSQLVLVVVVPDDSVVSQVLLCVLLVHRDDSRDDCVDDPNPDLLSSLLRLQSGLQCRQADVVLCSVCVSVSSSVSSVVSVVQVPDPVHDSNNSQWHWYWDQDPVRDIDIFTFGFKGFDPVLLVQQQVVQVPDAQEPPDAKDKRAQWDQDPNDIGGRIDTPLDDDDFQWFWPPQVVVVVQQWRWGGDPRIIIIGGPPDAHDFDKDKTKIKTFGATNVRHTRGIIIGIHIHGHDYLVPFDWKDFDPVLLVVQLVCQVPPDDAEAQDKQPPDKGFCQRGIAGPVRADKDKDQAKDKDVVQVVQFKDKGADPVNRMIGITTGGHDWDAFIKIKIWIGRVSDDPPDTDIRIHTHHTHYD

Nearest PDB structures (foldseek):
  8pe2-assembly1_B  TM=3.080E-01  e=1.039E+00  Vicugna pacos
  7pa6-assembly2_PPP  TM=2.788E-01  e=7.011E-01  Homo sapiens
  6vi4-assembly1_C  TM=3.179E-01  e=3.786E+00  Lama glama
  7wn0-assembly1_B  TM=3.358E-01  e=8.798E+00  Vicugna pacos
  8tl4-assembly1_K  TM=2.550E-01  e=7.433E+00  Homo sapiens